Protein AF-0000000070974815 (afdb_homodimer)

Nearest PDB structures (foldseek):
  4chs-assembly1_B  TM=9.889E-01  e=2.662E-27  Glycine max
  5j4u-assembly1_A-2  TM=9.860E-01  e=3.593E-27  Populus trichocarpa
  5agy-assembly1_B  TM=9.917E-01  e=3.080E-26  Glycine max
  5g5a-assembly2_D  TM=9.880E-01  e=7.957E-26  Arabidopsis thaliana
  5j5n-assembly1_B  TM=9.878E-01  e=8.794E-26  Populus trichocarpa

InterPro domains:
  IPR004045 Glutathione S-transferase, N-terminal [PF02798] (4-75)
  IPR004045 Glutathione S-transferase, N-terminal [PS50404] (2-81)
  IPR004046 Glutathione S-transferase, C-terminal [PF00043] (118-191)
  IPR010987 Glutathione S-transferase, C-terminal-like [PS50405] (87-208)
  IPR036249 Thioredoxin-like superfamily [SSF52833] (4-106)
  IPR036282 Glutathione S-transferase, C-terminal domain superfamily [SSF47616] (75-213)
  IPR040079 Glutathione transferase family [SFLDS00019] (2-217)
  IPR045073 Glutathione S-transferase Omega/Tau-like [PTHR11260] (7-204)
  IPR045073 Glutathione S-transferase Omega/Tau-like [SFLDG01152] (2-217)
  IPR045074 Glutathione S-transferases Tau, C-terminal alpha-helical domain, plant [cd03185] (88-211)

Structure (mmCIF, N/CA/C/O backbone):
data_AF-0000000070974815-model_v1
#
loop_
_entity.id
_entity.type
_entity.pdbx_description
1 polymer 'glutathione transferase'
#
loop_
_atom_site.group_PDB
_atom_site.id
_atom_site.type_symbol
_atom_site.label_atom_id
_atom_site.label_alt_id
_atom_site.label_comp_id
_atom_site.label_asym_id
_atom_site.label_entity_id
_atom_site.label_seq_id
_atom_site.pdbx_PDB_ins_code
_atom_site.Cartn_x
_atom_site.Cartn_y
_atom_site.Cartn_z
_atom_site.occupancy
_atom_site.B_iso_or_equiv
_atom_site.auth_seq_id
_atom_site.auth_comp_id
_atom_site.auth_asym_id
_atom_site.auth_atom_id
_atom_site.pdbx_PDB_model_num
ATOM 1 N N . MET A 1 1 ? 6.965 -0.012 -30.062 1 62.38 1 MET A N 1
ATOM 2 C CA . MET A 1 1 ? 6.742 0.124 -28.625 1 62.38 1 MET A CA 1
ATOM 3 C C . MET A 1 1 ? 8.055 0.378 -27.891 1 62.38 1 MET A C 1
ATOM 5 O O . MET A 1 1 ? 9.117 -0.067 -28.328 1 62.38 1 MET A O 1
ATOM 9 N N . GLY A 1 2 ? 8.164 1.455 -26.938 1 79.44 2 GLY A N 1
ATOM 10 C CA . GLY A 1 2 ? 9.453 1.818 -26.359 1 79.44 2 GLY A CA 1
ATOM 11 C C . GLY A 1 2 ? 10.117 0.673 -25.625 1 79.44 2 GLY A C 1
ATOM 12 O O . GLY A 1 2 ? 9.484 -0.347 -25.344 1 79.44 2 GLY A O 1
ATOM 13 N N . GLU A 1 3 ? 11.289 0.644 -25.469 1 94.44 3 GLU A N 1
ATOM 14 C CA . GLU A 1 3 ? 12.078 -0.379 -24.781 1 94.44 3 GLU A CA 1
ATOM 15 C C . GLU A 1 3 ? 11.555 -0.64 -23.375 1 94.44 3 GLU A C 1
ATOM 17 O O . GLU A 1 3 ? 11.297 0.299 -22.625 1 94.44 3 GLU A O 1
ATOM 22 N N . VAL A 1 4 ? 11.242 -1.913 -23.094 1 98.56 4 VAL A N 1
ATOM 23 C CA . VAL A 1 4 ? 10.781 -2.338 -21.781 1 98.56 4 VAL A CA 1
ATOM 24 C C . VAL A 1 4 ? 11.75 -3.365 -21.188 1 98.56 4 VAL A C 1
ATOM 26 O O . VAL A 1 4 ? 12.055 -4.375 -21.828 1 98.56 4 VAL A O 1
ATOM 29 N N . ILE A 1 5 ? 12.273 -3.033 -19.984 1 98.81 5 ILE A N 1
ATOM 30 C CA . ILE A 1 5 ? 13.156 -3.934 -19.25 1 98.81 5 ILE A CA 1
ATOM 31 C C . ILE A 1 5 ? 12.562 -4.234 -17.875 1 98.81 5 ILE A C 1
ATOM 33 O O . ILE A 1 5 ? 12.047 -3.334 -17.203 1 98.81 5 ILE A O 1
ATOM 37 N N . LEU A 1 6 ? 12.633 -5.48 -17.469 1 98.88 6 LEU A N 1
ATOM 38 C CA . LEU A 1 6 ? 12.188 -5.879 -16.141 1 98.88 6 LEU A CA 1
ATOM 39 C C . LEU A 1 6 ? 13.344 -6.453 -15.336 1 98.88 6 LEU A C 1
ATOM 41 O O . LEU A 1 6 ? 13.906 -7.488 -15.695 1 98.88 6 LEU A O 1
ATOM 45 N N . LEU A 1 7 ? 13.789 -5.707 -14.32 1 98.88 7 LEU A N 1
ATOM 46 C CA . LEU A 1 7 ? 14.688 -6.266 -13.32 1 98.88 7 LEU A CA 1
ATOM 47 C C . LEU A 1 7 ? 13.93 -7.16 -12.344 1 98.88 7 LEU A C 1
ATOM 49 O O . LEU A 1 7 ? 13.008 -6.703 -11.664 1 98.88 7 LEU A O 1
ATOM 53 N N . ASP A 1 8 ? 14.398 -8.391 -12.211 1 97.94 8 ASP A N 1
ATOM 54 C CA . ASP A 1 8 ? 13.516 -9.391 -11.625 1 97.94 8 ASP A CA 1
ATOM 55 C C . ASP A 1 8 ? 14.312 -10.57 -11.062 1 97.94 8 ASP A C 1
ATOM 57 O O . ASP A 1 8 ? 15.547 -10.555 -11.086 1 97.94 8 ASP A O 1
ATOM 61 N N . TYR A 1 9 ? 13.633 -11.477 -10.406 1 97.75 9 TYR A N 1
ATOM 62 C CA . TYR A 1 9 ? 14.133 -12.758 -9.93 1 97.75 9 TYR A CA 1
ATOM 63 C C . TYR A 1 9 ? 13.07 -13.844 -10.07 1 97.75 9 TYR A C 1
ATOM 65 O O . TYR A 1 9 ? 11.891 -13.617 -9.789 1 97.75 9 TYR A O 1
ATOM 73 N N . TRP A 1 10 ? 13.383 -15.008 -10.5 1 97.25 10 TRP A N 1
ATOM 74 C CA . TRP A 1 10 ? 12.453 -16.016 -10.977 1 97.25 10 TRP A CA 1
ATOM 75 C C . TRP A 1 10 ? 11.492 -16.453 -9.875 1 97.25 10 TRP A C 1
ATOM 77 O O . TRP A 1 10 ? 10.328 -16.75 -10.141 1 97.25 10 TRP A O 1
ATOM 87 N N . SER A 1 11 ? 11.953 -16.406 -8.68 1 97.19 11 SER A N 1
ATOM 88 C CA . SER A 1 11 ? 11.141 -16.953 -7.598 1 97.19 11 SER A CA 1
ATOM 89 C C . SER A 1 11 ? 10.398 -15.867 -6.848 1 97.19 11 SER A C 1
ATOM 91 O O . SER A 1 11 ? 9.695 -16.141 -5.867 1 97.19 11 SER A O 1
ATOM 93 N N . SER A 1 12 ? 10.547 -14.617 -7.23 1 97.56 12 SER A N 1
ATOM 94 C CA . SER A 1 12 ? 9.906 -13.508 -6.527 1 97.56 12 SER A CA 1
ATOM 95 C C . SER A 1 12 ? 8.422 -13.406 -6.883 1 97.56 12 SER A C 1
ATOM 97 O O . SER A 1 12 ? 8.07 -13.164 -8.039 1 97.56 12 SER A O 1
ATOM 99 N N . PRO A 1 13 ? 7.555 -13.578 -5.891 1 98.5 13 PRO A N 1
ATOM 100 C CA . PRO A 1 13 ? 6.129 -13.414 -6.188 1 98.5 13 PRO A CA 1
ATOM 101 C C . PRO A 1 13 ? 5.785 -12.016 -6.691 1 98.5 13 PRO A C 1
ATOM 103 O O . PRO A 1 13 ? 4.816 -11.844 -7.434 1 98.5 13 PRO A O 1
ATOM 106 N N . PHE A 1 14 ? 6.547 -11.023 -6.355 1 98.69 14 PHE A N 1
ATOM 107 C CA . PHE A 1 14 ? 6.297 -9.648 -6.762 1 98.69 14 PHE A CA 1
ATOM 108 C C . PHE A 1 14 ? 6.68 -9.438 -8.219 1 98.69 14 PHE A C 1
ATOM 110 O O . PHE A 1 14 ? 6 -8.711 -8.953 1 98.69 14 PHE A O 1
ATOM 117 N N . GLY A 1 15 ? 7.77 -10.07 -8.602 1 98.75 15 GLY A N 1
ATOM 118 C CA . GLY A 1 15 ? 8.117 -10.07 -10.016 1 98.75 15 GLY A CA 1
ATOM 119 C C . GLY A 1 15 ? 7.086 -10.781 -10.875 1 98.75 15 GLY A C 1
ATOM 120 O O . GLY A 1 15 ? 6.797 -10.344 -11.992 1 98.75 15 GLY A O 1
ATOM 121 N N . MET A 1 16 ? 6.559 -11.891 -10.367 1 98.88 16 MET A N 1
ATOM 122 C CA . MET A 1 16 ? 5.551 -12.672 -11.086 1 98.88 16 MET A CA 1
ATOM 123 C C . MET A 1 16 ? 4.332 -11.812 -11.406 1 98.88 16 MET A C 1
ATOM 125 O O . MET A 1 16 ? 3.727 -11.969 -12.469 1 98.88 16 MET A O 1
ATOM 129 N N . ARG A 1 17 ? 3.939 -10.898 -10.5 1 98.94 17 ARG A N 1
ATOM 130 C CA . ARG A 1 17 ? 2.826 -9.984 -10.742 1 98.94 17 ARG A CA 1
ATOM 131 C C . ARG A 1 17 ? 3.033 -9.195 -12.023 1 98.94 17 ARG A C 1
ATOM 133 O O . ARG A 1 17 ? 2.125 -9.094 -12.852 1 98.94 17 ARG A O 1
ATOM 140 N N . VAL A 1 18 ? 4.227 -8.695 -12.172 1 98.94 18 VAL A N 1
ATOM 141 C CA . VAL A 1 18 ? 4.566 -7.828 -13.289 1 98.94 18 VAL A CA 1
ATOM 142 C C . VAL A 1 18 ? 4.625 -8.648 -14.578 1 98.94 18 VAL A C 1
ATOM 144 O O . VAL A 1 18 ? 4.125 -8.219 -15.617 1 98.94 18 VAL A O 1
ATOM 147 N N . ARG A 1 19 ? 5.195 -9.859 -14.5 1 98.88 19 ARG A N 1
ATOM 148 C CA . ARG A 1 19 ? 5.246 -10.742 -15.656 1 98.88 19 ARG A CA 1
ATOM 149 C C . ARG A 1 19 ? 3.846 -11.078 -16.156 1 98.88 19 ARG A C 1
ATOM 151 O O . ARG A 1 19 ? 3.594 -11.062 -17.359 1 98.88 19 ARG A O 1
ATOM 158 N N . ILE A 1 20 ? 2.949 -11.352 -15.273 1 98.88 20 ILE A N 1
ATOM 159 C CA . ILE A 1 20 ? 1.572 -11.656 -15.648 1 98.88 20 ILE A CA 1
ATOM 160 C C . ILE A 1 20 ? 0.945 -10.445 -16.344 1 98.88 20 ILE A C 1
ATOM 162 O O . ILE A 1 20 ? 0.32 -10.586 -17.391 1 98.88 20 ILE A O 1
ATOM 166 N N . ALA A 1 21 ? 1.077 -9.234 -15.742 1 98.75 21 ALA A N 1
ATOM 167 C CA . ALA A 1 21 ? 0.486 -8.023 -16.312 1 98.75 21 ALA A CA 1
ATOM 168 C C . ALA A 1 21 ? 1.015 -7.758 -17.719 1 98.75 21 ALA A C 1
ATOM 170 O O . ALA A 1 21 ? 0.246 -7.438 -18.625 1 98.75 21 ALA A O 1
ATOM 171 N N . LEU A 1 22 ? 2.338 -7.875 -17.891 1 98.62 22 LEU A N 1
ATOM 172 C CA . LEU A 1 22 ? 2.941 -7.664 -19.203 1 98.62 22 LEU A CA 1
ATOM 173 C C . LEU A 1 22 ? 2.402 -8.664 -20.203 1 98.62 22 LEU A C 1
ATOM 175 O O . LEU A 1 22 ? 2.1 -8.297 -21.344 1 98.62 22 LEU A O 1
ATOM 179 N N . ALA A 1 23 ? 2.277 -9.898 -19.781 1 98.31 23 ALA A N 1
ATOM 180 C CA . ALA A 1 23 ? 1.754 -10.945 -20.656 1 98.31 23 ALA A CA 1
ATOM 181 C C . ALA A 1 23 ? 0.305 -10.664 -21.047 1 98.31 23 ALA A C 1
ATOM 183 O O . ALA A 1 23 ? -0.074 -10.812 -22.203 1 98.31 23 ALA A O 1
ATOM 184 N N . GLU A 1 24 ? -0.502 -10.281 -20.078 1 97.69 24 GLU A N 1
ATOM 185 C CA . GLU A 1 24 ? -1.901 -9.961 -20.344 1 97.69 24 GLU A CA 1
ATOM 186 C C . GLU A 1 24 ? -2.025 -8.852 -21.391 1 97.69 24 GLU A C 1
ATOM 188 O O . GLU A 1 24 ? -2.971 -8.836 -22.172 1 97.69 24 GLU A O 1
ATOM 193 N N . LYS A 1 25 ? -1.054 -7.93 -21.375 1 97.38 25 LYS A N 1
ATOM 194 C CA . LYS A 1 25 ? -1.091 -6.777 -22.266 1 97.38 25 LYS A CA 1
ATOM 195 C C . LYS A 1 25 ? -0.321 -7.059 -23.547 1 97.38 25 LYS A C 1
ATOM 197 O O . LYS A 1 25 ? -0.254 -6.207 -24.438 1 97.38 25 LYS A O 1
ATOM 202 N N . ASN A 1 26 ? 0.263 -8.203 -23.672 1 96.38 26 ASN A N 1
ATOM 203 C CA . ASN A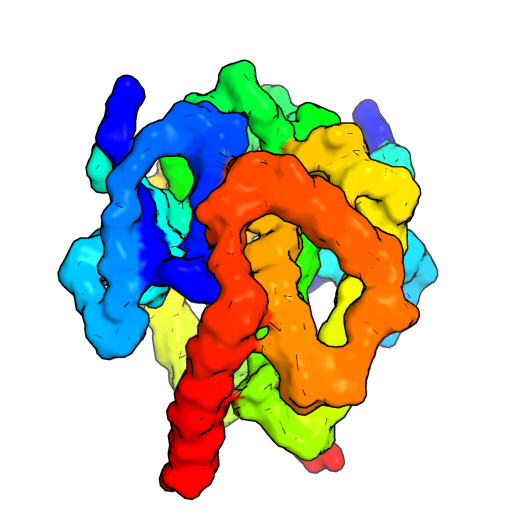 1 26 ? 1.078 -8.602 -24.812 1 96.38 26 ASN A CA 1
ATOM 204 C C . ASN A 1 26 ? 2.23 -7.629 -25.047 1 96.38 26 ASN A C 1
ATOM 206 O O . ASN A 1 26 ? 2.457 -7.188 -26.172 1 96.38 26 ASN A O 1
ATOM 210 N N . VAL A 1 27 ? 2.859 -7.27 -24.031 1 97.38 27 VAL A N 1
ATOM 211 C CA . VAL A 1 27 ? 4 -6.359 -24.094 1 97.38 27 VAL A CA 1
ATOM 212 C C . VAL A 1 27 ? 5.301 -7.16 -24.094 1 97.38 27 VAL A C 1
ATOM 214 O O . VAL A 1 27 ? 5.535 -7.965 -23.188 1 97.38 27 VAL A O 1
ATOM 217 N N . GLU A 1 28 ? 6.078 -7 -25.062 1 97.25 28 GLU A N 1
ATOM 218 C CA . GLU A 1 28 ? 7.41 -7.602 -25.094 1 97.25 28 GLU A CA 1
ATOM 219 C C . GLU A 1 28 ? 8.375 -6.844 -24.188 1 97.25 28 GLU A C 1
ATOM 221 O O . GLU A 1 28 ? 8.312 -5.617 -24.094 1 97.25 28 GLU A O 1
ATOM 226 N N . TYR A 1 29 ? 9.227 -7.637 -23.578 1 98.31 29 TYR A N 1
ATOM 227 C CA . TYR A 1 29 ? 10.195 -7.004 -22.688 1 98.31 29 TYR A CA 1
ATOM 228 C C . TYR A 1 29 ? 11.453 -7.848 -22.562 1 98.31 29 TYR A C 1
ATOM 230 O O . TYR A 1 29 ? 11.445 -9.039 -22.875 1 98.31 29 TYR A O 1
ATOM 238 N N . GLU A 1 30 ? 12.484 -7.156 -22.141 1 98.25 30 GLU A N 1
ATOM 239 C CA . GLU A 1 30 ? 13.719 -7.832 -21.766 1 98.25 30 GLU A CA 1
ATOM 240 C C . GLU A 1 30 ? 13.781 -8.086 -20.266 1 98.25 30 GLU A C 1
ATOM 242 O O . GLU A 1 30 ? 13.57 -7.172 -19.469 1 98.25 30 GLU A O 1
ATOM 247 N N . GLU A 1 31 ? 13.992 -9.289 -19.906 1 97.75 31 GLU A N 1
ATOM 248 C CA . GLU A 1 31 ? 14.141 -9.633 -18.5 1 97.75 31 GLU A CA 1
ATOM 249 C C . GLU A 1 31 ? 15.609 -9.656 -18.078 1 97.75 31 GLU A C 1
ATOM 251 O O . GLU A 1 31 ? 16.453 -10.203 -18.797 1 97.75 31 GLU A O 1
ATOM 256 N N . ARG A 1 32 ? 15.875 -9.023 -17.062 1 97.81 32 ARG A N 1
ATOM 257 C CA . ARG A 1 32 ? 17.203 -9.07 -16.453 1 97.81 32 ARG A CA 1
ATOM 258 C C . ARG A 1 32 ? 17.125 -9.594 -15.016 1 97.81 32 ARG A C 1
ATOM 260 O O . ARG A 1 32 ? 16.562 -8.93 -14.133 1 97.81 32 ARG A O 1
ATOM 267 N N . GLU A 1 33 ? 17.672 -10.711 -14.82 1 96.62 33 GLU A N 1
ATOM 268 C CA . GLU A 1 33 ? 17.625 -11.336 -13.5 1 96.62 33 GLU A CA 1
ATOM 269 C C . GLU A 1 33 ? 18.609 -10.672 -12.539 1 96.62 33 GLU A C 1
ATOM 271 O O . GLU A 1 33 ? 19.734 -10.352 -12.922 1 96.62 33 GLU A O 1
ATOM 276 N N . GLU A 1 34 ? 18.156 -10.453 -11.391 1 97.5 34 GLU A N 1
ATOM 277 C CA . GLU A 1 34 ? 18.984 -9.852 -10.344 1 97.5 34 GLU A CA 1
ATOM 278 C C . GLU A 1 34 ? 19.438 -10.898 -9.336 1 97.5 34 GLU A C 1
ATOM 280 O O . GLU A 1 34 ? 18.719 -11.867 -9.07 1 97.5 34 GLU A O 1
ATOM 285 N N . ASN A 1 35 ? 20.688 -10.695 -8.836 1 93.62 35 ASN A N 1
ATOM 286 C CA . ASN A 1 35 ? 21.172 -11.406 -7.656 1 93.62 35 ASN A CA 1
ATOM 287 C C . ASN A 1 35 ? 20.859 -10.641 -6.375 1 93.62 35 ASN A C 1
ATOM 289 O O . ASN A 1 35 ? 21.438 -9.578 -6.133 1 93.62 35 ASN A O 1
ATOM 293 N N . LEU A 1 36 ? 20.047 -11.195 -5.594 1 88.5 36 LEU A N 1
ATOM 294 C CA . LEU A 1 36 ? 19.547 -10.461 -4.438 1 88.5 36 LEU A CA 1
ATOM 295 C C . LEU A 1 36 ? 20.625 -10.336 -3.365 1 88.5 36 LEU A C 1
ATOM 297 O O . LEU A 1 36 ? 20.531 -9.477 -2.486 1 88.5 36 LEU A O 1
ATOM 301 N N . ASN A 1 37 ? 21.594 -11.242 -3.416 1 89.62 37 ASN A N 1
ATOM 302 C CA . ASN A 1 37 ? 22.719 -11.148 -2.492 1 89.62 37 ASN A CA 1
ATOM 303 C C . ASN A 1 37 ? 23.797 -10.195 -3.01 1 89.62 37 ASN A C 1
ATOM 305 O O . ASN A 1 37 ? 24.656 -9.734 -2.244 1 89.62 37 ASN A O 1
ATOM 309 N N . ASN A 1 38 ? 23.844 -10.047 -4.211 1 94.19 38 ASN A N 1
ATOM 310 C CA . ASN A 1 38 ? 24.766 -9.141 -4.895 1 94.19 38 ASN A CA 1
ATOM 311 C C . ASN A 1 38 ? 24.047 -8.305 -5.949 1 94.19 38 ASN A C 1
ATOM 313 O O . ASN A 1 38 ? 24.172 -8.57 -7.145 1 94.19 38 ASN A O 1
ATOM 317 N N . LYS A 1 39 ? 23.422 -7.254 -5.512 1 96.25 39 LYS A N 1
ATOM 318 C CA . LYS A 1 39 ? 22.562 -6.438 -6.355 1 96.25 39 LYS A CA 1
ATOM 319 C C . LYS A 1 39 ? 23.359 -5.703 -7.422 1 96.25 39 LYS A C 1
ATOM 321 O O . LYS A 1 39 ? 24.469 -5.215 -7.152 1 96.25 39 LYS A O 1
ATOM 326 N N . SER A 1 40 ? 22.891 -5.566 -8.586 1 97.38 40 SER A N 1
ATOM 327 C CA . SER A 1 40 ? 23.578 -4.93 -9.711 1 97.38 40 SER A CA 1
ATOM 328 C C . SER A 1 40 ? 23.609 -3.414 -9.555 1 97.38 40 SER A C 1
ATOM 330 O O . SER A 1 40 ? 22.719 -2.834 -8.914 1 97.38 40 SER A O 1
ATOM 332 N N . PRO A 1 41 ? 24.594 -2.77 -10.164 1 97.5 41 PRO A N 1
ATOM 333 C CA . PRO A 1 41 ? 24.594 -1.305 -10.211 1 97.5 41 PRO A CA 1
ATOM 334 C C . PRO A 1 41 ? 23.344 -0.733 -10.875 1 97.5 41 PRO A C 1
ATOM 336 O O . PRO A 1 41 ? 22.859 0.33 -10.477 1 97.5 41 PRO A O 1
ATOM 339 N N . LEU A 1 42 ? 22.828 -1.443 -11.82 1 98 42 LEU A N 1
ATOM 340 C CA . LEU A 1 42 ? 21.625 -0.991 -12.516 1 98 42 LEU A CA 1
ATOM 341 C C . LEU A 1 42 ? 20.422 -0.94 -11.57 1 98 42 LEU A C 1
ATOM 343 O O . LEU A 1 42 ? 19.656 0.028 -11.578 1 98 42 LEU A O 1
ATOM 347 N N . LEU A 1 43 ? 20.266 -1.969 -10.773 1 98.31 43 LEU A N 1
ATOM 348 C CA . LEU A 1 43 ? 19.172 -1.979 -9.805 1 98.31 43 LEU A CA 1
ATOM 349 C C . LEU A 1 43 ? 19.281 -0.81 -8.836 1 98.31 43 LEU A C 1
ATOM 351 O O . LEU A 1 43 ? 18.297 -0.12 -8.562 1 98.31 43 LEU A O 1
ATOM 355 N N . SER A 1 44 ? 20.516 -0.592 -8.352 1 97.56 44 SER A N 1
ATOM 356 C CA . SER A 1 44 ? 20.75 0.504 -7.422 1 97.56 44 SER A CA 1
ATOM 357 C C . SER A 1 44 ? 20.438 1.854 -8.062 1 97.56 44 SER A C 1
ATOM 359 O O . SER A 1 44 ? 19.938 2.762 -7.402 1 97.56 44 SER A O 1
ATOM 361 N N . LYS A 1 45 ? 20.703 1.968 -9.266 1 98.12 45 LYS A N 1
ATOM 362 C CA . LYS A 1 45 ? 20.453 3.205 -10.008 1 98.12 45 LYS A CA 1
ATOM 363 C C . LYS A 1 45 ? 18.969 3.408 -10.273 1 98.12 45 LYS A C 1
ATOM 365 O O . LYS A 1 45 ? 18.453 4.523 -10.156 1 98.12 45 LYS A O 1
ATOM 370 N N . MET A 1 46 ? 18.25 2.314 -10.594 1 98.5 46 MET A N 1
ATOM 371 C CA . MET A 1 46 ? 16.859 2.408 -11.055 1 98.5 46 MET A CA 1
ATOM 372 C C . MET A 1 46 ? 15.898 2.369 -9.875 1 98.5 46 MET A C 1
ATOM 374 O O . MET A 1 46 ? 14.734 2.75 -10.016 1 98.5 46 MET A O 1
ATOM 378 N N . ASN A 1 47 ? 16.359 1.938 -8.766 1 98.44 47 ASN A N 1
ATOM 379 C CA . ASN A 1 47 ? 15.609 1.975 -7.523 1 98.44 47 ASN A CA 1
ATOM 380 C C . ASN A 1 47 ? 16.484 2.375 -6.344 1 98.44 47 ASN A C 1
ATOM 382 O O . ASN A 1 47 ? 16.719 1.57 -5.441 1 98.44 47 ASN A O 1
ATOM 386 N N . PRO A 1 48 ? 16.906 3.584 -6.281 1 97.75 48 PRO A N 1
ATOM 387 C CA . PRO A 1 48 ? 17.891 4.02 -5.289 1 97.75 48 PRO A CA 1
ATOM 388 C C . PRO A 1 48 ? 17.328 4.055 -3.871 1 97.75 48 PRO A C 1
ATOM 390 O O . PRO A 1 48 ? 18.078 4.109 -2.902 1 97.75 48 PRO A O 1
ATOM 393 N N . VAL A 1 49 ? 16.047 4.023 -3.75 1 98 49 VAL A N 1
ATOM 394 C CA . VAL A 1 49 ? 15.43 4.16 -2.432 1 98 49 VAL A CA 1
ATOM 395 C C . VAL A 1 49 ? 15.406 2.807 -1.73 1 98 49 VAL A C 1
ATOM 397 O O . VAL A 1 49 ? 15.953 2.654 -0.638 1 98 49 VAL A O 1
ATOM 400 N N . HIS A 1 50 ? 14.82 1.771 -2.375 1 97.25 50 HIS A N 1
ATOM 401 C CA . HIS A 1 50 ? 14.633 0.481 -1.721 1 97.25 50 HIS A CA 1
ATOM 402 C C . HIS A 1 50 ? 15.648 -0.539 -2.213 1 97.25 50 HIS A C 1
ATOM 404 O O . HIS A 1 50 ? 15.891 -1.552 -1.551 1 97.25 50 HIS A O 1
ATOM 410 N N . LYS A 1 51 ? 16.109 -0.296 -3.473 1 97.44 51 LYS A N 1
ATOM 411 C CA . LYS A 1 51 ? 17.047 -1.216 -4.113 1 97.44 51 LYS A CA 1
ATOM 412 C C . LYS A 1 51 ? 16.484 -2.633 -4.156 1 97.44 51 LYS A C 1
ATOM 414 O O . LYS A 1 51 ? 17.188 -3.598 -3.867 1 97.44 51 LYS A O 1
ATOM 419 N N . GLN A 1 52 ? 15.227 -2.701 -4.402 1 97.44 52 GLN A N 1
ATOM 420 C CA . GLN A 1 52 ? 14.547 -3.99 -4.465 1 97.44 52 GLN A CA 1
ATOM 421 C C . GLN A 1 52 ? 13.969 -4.242 -5.852 1 97.44 52 GLN A C 1
ATOM 423 O O . GLN A 1 52 ? 13.883 -3.322 -6.672 1 97.44 52 GLN A O 1
ATOM 428 N N . ILE A 1 53 ? 13.664 -5.48 -6.145 1 98.38 53 ILE A N 1
ATOM 429 C CA . ILE A 1 53 ? 12.945 -5.887 -7.348 1 98.38 53 ILE A CA 1
ATOM 430 C C . ILE A 1 53 ? 11.469 -6.113 -7.02 1 98.38 53 ILE A C 1
ATOM 432 O O . ILE A 1 53 ? 11.109 -6.301 -5.855 1 98.38 53 ILE A O 1
ATOM 436 N N . PRO A 1 54 ? 10.57 -6.035 -8.023 1 98.81 54 PRO A N 1
ATOM 437 C CA . PRO A 1 54 ? 10.828 -5.773 -9.438 1 98.81 54 PRO A CA 1
ATOM 438 C C . PRO A 1 54 ? 10.977 -4.281 -9.742 1 98.81 54 PRO A C 1
ATOM 440 O O . PRO A 1 54 ? 10.477 -3.441 -9 1 98.81 54 PRO A O 1
ATOM 443 N N . VAL A 1 55 ? 11.742 -3.971 -10.734 1 98.94 55 VAL A N 1
ATOM 444 C CA . VAL A 1 55 ? 11.781 -2.645 -11.336 1 98.94 55 VAL A CA 1
ATOM 445 C C . VAL A 1 55 ? 11.453 -2.746 -12.828 1 98.94 55 VAL A C 1
ATOM 447 O O . VAL A 1 55 ? 12.094 -3.5 -13.562 1 98.94 55 VAL A O 1
ATOM 450 N N . LEU A 1 56 ? 10.422 -2.086 -13.289 1 98.94 56 LEU A N 1
ATOM 451 C CA . LEU A 1 56 ? 10.133 -1.938 -14.711 1 98.94 56 LEU A CA 1
ATOM 452 C C . LEU A 1 56 ? 10.797 -0.684 -15.273 1 98.94 56 LEU A C 1
ATOM 454 O O . LEU A 1 56 ? 10.586 0.417 -14.758 1 98.94 56 LEU A O 1
ATOM 458 N N . ILE A 1 57 ? 11.648 -0.873 -16.203 1 98.88 57 ILE A N 1
ATOM 459 C CA . ILE A 1 57 ? 12.258 0.255 -16.891 1 98.88 57 ILE A CA 1
ATOM 460 C C . ILE A 1 57 ? 11.594 0.442 -18.266 1 98.88 57 ILE A C 1
ATOM 462 O O . ILE A 1 57 ? 11.703 -0.423 -19.125 1 98.88 57 ILE A O 1
ATOM 466 N N . HIS A 1 58 ? 10.836 1.493 -18.453 1 98.69 58 HIS A N 1
ATOM 467 C CA . HIS A 1 58 ? 10.148 1.817 -19.703 1 98.69 58 HIS A CA 1
ATOM 468 C C . HIS A 1 58 ? 10.719 3.076 -20.344 1 98.69 58 HIS A C 1
ATOM 470 O O . HIS A 1 58 ? 10.586 4.172 -19.797 1 98.69 58 HIS A O 1
ATOM 476 N N . GLU A 1 59 ? 11.391 2.951 -21.5 1 97.69 59 GLU A N 1
ATOM 477 C CA . GLU A 1 59 ? 12.047 4.055 -22.188 1 97.69 59 GLU A CA 1
ATOM 478 C C . GLU A 1 59 ? 13.023 4.781 -21.266 1 97.69 59 GLU A C 1
ATOM 480 O O . GLU A 1 59 ? 13 6.008 -21.172 1 97.69 59 GLU A O 1
ATOM 485 N N . GLY A 1 60 ? 13.664 3.977 -20.516 1 97.62 60 GLY A N 1
ATOM 486 C CA . GLY A 1 60 ? 14.742 4.484 -19.688 1 97.62 60 GLY A CA 1
ATOM 487 C C . GLY A 1 60 ? 14.273 4.98 -18.328 1 97.62 60 GLY A C 1
ATOM 488 O O . GLY A 1 60 ? 15.086 5.355 -17.484 1 97.62 60 GLY A O 1
ATOM 489 N N . LYS A 1 61 ? 12.969 4.949 -18.062 1 98.19 61 LYS A N 1
ATOM 490 C CA . LYS A 1 61 ? 12.422 5.457 -16.812 1 98.19 61 LYS A CA 1
ATOM 491 C C . LYS A 1 61 ? 11.977 4.312 -15.898 1 98.19 61 LYS A C 1
ATOM 493 O O . LYS A 1 61 ? 11.234 3.424 -16.328 1 98.19 61 LYS A O 1
ATOM 498 N N . PRO A 1 62 ? 12.391 4.34 -14.641 1 98.81 62 PRO A N 1
ATOM 499 C CA . PRO A 1 62 ? 12.031 3.242 -13.734 1 98.81 62 PRO A CA 1
ATOM 500 C C . PRO A 1 62 ? 10.656 3.42 -13.102 1 98.81 62 PRO A C 1
ATOM 502 O O . PRO A 1 62 ? 10.258 4.543 -12.789 1 98.81 62 PRO A O 1
ATOM 505 N N . VAL A 1 63 ? 9.953 2.404 -12.992 1 98.88 63 VAL A N 1
ATOM 506 C CA . VAL A 1 63 ? 8.758 2.27 -12.172 1 98.88 63 VAL A CA 1
ATOM 507 C C . VAL A 1 63 ? 8.961 1.171 -11.133 1 98.88 63 VAL A C 1
ATOM 509 O O . VAL A 1 63 ? 9.336 0.047 -11.469 1 98.88 63 VAL A O 1
ATOM 512 N N . CYS A 1 64 ? 8.719 1.532 -9.836 1 98.75 64 CYS A N 1
ATOM 513 C CA . CYS A 1 64 ? 9.023 0.611 -8.742 1 98.75 64 CYS A CA 1
ATOM 514 C C . CYS A 1 64 ? 7.762 0.241 -7.973 1 98.75 64 CYS A C 1
ATOM 516 O O . CYS A 1 64 ? 6.742 0.926 -8.078 1 98.75 64 CYS A O 1
ATOM 518 N N . GLU A 1 65 ? 7.898 -0.889 -7.16 1 98.69 65 GLU A N 1
ATOM 519 C CA . GLU A 1 65 ? 6.824 -1.51 -6.395 1 98.69 65 GLU A CA 1
ATOM 520 C C . GLU A 1 65 ? 5.879 -2.291 -7.301 1 98.69 65 GLU A C 1
ATOM 522 O O . GLU A 1 65 ? 5.281 -1.724 -8.219 1 98.69 65 GLU A O 1
ATOM 527 N N . SER A 1 66 ? 5.66 -3.52 -7.043 1 98.81 66 SER A N 1
ATOM 528 C CA . SER A 1 66 ? 5.066 -4.484 -7.965 1 98.81 66 SER A CA 1
ATOM 529 C C . SER A 1 66 ? 3.664 -4.051 -8.383 1 98.81 66 SER A C 1
ATOM 531 O O . SER A 1 66 ? 3.357 -4 -9.578 1 98.81 66 SER A O 1
ATOM 533 N N . MET A 1 67 ? 2.842 -3.604 -7.41 1 98.81 67 MET A N 1
ATOM 534 C CA . MET A 1 67 ? 1.459 -3.305 -7.77 1 98.81 67 MET A CA 1
ATOM 535 C C . MET A 1 67 ? 1.35 -1.929 -8.414 1 98.81 67 MET A C 1
ATOM 537 O O . MET A 1 67 ? 0.397 -1.655 -9.148 1 98.81 67 MET A O 1
ATOM 541 N N . ILE A 1 68 ? 2.307 -1.012 -8.133 1 98.81 68 ILE A N 1
ATOM 542 C CA . ILE A 1 68 ? 2.381 0.256 -8.852 1 98.81 68 ILE A CA 1
ATOM 543 C C . ILE A 1 68 ? 2.789 0.003 -10.297 1 98.81 68 ILE A C 1
ATOM 545 O O . ILE A 1 68 ? 2.234 0.606 -11.219 1 98.81 68 ILE A O 1
ATOM 549 N N . ILE A 1 69 ? 3.701 -0.933 -10.5 1 98.94 69 ILE A N 1
ATOM 550 C CA . ILE A 1 69 ? 4.117 -1.326 -11.844 1 98.94 69 ILE A CA 1
ATOM 551 C C . ILE A 1 69 ? 2.928 -1.902 -12.602 1 98.94 69 ILE A C 1
ATOM 553 O O . ILE A 1 69 ? 2.691 -1.545 -13.766 1 98.94 69 ILE A O 1
ATOM 557 N N . VAL A 1 70 ? 2.172 -2.773 -11.961 1 98.88 70 VAL A N 1
ATOM 558 C CA . VAL A 1 70 ? 1.031 -3.418 -12.602 1 98.88 70 VAL A CA 1
ATOM 559 C C . VAL A 1 70 ? 0.016 -2.363 -13.031 1 98.88 70 VAL A C 1
ATOM 561 O O . VAL A 1 70 ? -0.507 -2.418 -14.148 1 98.88 70 VAL A O 1
ATOM 564 N N . GLN A 1 71 ? -0.255 -1.408 -12.172 1 98.62 71 GLN A N 1
ATOM 565 C CA . GLN A 1 71 ? -1.174 -0.334 -12.539 1 98.62 71 GLN A CA 1
ATOM 566 C C . GLN A 1 71 ? -0.609 0.512 -13.672 1 98.62 71 GLN A C 1
ATOM 568 O O . GLN A 1 71 ? -1.343 0.908 -14.586 1 98.62 71 GLN A O 1
ATOM 573 N N . TYR A 1 72 ? 0.662 0.797 -13.656 1 98.69 72 TYR A N 1
ATOM 574 C CA . TYR A 1 72 ? 1.321 1.54 -14.727 1 98.69 72 TYR A CA 1
ATOM 575 C C . TYR A 1 72 ? 1.158 0.831 -16.062 1 98.69 72 TYR A C 1
ATOM 577 O O . TYR A 1 72 ? 0.794 1.454 -17.062 1 98.69 72 TYR A O 1
ATOM 585 N N . ILE A 1 73 ? 1.372 -0.454 -16.078 1 98.69 73 ILE A N 1
ATOM 586 C CA . ILE A 1 73 ? 1.229 -1.264 -17.281 1 98.69 73 ILE A CA 1
ATOM 587 C C . ILE A 1 73 ? -0.196 -1.146 -17.812 1 98.69 73 ILE A C 1
ATOM 589 O O . ILE A 1 73 ? -0.4 -0.941 -19.016 1 98.69 73 ILE A O 1
ATOM 593 N N . ASP A 1 74 ? -1.122 -1.237 -16.906 1 98.12 74 ASP A N 1
ATOM 594 C CA . ASP A 1 74 ? -2.527 -1.147 -17.297 1 98.12 74 ASP A CA 1
ATOM 595 C C . ASP A 1 74 ? -2.84 0.214 -17.906 1 98.12 74 ASP A C 1
ATOM 597 O O . ASP A 1 74 ? -3.645 0.31 -18.844 1 98.12 74 ASP A O 1
ATOM 601 N N . GLU A 1 75 ? -2.252 1.25 -17.406 1 97.19 75 GLU A N 1
ATOM 602 C CA . GLU A 1 75 ? -2.533 2.621 -17.812 1 97.19 75 GLU A CA 1
ATOM 603 C C . GLU A 1 75 ? -1.832 2.961 -19.125 1 97.19 75 GLU A C 1
ATOM 605 O O . GLU A 1 75 ? -2.373 3.697 -19.953 1 97.19 75 GLU A O 1
ATOM 610 N N . VAL A 1 76 ? -0.686 2.457 -19.344 1 97.62 76 VAL A N 1
ATOM 611 C CA . VAL A 1 76 ? 0.1 2.756 -20.531 1 97.62 76 VAL A CA 1
ATOM 612 C C . VAL A 1 76 ? -0.409 1.922 -21.703 1 97.62 76 VAL A C 1
ATOM 614 O O . VAL A 1 76 ? -0.581 2.439 -22.812 1 97.62 76 VAL A O 1
ATOM 617 N N . TRP A 1 77 ? -0.645 0.68 -21.469 1 97 77 TRP A N 1
ATOM 618 C CA . TRP A 1 77 ? -1.166 -0.213 -22.5 1 97 77 TRP A CA 1
ATOM 619 C C . TRP A 1 77 ? -2.633 -0.541 -22.234 1 97 77 TRP A C 1
ATOM 621 O O . TRP A 1 77 ? -2.988 -1.703 -22.031 1 97 77 TRP A O 1
ATOM 631 N N . ALA A 1 78 ? -3.484 0.47 -22.406 1 93 78 ALA A N 1
ATOM 632 C CA . ALA A 1 78 ? -4.871 0.441 -21.953 1 93 78 ALA A CA 1
ATOM 633 C C . ALA A 1 78 ? -5.781 -0.191 -23.016 1 93 78 ALA A C 1
ATOM 635 O O . ALA A 1 78 ? -6.969 -0.413 -22.766 1 93 78 ALA A O 1
ATOM 636 N N . HIS A 1 79 ? -5.332 -0.645 -24.031 1 89.62 79 HIS A N 1
ATOM 637 C CA . HIS A 1 79 ? -6.137 -1.012 -25.203 1 89.62 79 HIS A CA 1
ATOM 638 C C . HIS A 1 79 ? -6.723 -2.41 -25.047 1 89.62 79 HIS A C 1
ATOM 640 O O . HIS A 1 79 ? -7.684 -2.766 -25.719 1 89.62 79 HIS A O 1
ATOM 646 N N . LYS A 1 80 ? -6.219 -3.15 -24.172 1 88.94 80 LYS A N 1
ATOM 647 C CA . LYS A 1 80 ? -6.766 -4.496 -24 1 88.94 80 LYS A CA 1
ATOM 648 C C . LYS A 1 80 ? -6.66 -4.949 -22.547 1 88.94 80 LYS A C 1
ATOM 650 O O . LYS A 1 80 ? -5.797 -4.477 -21.797 1 88.94 80 LYS A O 1
ATOM 655 N N . ALA A 1 81 ? -7.559 -5.863 -22.141 1 92.69 81 ALA A N 1
ATOM 656 C CA . ALA A 1 81 ? -7.508 -6.598 -20.875 1 92.69 81 ALA A CA 1
ATOM 657 C C . ALA A 1 81 ? -7.434 -5.641 -19.688 1 92.69 81 ALA A C 1
ATOM 659 O O . ALA A 1 81 ? -6.469 -5.664 -18.922 1 92.69 81 ALA A O 1
ATOM 660 N N . PRO A 1 82 ? -8.43 -4.824 -19.547 1 96 82 PRO A N 1
ATOM 661 C CA . PRO A 1 82 ? -8.414 -3.953 -18.359 1 96 82 PRO A CA 1
ATOM 662 C C . PRO A 1 82 ? -8.258 -4.727 -17.062 1 96 82 PRO A C 1
ATOM 664 O O . PRO A 1 82 ? -8.938 -5.73 -16.844 1 96 82 PRO A O 1
ATOM 667 N N . LEU A 1 83 ? -7.344 -4.242 -16.234 1 97.62 83 LEU A N 1
ATOM 668 C CA . LEU A 1 83 ? -7.02 -4.969 -15.008 1 97.62 83 LEU A CA 1
ATOM 669 C C . LEU A 1 83 ? -7.758 -4.371 -13.812 1 97.62 83 LEU A C 1
ATOM 671 O O . LEU A 1 83 ? -7.816 -4.988 -12.742 1 97.62 83 LEU A O 1
ATOM 675 N N . LEU A 1 84 ? -8.25 -3.174 -13.938 1 97.19 84 LEU A N 1
ATOM 676 C CA . LEU A 1 84 ? -9.062 -2.541 -12.898 1 97.19 84 LEU A CA 1
ATOM 677 C C . LEU A 1 84 ? -10.484 -2.318 -13.383 1 97.19 84 LEU A C 1
ATOM 679 O O . LEU A 1 84 ? -10.711 -2.018 -14.555 1 97.19 84 LEU A O 1
ATOM 683 N N . PRO A 1 85 ? -11.438 -2.436 -12.422 1 95.56 85 PRO A N 1
ATOM 684 C CA . PRO A 1 85 ? -12.812 -2.09 -12.789 1 95.56 85 PRO A CA 1
ATOM 685 C C . PRO A 1 85 ? -12.961 -0.63 -13.203 1 95.56 85 PRO A C 1
ATOM 687 O O . PRO A 1 85 ? -12.195 0.226 -12.758 1 95.56 85 PRO A O 1
ATOM 690 N N . SER A 1 86 ? -13.977 -0.375 -14.062 1 94.5 86 SER A N 1
ATOM 691 C CA . SER A 1 86 ? -14.242 0.996 -14.492 1 94.5 86 SER A CA 1
ATOM 692 C C . SER A 1 86 ? -15.023 1.766 -13.43 1 94.5 86 SER A C 1
ATOM 694 O O . SER A 1 86 ? -14.852 2.979 -13.281 1 94.5 86 SER A O 1
ATOM 696 N N . ASP A 1 87 ? -15.898 1.059 -12.688 1 96.69 87 ASP A N 1
ATOM 697 C CA . ASP A 1 87 ? -16.688 1.688 -11.633 1 96.69 87 ASP A CA 1
ATOM 698 C C . ASP A 1 87 ? -15.82 2.066 -10.438 1 96.69 87 ASP A C 1
ATOM 700 O O . ASP A 1 87 ? -15.086 1.228 -9.906 1 96.69 87 ASP A O 1
ATOM 704 N N . PRO A 1 88 ? -15.93 3.295 -9.984 1 97.5 88 PRO A N 1
ATOM 705 C CA . PRO A 1 88 ? -15.031 3.76 -8.922 1 97.5 88 PRO A CA 1
ATOM 706 C C . PRO A 1 88 ? -15.164 2.936 -7.641 1 97.5 88 PRO A C 1
ATOM 708 O O . PRO A 1 88 ? -14.164 2.689 -6.961 1 97.5 88 PRO A O 1
ATOM 711 N N . TYR A 1 89 ? -16.328 2.572 -7.312 1 98.19 89 TYR A N 1
ATOM 712 C CA . TYR A 1 89 ? -16.5 1.803 -6.086 1 98.19 89 TYR A CA 1
ATOM 713 C C . TYR A 1 89 ? -15.883 0.414 -6.223 1 98.19 89 TYR A C 1
ATOM 715 O O . TYR A 1 89 ? -15.195 -0.057 -5.316 1 98.19 89 TYR A O 1
ATOM 723 N N . GLU A 1 90 ? -16.141 -0.243 -7.344 1 97.75 90 GLU A N 1
ATOM 724 C CA . GLU A 1 90 ? -15.539 -1.553 -7.594 1 97.75 90 GLU A CA 1
ATOM 725 C C . GLU A 1 90 ? -14.016 -1.468 -7.637 1 97.75 90 GLU A C 1
ATOM 727 O O . GLU A 1 90 ? -13.328 -2.381 -7.18 1 97.75 90 GLU A O 1
ATOM 732 N N . ARG A 1 91 ? -13.539 -0.362 -8.203 1 98.12 91 ARG A N 1
ATOM 733 C CA . ARG A 1 91 ? -12.094 -0.125 -8.266 1 98.12 91 ARG A CA 1
ATOM 734 C C . ARG A 1 91 ? -11.516 0.039 -6.863 1 98.12 91 ARG A C 1
ATOM 736 O O . ARG A 1 91 ? -10.461 -0.522 -6.555 1 98.12 91 ARG A O 1
ATOM 743 N N . ALA A 1 92 ? -12.164 0.744 -6.008 1 98.62 92 ALA A N 1
ATOM 744 C CA . ALA A 1 92 ? -11.734 0.922 -4.625 1 98.62 92 ALA A CA 1
ATOM 745 C C . ALA A 1 92 ? -11.727 -0.408 -3.877 1 98.62 92 ALA A C 1
ATOM 747 O O . ALA A 1 92 ? -10.812 -0.685 -3.1 1 98.62 92 ALA A O 1
ATOM 748 N N . ASN A 1 93 ? -12.734 -1.161 -4.125 1 98.31 93 ASN A N 1
ATOM 749 C CA . ASN A 1 93 ? -12.805 -2.475 -3.494 1 98.31 93 ASN A CA 1
ATOM 750 C C . ASN A 1 93 ? -11.648 -3.369 -3.93 1 98.31 93 ASN A C 1
ATOM 752 O O . ASN A 1 93 ? -11.07 -4.082 -3.111 1 98.31 93 ASN A O 1
ATOM 756 N N . ALA A 1 94 ? -11.359 -3.357 -5.203 1 98.56 94 ALA A N 1
ATOM 757 C CA . ALA A 1 94 ? -10.211 -4.121 -5.695 1 98.56 94 ALA A CA 1
ATOM 758 C C . ALA A 1 94 ? -8.922 -3.668 -5.016 1 98.56 94 ALA A C 1
ATOM 760 O O . ALA A 1 94 ? -8.125 -4.5 -4.582 1 98.56 94 ALA A O 1
ATOM 761 N N . ARG A 1 95 ? -8.734 -2.35 -4.914 1 98.69 95 ARG A N 1
ATOM 762 C CA . ARG A 1 95 ? -7.543 -1.811 -4.27 1 98.69 95 ARG A CA 1
ATOM 763 C C . ARG A 1 95 ? -7.477 -2.223 -2.801 1 98.69 95 ARG A C 1
ATOM 765 O O . ARG A 1 95 ? -6.395 -2.463 -2.264 1 98.69 95 ARG A O 1
ATOM 772 N N . PHE A 1 96 ? -8.625 -2.332 -2.17 1 98.81 96 PHE A N 1
ATOM 773 C CA . PHE A 1 96 ? -8.688 -2.766 -0.778 1 98.81 96 PHE A CA 1
ATOM 774 C C . PHE A 1 96 ? -8.117 -4.172 -0.626 1 98.81 96 PHE A C 1
ATOM 776 O O . PHE A 1 96 ? -7.277 -4.418 0.24 1 98.81 96 PHE A O 1
ATOM 783 N N . TRP A 1 97 ? -8.508 -5.023 -1.444 1 98.88 97 TRP A N 1
ATOM 784 C CA . TRP A 1 97 ? -8.078 -6.414 -1.316 1 98.88 97 TRP A CA 1
ATOM 785 C C . TRP A 1 97 ? -6.625 -6.578 -1.74 1 98.88 97 TRP A C 1
ATOM 787 O O . TRP A 1 97 ? -5.898 -7.402 -1.185 1 98.88 97 TRP A O 1
ATOM 797 N N . VAL A 1 98 ? -6.188 -5.812 -2.76 1 98.88 98 VAL A N 1
ATOM 798 C CA . VAL A 1 98 ? -4.77 -5.793 -3.104 1 98.88 98 VAL A CA 1
ATOM 799 C C . VAL A 1 98 ? -3.949 -5.352 -1.896 1 98.88 98 VAL A C 1
ATOM 801 O O . VAL A 1 98 ? -2.926 -5.961 -1.574 1 98.88 98 VAL A O 1
ATOM 804 N N . ASP A 1 99 ? -4.41 -4.273 -1.286 1 98.62 99 ASP A N 1
ATOM 805 C CA . ASP A 1 99 ? -3.74 -3.764 -0.095 1 98.62 99 ASP A CA 1
ATOM 806 C C . ASP A 1 99 ? -3.709 -4.816 1.011 1 98.62 99 ASP A C 1
ATOM 808 O O . ASP A 1 99 ? -2.686 -4.996 1.677 1 98.62 99 ASP A O 1
ATOM 812 N N . TYR A 1 100 ? -4.84 -5.516 1.233 1 98.75 100 TYR A N 1
ATOM 813 C CA . TYR A 1 100 ? -4.934 -6.59 2.215 1 98.75 100 TYR A CA 1
ATOM 814 C C . TYR A 1 100 ? -3.906 -7.68 1.935 1 98.75 100 TYR A C 1
ATOM 816 O O . TYR A 1 100 ? -3.174 -8.094 2.834 1 98.75 100 TYR A O 1
ATOM 824 N N . ILE A 1 101 ? -3.816 -8.102 0.724 1 98.88 101 ILE A N 1
ATOM 825 C CA . ILE A 1 101 ? -2.891 -9.148 0.305 1 98.88 101 ILE A CA 1
ATOM 826 C C . ILE A 1 101 ? -1.454 -8.695 0.562 1 98.88 101 ILE A C 1
ATOM 828 O O . ILE A 1 101 ? -0.652 -9.445 1.124 1 98.88 101 ILE A O 1
ATOM 832 N N . ASP A 1 102 ? -1.083 -7.473 0.177 1 98.19 102 ASP A N 1
ATOM 833 C CA . ASP A 1 102 ? 0.266 -6.93 0.309 1 98.19 102 ASP A CA 1
ATOM 834 C C . ASP A 1 102 ? 0.688 -6.863 1.775 1 98.19 102 ASP A C 1
ATOM 836 O O . ASP A 1 102 ? 1.865 -7.039 2.096 1 98.19 102 ASP A O 1
ATOM 840 N N . LYS A 1 103 ? -0.258 -6.664 2.611 1 97.56 103 LYS A N 1
ATOM 841 C CA . LYS A 1 103 ? 0.062 -6.453 4.02 1 97.56 103 LYS A CA 1
ATOM 842 C C . LYS A 1 103 ? 0.12 -7.777 4.777 1 97.56 103 LYS A C 1
ATOM 844 O O . LYS A 1 103 ? 0.781 -7.879 5.812 1 97.56 103 LYS A O 1
ATOM 849 N N . LYS A 1 104 ? -0.542 -8.781 4.281 1 98.38 104 LYS A N 1
ATOM 850 C CA . LYS A 1 104 ? -0.762 -9.945 5.133 1 98.38 104 LYS A CA 1
ATOM 851 C C . LYS A 1 104 ? -0.021 -11.164 4.598 1 98.38 104 LYS A C 1
ATOM 853 O O . LYS A 1 104 ? 0.722 -11.82 5.336 1 98.38 104 LYS A O 1
ATOM 858 N N . ILE A 1 105 ? -0.046 -11.406 3.324 1 98.75 105 ILE A N 1
ATOM 859 C CA . ILE A 1 105 ? 0.163 -12.75 2.805 1 98.75 105 ILE A CA 1
ATOM 860 C C . ILE A 1 105 ? 1.655 -13.078 2.799 1 98.75 105 ILE A C 1
ATOM 862 O O . ILE A 1 105 ? 2.068 -14.133 3.283 1 98.75 105 ILE A O 1
ATOM 866 N N . TYR A 1 106 ? 2.492 -12.148 2.309 1 98.5 106 TYR A N 1
ATOM 867 C CA . TYR A 1 106 ? 3.902 -12.461 2.109 1 98.5 106 TYR A CA 1
ATOM 868 C C . TYR A 1 106 ? 4.59 -12.75 3.439 1 98.5 106 TYR A C 1
ATOM 870 O O . TYR A 1 106 ? 5.191 -13.812 3.617 1 98.5 106 TYR A O 1
ATOM 878 N N . ASN A 1 107 ? 4.449 -11.82 4.391 1 97.75 107 ASN A N 1
ATOM 879 C CA . ASN A 1 107 ? 5.184 -11.945 5.645 1 97.75 107 ASN A CA 1
ATOM 880 C C . ASN A 1 107 ? 4.699 -13.141 6.461 1 97.75 107 ASN A C 1
ATOM 882 O O . ASN A 1 107 ? 5.504 -13.859 7.059 1 97.75 107 ASN A O 1
ATOM 886 N N . ILE A 1 108 ? 3.393 -13.328 6.52 1 98.56 108 ILE A N 1
ATOM 887 C CA . ILE A 1 108 ? 2.848 -14.461 7.262 1 98.56 108 ILE A CA 1
ATOM 888 C C . ILE A 1 108 ? 3.277 -15.766 6.598 1 98.56 108 ILE A C 1
ATOM 890 O O . ILE A 1 108 ? 3.68 -16.703 7.281 1 98.56 108 ILE A O 1
ATOM 894 N N . GLY A 1 109 ? 3.193 -15.836 5.258 1 98.44 109 GLY A N 1
ATOM 895 C CA . GLY A 1 109 ? 3.65 -17.016 4.535 1 98.44 109 GLY A CA 1
ATOM 896 C C . GLY A 1 109 ? 5.109 -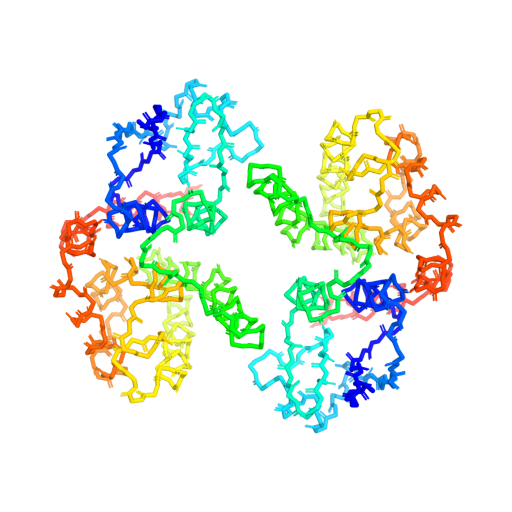17.344 4.789 1 98.44 109 GLY A C 1
ATOM 897 O O . GLY A 1 109 ? 5.469 -18.5 4.957 1 98.44 109 GLY A O 1
ATOM 898 N N . LYS A 1 110 ? 5.957 -16.312 4.789 1 97.81 110 LYS A N 1
ATOM 899 C CA . LYS A 1 110 ? 7.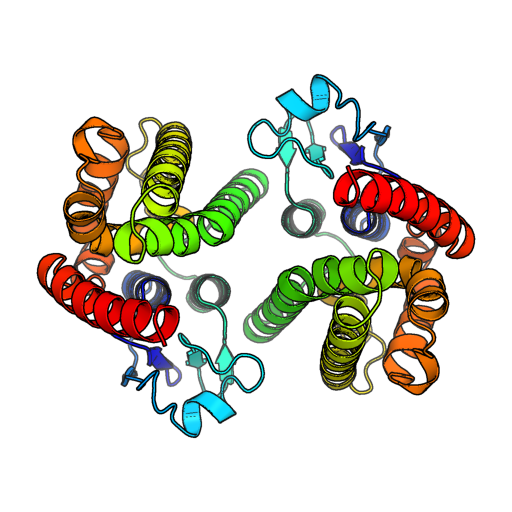375 -16.5 5.078 1 97.81 110 LYS A CA 1
ATOM 900 C C . LYS A 1 110 ? 7.574 -17.125 6.457 1 97.81 110 LYS A C 1
ATOM 902 O O . LYS A 1 110 ? 8.406 -18.016 6.621 1 97.81 110 LYS A O 1
ATOM 907 N N . LEU A 1 111 ? 6.812 -16.656 7.457 1 97.31 111 LEU A N 1
ATOM 908 C CA . LEU A 1 111 ? 6.914 -17.219 8.797 1 97.31 111 LEU A CA 1
ATOM 909 C C . LEU A 1 111 ? 6.504 -18.688 8.805 1 97.31 111 LEU A C 1
ATOM 911 O O . LEU A 1 111 ? 7.047 -19.484 9.578 1 97.31 111 LEU A O 1
ATOM 915 N N . VAL A 1 112 ? 5.582 -19.047 7.957 1 97.75 112 VAL A N 1
ATOM 916 C CA . VAL A 1 112 ? 5.125 -20.422 7.914 1 97.75 112 VAL A CA 1
ATOM 917 C C . VAL A 1 112 ? 6.25 -21.328 7.402 1 97.75 112 VAL A C 1
ATOM 919 O O . VAL A 1 112 ? 6.566 -22.344 8.016 1 97.75 112 VAL A O 1
ATOM 922 N N . TRP A 1 113 ? 6.934 -20.953 6.32 1 96.62 113 TRP A N 1
ATOM 923 C CA . TRP A 1 113 ? 7.906 -21.891 5.758 1 96.62 113 TRP A CA 1
ATOM 924 C C . TRP A 1 113 ? 9.281 -21.672 6.379 1 96.62 113 TRP A C 1
ATOM 926 O O . TRP A 1 113 ? 10.141 -22.562 6.324 1 96.62 113 TRP A O 1
ATOM 936 N N . ALA A 1 114 ? 9.523 -20.531 7.023 1 95.5 114 ALA A N 1
ATOM 937 C CA . ALA A 1 114 ? 10.891 -20.219 7.438 1 95.5 114 ALA A CA 1
ATOM 938 C C . ALA A 1 114 ? 11.07 -20.406 8.938 1 95.5 114 ALA A C 1
ATOM 940 O O . ALA A 1 114 ? 12.188 -20.375 9.445 1 95.5 114 ALA A O 1
ATOM 941 N N . SER A 1 115 ? 9.953 -20.531 9.656 1 94.81 115 SER A N 1
ATOM 942 C CA . SER A 1 115 ? 10.07 -20.641 11.109 1 94.81 115 SER A CA 1
ATOM 943 C C . SER A 1 115 ? 9.664 -22.016 11.594 1 94.81 115 SER A C 1
ATOM 945 O O . SER A 1 115 ? 9.383 -22.906 10.789 1 94.81 115 SER A O 1
ATOM 947 N N . GLU A 1 116 ? 9.82 -22.219 12.969 1 93.38 116 GLU A N 1
ATOM 948 C CA . GLU A 1 116 ? 9.445 -23.469 13.617 1 93.38 116 GLU A CA 1
ATOM 949 C C . GLU A 1 116 ? 8.711 -23.219 14.93 1 93.38 116 GLU A C 1
ATOM 951 O O . GLU A 1 116 ? 8.602 -22.062 15.375 1 93.38 116 GLU A O 1
ATOM 956 N N . GLY A 1 117 ? 8.102 -24.281 15.422 1 94.62 117 GLY A N 1
ATOM 957 C CA . GLY A 1 117 ? 7.508 -24.219 16.75 1 94.62 117 GLY A CA 1
ATOM 958 C C . GLY A 1 117 ? 6.281 -23.328 16.812 1 94.62 117 GLY A C 1
ATOM 959 O O . GLY A 1 117 ? 5.453 -23.344 15.898 1 94.62 117 GLY A O 1
ATOM 960 N N . GLU A 1 118 ? 6.191 -22.625 17.859 1 97.25 118 GLU A N 1
ATOM 961 C CA . GLU A 1 118 ? 4.996 -21.844 18.156 1 97.25 118 GLU A CA 1
ATOM 962 C C . GLU A 1 118 ? 4.832 -20.703 17.172 1 97.25 118 GLU A C 1
ATOM 964 O O . GLU A 1 118 ? 3.707 -20.344 16.812 1 97.25 118 GLU A O 1
ATOM 969 N N . VAL A 1 119 ? 5.926 -20.172 16.781 1 96.19 119 VAL A N 1
ATOM 970 C CA . VAL A 1 119 ? 5.895 -19.078 15.812 1 96.19 119 VAL A CA 1
ATOM 971 C C . VAL A 1 119 ? 5.289 -19.578 14.5 1 96.19 119 VAL A C 1
ATOM 973 O O . VAL A 1 119 ? 4.418 -18.906 13.93 1 96.19 119 VAL A O 1
ATOM 976 N N . GLN A 1 120 ? 5.68 -20.719 14.07 1 97 120 GLN A N 1
ATOM 977 C CA . GLN A 1 120 ? 5.168 -21.312 12.836 1 97 120 GLN A CA 1
ATOM 978 C C . GLN A 1 120 ? 3.684 -21.641 12.961 1 97 120 GLN A C 1
ATOM 980 O O . GLN A 1 120 ? 2.902 -21.391 12.047 1 97 120 GLN A O 1
ATOM 985 N N . GLU A 1 121 ? 3.328 -22.203 14.102 1 97.94 121 GLU A N 1
ATOM 986 C CA . GLU A 1 121 ? 1.939 -22.609 14.305 1 97.94 121 GLU A CA 1
ATOM 987 C C . GLU A 1 121 ? 1.008 -21.406 14.297 1 97.94 121 GLU A C 1
ATOM 989 O O . GLU A 1 121 ? -0.079 -21.453 13.719 1 97.94 121 GLU A O 1
ATOM 994 N N . ALA A 1 122 ? 1.433 -20.375 14.945 1 98.38 122 ALA A N 1
ATOM 995 C CA . ALA A 1 122 ? 0.645 -19.141 14.953 1 98.38 122 ALA A CA 1
ATOM 996 C C . ALA A 1 122 ? 0.526 -18.562 13.547 1 98.38 122 ALA A C 1
ATOM 998 O O . ALA A 1 122 ? -0.543 -18.094 13.148 1 98.38 122 ALA A O 1
ATOM 999 N N . ALA A 1 123 ? 1.586 -18.578 12.797 1 98.5 123 ALA A N 1
ATOM 1000 C CA . ALA A 1 123 ? 1.604 -18.078 11.43 1 98.5 123 ALA A CA 1
ATOM 1001 C C . ALA A 1 123 ? 0.679 -18.891 10.531 1 98.5 123 ALA A C 1
ATOM 1003 O O . ALA A 1 123 ? -0.028 -18.328 9.688 1 98.5 123 ALA A O 1
ATOM 1004 N N . LYS A 1 124 ? 0.724 -20.141 10.719 1 98.06 124 LYS A N 1
ATOM 1005 C CA . LYS A 1 124 ? -0.141 -21.031 9.945 1 98.06 124 LYS A CA 1
ATOM 1006 C C . LYS A 1 124 ? -1.612 -20.672 10.148 1 98.06 124 LYS A C 1
ATOM 1008 O O . LYS A 1 124 ? -2.365 -20.547 9.18 1 98.06 124 LYS A O 1
ATOM 1013 N N . ARG A 1 125 ? -1.987 -20.562 11.414 1 98.19 125 ARG A N 1
ATOM 1014 C CA . ARG A 1 125 ? -3.371 -20.234 11.734 1 98.19 125 ARG A CA 1
ATOM 1015 C C . ARG A 1 125 ? -3.773 -18.906 11.117 1 98.19 125 ARG A C 1
ATOM 1017 O O . ARG A 1 125 ? -4.852 -18.781 10.539 1 98.19 125 ARG A O 1
ATOM 1024 N N . GLU A 1 126 ? -2.883 -17.969 11.219 1 98.69 126 GLU A N 1
ATOM 1025 C CA . GLU A 1 126 ? -3.17 -16.641 10.695 1 98.69 126 GLU A CA 1
ATOM 1026 C C . GLU A 1 126 ? -3.283 -16.672 9.172 1 98.69 126 GLU A C 1
ATOM 1028 O O . GLU A 1 126 ? -4.18 -16.047 8.602 1 98.69 126 GLU A O 1
ATOM 1033 N N . LEU A 1 127 ? -2.42 -17.375 8.523 1 98.75 127 LEU A N 1
ATOM 1034 C CA . LEU A 1 127 ? -2.42 -17.453 7.066 1 98.75 127 LEU A CA 1
ATOM 1035 C C . LEU A 1 127 ? -3.703 -18.094 6.555 1 98.75 127 LEU A C 1
ATOM 1037 O O . LEU A 1 127 ? -4.309 -17.594 5.598 1 98.75 127 LEU A O 1
ATOM 1041 N N . VAL A 1 128 ? -4.086 -19.125 7.188 1 98.62 128 VAL A N 1
ATOM 1042 C CA . VAL A 1 128 ? -5.305 -19.828 6.797 1 98.62 128 VAL A CA 1
ATOM 1043 C C . VAL A 1 128 ? -6.504 -18.891 6.953 1 98.62 128 VAL A C 1
ATOM 1045 O O . VAL A 1 128 ? -7.383 -18.844 6.086 1 98.62 128 VAL A O 1
ATOM 1048 N N . MET A 1 129 ? -6.523 -18.141 8.031 1 98.62 129 MET A N 1
ATOM 1049 C CA . MET A 1 129 ? -7.598 -17.172 8.242 1 98.62 129 MET A CA 1
ATOM 1050 C C . MET A 1 129 ? -7.609 -16.125 7.125 1 98.62 129 MET A C 1
ATOM 1052 O O . MET A 1 129 ? -8.672 -15.742 6.641 1 98.62 129 MET A O 1
ATOM 1056 N N . CYS A 1 130 ? -6.461 -15.656 6.75 1 98.81 130 CYS A N 1
ATOM 1057 C CA . CYS A 1 130 ? -6.352 -14.68 5.668 1 98.81 130 CYS A CA 1
ATOM 1058 C C . CYS A 1 130 ? -6.875 -15.258 4.359 1 98.81 130 CYS A C 1
ATOM 1060 O O . CYS A 1 130 ? -7.633 -14.602 3.643 1 98.81 130 CYS A O 1
ATOM 1062 N N . PHE A 1 131 ? -6.512 -16.484 4.043 1 98.81 131 PHE A N 1
ATOM 1063 C CA . PHE A 1 131 ? -6.949 -17.125 2.809 1 98.81 131 PHE A CA 1
ATOM 1064 C C . PHE A 1 131 ? -8.453 -17.375 2.832 1 98.81 131 PHE A C 1
ATOM 1066 O O . PHE A 1 131 ? -9.125 -17.25 1.806 1 98.81 131 PHE A O 1
ATOM 1073 N N . LYS A 1 132 ? -8.961 -17.703 3.98 1 98.75 132 LYS A N 1
ATOM 1074 C CA . LYS A 1 132 ? -10.398 -17.922 4.102 1 98.75 132 LYS A CA 1
ATOM 1075 C C . LYS A 1 132 ? -11.172 -16.641 3.84 1 98.75 132 LYS A C 1
ATOM 1077 O O . LYS A 1 132 ? -12.227 -16.656 3.213 1 98.75 132 LYS A O 1
ATOM 1082 N N . LEU A 1 133 ? -10.695 -15.578 4.359 1 98.69 133 LEU A N 1
ATOM 1083 C CA . LEU A 1 133 ? -11.312 -14.289 4.082 1 98.69 133 LEU A CA 1
ATOM 1084 C C . LEU A 1 133 ? -11.297 -13.984 2.59 1 98.69 133 LEU A C 1
ATOM 1086 O O . LEU A 1 133 ? -12.297 -13.523 2.035 1 98.69 133 LEU A O 1
ATOM 1090 N N . LEU A 1 134 ? -10.188 -14.227 1.91 1 98.88 134 LEU A N 1
ATOM 1091 C CA . LEU A 1 134 ? -10.07 -14.008 0.472 1 98.88 134 LEU A CA 1
ATOM 1092 C C . LEU A 1 134 ? -11 -14.945 -0.294 1 98.88 134 LEU A C 1
ATOM 1094 O O . LEU A 1 134 ? -11.594 -14.547 -1.302 1 98.88 134 LEU A O 1
ATOM 1098 N N . GLU A 1 135 ? -11.086 -16.156 0.208 1 98.75 135 GLU A N 1
ATOM 1099 C CA . GLU A 1 135 ? -12.031 -17.094 -0.388 1 98.75 135 GLU A CA 1
ATOM 1100 C C . GLU A 1 135 ? -13.461 -16.562 -0.31 1 98.75 135 GLU A C 1
ATOM 1102 O O . GLU A 1 135 ? -14.227 -16.688 -1.271 1 98.75 135 GLU A O 1
ATOM 1107 N N . THR A 1 136 ? -13.789 -16.031 0.808 1 98.38 136 THR A N 1
ATOM 1108 C CA . THR A 1 136 ? -15.109 -15.43 0.987 1 98.38 136 THR A CA 1
ATOM 1109 C C . THR A 1 136 ? -15.32 -14.289 -0 1 98.38 136 THR A C 1
ATOM 1111 O O . THR A 1 136 ? -16.391 -14.18 -0.606 1 98.38 136 THR A O 1
ATOM 1114 N N . GLU A 1 137 ? -14.328 -13.453 -0.176 1 98.12 137 GLU A N 1
ATOM 1115 C CA . GLU A 1 137 ? -14.414 -12.344 -1.125 1 98.12 137 GLU A CA 1
ATOM 1116 C C . GLU A 1 137 ? -14.578 -12.859 -2.555 1 98.12 137 GLU A C 1
ATOM 1118 O O . GLU A 1 137 ? -15.312 -12.273 -3.35 1 98.12 137 GLU A O 1
ATOM 1123 N N . LEU A 1 138 ? -13.906 -13.875 -2.922 1 98.44 138 LEU A N 1
ATOM 1124 C CA . LEU A 1 138 ? -14 -14.5 -4.238 1 98.44 138 LEU A CA 1
ATOM 1125 C C . LEU A 1 138 ? -15.43 -14.945 -4.523 1 98.44 138 LEU A C 1
ATOM 1127 O O . LEU A 1 138 ? -15.922 -14.797 -5.645 1 98.44 138 LEU A O 1
ATOM 1131 N N . GLY A 1 139 ? -16.031 -15.516 -3.514 1 97.12 139 GLY A N 1
ATOM 1132 C CA . GLY A 1 139 ? -17.375 -16.031 -3.689 1 97.12 139 GLY A CA 1
ATOM 1133 C C . GLY A 1 139 ? -17.469 -17.094 -4.773 1 97.12 139 GLY A C 1
ATOM 1134 O O . GLY A 1 139 ? -16.656 -18.016 -4.812 1 97.12 139 GLY A O 1
ATOM 1135 N N . ASN A 1 140 ? -18.438 -16.922 -5.652 1 96.19 140 ASN A N 1
ATOM 1136 C CA . ASN A 1 140 ? -18.656 -17.906 -6.707 1 96.19 140 ASN A CA 1
ATOM 1137 C C . ASN A 1 140 ? -18.109 -17.422 -8.047 1 96.19 140 ASN A C 1
ATOM 1139 O O . ASN A 1 140 ? -18.406 -18.016 -9.094 1 96.19 140 ASN A O 1
ATOM 1143 N N . ASN A 1 141 ? -17.438 -16.375 -8.031 1 97.44 141 ASN A N 1
ATOM 1144 C CA . ASN A 1 141 ? -16.906 -15.82 -9.266 1 97.44 141 ASN A CA 1
ATOM 1145 C C . ASN A 1 141 ? -15.766 -16.672 -9.82 1 97.44 141 ASN A C 1
ATOM 1147 O O . ASN A 1 141 ? -15.047 -17.328 -9.062 1 97.44 141 ASN A O 1
ATOM 1151 N N . ARG A 1 142 ? -15.617 -16.656 -11.055 1 98 142 ARG A N 1
ATOM 1152 C CA . ARG A 1 142 ? -14.508 -17.344 -11.711 1 98 142 ARG A CA 1
ATOM 1153 C C . ARG A 1 142 ? -13.172 -16.766 -11.273 1 98 142 ARG A C 1
ATOM 1155 O O . ARG A 1 142 ? -12.227 -17.516 -10.992 1 98 142 ARG A O 1
ATOM 1162 N N . PHE A 1 143 ? -13.102 -15.492 -11.266 1 98.5 143 PHE A N 1
ATOM 1163 C CA . PHE A 1 143 ? -11.969 -14.719 -10.773 1 98.5 143 PHE A CA 1
ATOM 1164 C C . PHE A 1 143 ? -12.43 -13.625 -9.82 1 98.5 143 PHE A C 1
ATOM 1166 O O . PHE A 1 143 ? -13.633 -13.391 -9.672 1 98.5 143 PHE A O 1
ATOM 1173 N N . PHE A 1 144 ? -11.523 -12.984 -9.109 1 98.12 144 PHE A N 1
ATOM 1174 C CA . PHE A 1 144 ? -11.883 -11.852 -8.266 1 98.12 144 PHE A CA 1
ATOM 1175 C C . PHE A 1 144 ? -12.5 -10.734 -9.094 1 98.12 144 PHE A C 1
ATOM 1177 O O . PHE A 1 144 ? -13.336 -9.969 -8.594 1 98.12 144 PHE A O 1
ATOM 1184 N N . GLY A 1 145 ? -12.18 -10.656 -10.406 1 91.94 145 GLY A N 1
ATOM 1185 C CA . GLY A 1 145 ? -12.758 -9.688 -11.312 1 91.94 145 GLY A CA 1
ATOM 1186 C C . GLY A 1 145 ? -14.031 -10.18 -11.984 1 91.94 145 GLY A C 1
ATOM 1187 O O . GLY A 1 145 ? -14.445 -9.648 -13.016 1 91.94 145 GLY A O 1
ATOM 1188 N N . GLY A 1 146 ? -14.594 -11.195 -11.484 1 95.69 146 GLY A N 1
ATOM 1189 C CA . GLY A 1 146 ? -15.734 -11.805 -12.148 1 95.69 146 GLY A CA 1
ATOM 1190 C C . GLY A 1 146 ? -15.352 -12.836 -13.188 1 95.69 146 GLY A C 1
ATOM 1191 O O . GLY A 1 146 ? -14.727 -13.852 -12.859 1 95.69 146 GLY A O 1
ATOM 1192 N N . GLU A 1 147 ? -15.633 -12.461 -14.391 1 95 147 GLU A N 1
ATOM 1193 C CA . GLU A 1 147 ? -15.352 -13.398 -15.477 1 95 147 GLU A CA 1
ATOM 1194 C C . GLU A 1 147 ? -13.922 -13.234 -15.984 1 95 147 GLU A C 1
ATOM 1196 O O . GLU A 1 147 ? -13.391 -14.125 -16.656 1 95 147 GLU A O 1
ATOM 1201 N N . ASN A 1 148 ? -13.391 -12.141 -15.672 1 93.88 148 ASN A N 1
ATOM 1202 C CA . ASN A 1 148 ? -12.039 -11.852 -16.156 1 93.88 148 ASN A CA 1
ATOM 1203 C C . ASN A 1 148 ? -11.062 -11.656 -15 1 93.88 148 ASN A C 1
ATOM 1205 O O . ASN A 1 148 ? -11.461 -11.266 -13.898 1 93.88 148 ASN A O 1
ATOM 1209 N N . LEU A 1 149 ? -9.773 -11.875 -15.344 1 97 149 LEU A N 1
ATOM 1210 C CA . LEU A 1 149 ? -8.719 -11.57 -14.383 1 97 149 LEU A CA 1
ATOM 1211 C C . LEU A 1 149 ? -8.656 -10.078 -14.094 1 97 149 LEU A C 1
ATOM 1213 O O . LEU A 1 149 ? -8.797 -9.258 -15.008 1 97 149 LEU A O 1
ATOM 1217 N N . ASN A 1 150 ? -8.422 -9.766 -12.891 1 97.81 150 ASN A N 1
ATOM 1218 C CA . ASN A 1 150 ? -8.156 -8.375 -12.562 1 97.81 150 ASN A CA 1
ATOM 1219 C C . ASN A 1 150 ? -6.969 -8.242 -11.609 1 97.81 150 ASN A C 1
ATOM 1221 O O . ASN A 1 150 ? -6.207 -9.188 -11.422 1 97.81 150 ASN A O 1
ATOM 1225 N N . ILE A 1 151 ? -6.781 -7.102 -11.062 1 98.75 151 ILE A N 1
ATOM 1226 C CA . ILE A 1 151 ? -5.586 -6.738 -10.312 1 98.75 151 ILE A CA 1
ATOM 1227 C C . ILE A 1 151 ? -5.508 -7.57 -9.031 1 98.75 151 ILE A C 1
ATOM 1229 O O . ILE A 1 151 ? -4.418 -7.887 -8.555 1 98.75 151 ILE A O 1
ATOM 1233 N N . VAL A 1 152 ? -6.629 -7.93 -8.414 1 98.88 152 VAL A N 1
ATOM 1234 C CA . VAL A 1 152 ? -6.633 -8.727 -7.188 1 98.88 152 VAL A CA 1
ATOM 1235 C C . VAL A 1 152 ? -6.102 -10.125 -7.477 1 98.88 152 VAL A C 1
ATOM 1237 O O . VAL A 1 152 ? -5.312 -10.672 -6.699 1 98.88 152 VAL A O 1
ATOM 1240 N N . ASP A 1 153 ? -6.52 -10.703 -8.625 1 98.94 153 ASP A N 1
ATOM 1241 C CA . ASP A 1 153 ? -5.996 -11.992 -9.047 1 98.94 153 ASP A CA 1
ATOM 1242 C C . ASP A 1 153 ? -4.477 -11.945 -9.219 1 98.94 153 ASP A C 1
ATOM 1244 O O . ASP A 1 153 ? -3.766 -12.828 -8.734 1 98.94 153 ASP A O 1
ATOM 1248 N N . ILE A 1 154 ? -4.055 -10.898 -9.852 1 98.88 154 ILE A N 1
ATOM 1249 C CA . ILE A 1 154 ? -2.637 -10.734 -10.148 1 98.88 154 ILE A CA 1
ATOM 1250 C C . ILE A 1 154 ? -1.854 -10.562 -8.844 1 98.88 154 ILE A C 1
ATOM 1252 O O . ILE A 1 154 ? -0.728 -11.047 -8.727 1 98.88 154 ILE A O 1
ATOM 1256 N N . ALA A 1 155 ? -2.422 -9.906 -7.887 1 98.94 155 ALA A N 1
ATOM 1257 C CA . ALA A 1 155 ? -1.769 -9.688 -6.602 1 98.94 155 ALA A CA 1
ATOM 1258 C C . ALA A 1 155 ? -1.591 -11 -5.844 1 98.94 155 ALA A C 1
ATOM 1260 O O . ALA A 1 155 ? -0.616 -11.172 -5.109 1 98.94 155 ALA A O 1
ATOM 1261 N N . LEU A 1 156 ? -2.473 -11.938 -6.02 1 98.94 156 LEU A N 1
ATOM 1262 C CA . LEU A 1 156 ? -2.541 -13.086 -5.117 1 98.94 156 LEU A CA 1
ATOM 1263 C C . LEU A 1 156 ? -1.964 -14.328 -5.773 1 98.94 156 LEU A C 1
ATOM 1265 O O . LEU A 1 156 ? -1.271 -15.117 -5.125 1 98.94 156 LEU A O 1
ATOM 1269 N N . ILE A 1 157 ? -2.154 -14.531 -7.043 1 98.94 157 ILE A N 1
ATOM 1270 C CA . ILE A 1 157 ? -1.96 -15.812 -7.715 1 98.94 157 ILE A CA 1
ATOM 1271 C C . ILE A 1 157 ? -0.483 -16.188 -7.672 1 98.94 157 ILE A C 1
ATOM 1273 O O . ILE A 1 157 ? -0.145 -17.375 -7.633 1 98.94 157 ILE A O 1
ATOM 1277 N N . PRO A 1 158 ? 0.449 -15.266 -7.637 1 98.94 158 PRO A N 1
ATOM 1278 C CA . PRO A 1 158 ? 1.858 -15.656 -7.562 1 98.94 158 PRO A CA 1
ATOM 1279 C C . PRO A 1 158 ? 2.168 -16.516 -6.34 1 98.94 158 PRO A C 1
ATOM 1281 O O . PRO A 1 158 ? 3.055 -17.375 -6.395 1 98.94 158 PRO A O 1
ATOM 1284 N N . PHE A 1 159 ? 1.43 -16.375 -5.285 1 98.75 159 PHE A N 1
ATOM 1285 C CA . PHE A 1 159 ? 1.7 -17.094 -4.047 1 98.75 159 PHE A CA 1
ATOM 1286 C C . PHE A 1 159 ? 1.261 -18.547 -4.16 1 98.75 159 PHE A C 1
ATOM 1288 O O . PHE A 1 159 ? 1.618 -19.375 -3.322 1 98.75 159 PHE A O 1
ATOM 1295 N N . TYR A 1 160 ? 0.475 -18.812 -5.164 1 98.75 160 TYR A N 1
ATOM 1296 C CA . TYR A 1 160 ? 0.181 -20.219 -5.445 1 98.75 160 TYR A CA 1
ATOM 1297 C C . TYR A 1 160 ? 1.465 -21.016 -5.633 1 98.75 160 TYR A C 1
ATOM 1299 O O . TYR A 1 160 ? 1.528 -22.188 -5.277 1 98.75 160 TYR A O 1
ATOM 1307 N N . SER A 1 161 ? 2.525 -20.406 -6.094 1 98.44 161 SER A N 1
ATOM 1308 C CA . SER A 1 161 ? 3.816 -21.062 -6.266 1 98.44 161 SER A CA 1
ATOM 1309 C C . SER A 1 161 ? 4.379 -21.547 -4.93 1 98.44 161 SER A C 1
ATOM 1311 O O . SER A 1 161 ? 5.238 -22.422 -4.891 1 98.44 161 SER A O 1
ATOM 1313 N N . TRP A 1 162 ? 3.916 -20.953 -3.824 1 98.12 162 TRP A N 1
ATOM 1314 C CA . TRP A 1 162 ? 4.402 -21.297 -2.492 1 98.12 162 TRP A CA 1
ATOM 1315 C C . TRP A 1 162 ? 3.572 -22.422 -1.878 1 98.12 162 TRP A C 1
ATOM 1317 O O . TRP A 1 162 ? 3.918 -22.953 -0.819 1 98.12 162 TRP A O 1
ATOM 1327 N N . PHE A 1 163 ? 2.434 -22.781 -2.467 1 98.12 163 PHE A N 1
ATOM 1328 C CA . PHE A 1 163 ? 1.455 -23.625 -1.798 1 98.12 163 PHE A CA 1
ATOM 1329 C C . PHE A 1 163 ? 2.084 -24.953 -1.38 1 98.12 163 PHE A C 1
ATOM 1331 O O . PHE A 1 163 ? 1.876 -25.406 -0.257 1 98.12 163 PHE A O 1
ATOM 1338 N N . TYR A 1 164 ? 2.896 -25.578 -2.23 1 98.06 164 TYR A N 1
ATOM 1339 C CA . TYR A 1 164 ? 3.545 -26.844 -1.881 1 98.06 164 TYR A CA 1
ATOM 1340 C C . TYR A 1 164 ? 4.473 -26.656 -0.685 1 98.06 164 TYR A C 1
ATOM 1342 O O . TYR A 1 164 ? 4.461 -27.469 0.244 1 98.06 164 TYR A O 1
ATOM 1350 N N . ALA A 1 165 ? 5.23 -25.641 -0.685 1 98.12 165 ALA A N 1
ATOM 1351 C CA . ALA A 1 165 ? 6.145 -25.344 0.418 1 98.12 165 ALA A CA 1
ATOM 1352 C C . ALA A 1 165 ? 5.379 -25.094 1.714 1 98.12 165 ALA A C 1
ATOM 1354 O O . ALA A 1 165 ? 5.758 -25.609 2.773 1 98.12 165 ALA A O 1
ATOM 1355 N N . LEU A 1 166 ? 4.316 -24.266 1.606 1 98.19 166 LEU A N 1
ATOM 1356 C CA . LEU A 1 166 ? 3.506 -23.938 2.777 1 98.19 166 LEU A CA 1
ATOM 1357 C C . LEU A 1 166 ? 2.914 -25.203 3.391 1 98.19 166 LEU A C 1
ATOM 1359 O O . LEU A 1 166 ? 2.986 -25.406 4.605 1 98.19 166 LEU A O 1
ATOM 1363 N N . GLU A 1 167 ? 2.406 -26.031 2.586 1 97.88 167 GLU A N 1
ATOM 1364 C CA . GLU A 1 167 ? 1.765 -27.266 3.049 1 97.88 167 GLU A CA 1
ATOM 1365 C C . GLU A 1 167 ? 2.783 -28.219 3.66 1 97.88 167 GLU A C 1
ATOM 1367 O O . GLU A 1 167 ? 2.535 -28.812 4.715 1 97.88 167 GLU A O 1
ATOM 1372 N N . THR A 1 168 ? 3.926 -28.359 3.027 1 97 168 THR A N 1
ATOM 1373 C CA . THR A 1 168 ? 4.941 -29.312 3.471 1 97 168 THR A CA 1
ATOM 1374 C C . THR A 1 168 ? 5.609 -28.828 4.754 1 97 168 THR A C 1
ATOM 1376 O O . THR A 1 168 ? 5.766 -29.594 5.707 1 97 168 THR A O 1
ATOM 1379 N N . CYS A 1 169 ? 5.926 -27.609 4.793 1 95.56 169 CYS A N 1
ATOM 1380 C CA . CYS A 1 169 ? 6.598 -27.047 5.965 1 95.56 169 CYS A CA 1
ATOM 1381 C C . CYS A 1 169 ? 5.625 -26.906 7.129 1 95.56 169 CYS A C 1
ATOM 1383 O O . CYS A 1 169 ? 5.988 -27.125 8.281 1 95.56 169 CYS A O 1
ATOM 1385 N N . GLY A 1 170 ? 4.449 -26.469 6.781 1 95.31 170 GLY A N 1
ATOM 1386 C CA . GLY A 1 170 ? 3.479 -26.172 7.824 1 95.31 170 GLY A CA 1
ATOM 1387 C C . GLY A 1 170 ? 2.648 -27.391 8.219 1 95.31 170 GLY A C 1
ATOM 1388 O O . GLY A 1 170 ? 1.896 -27.328 9.195 1 95.31 170 GLY A O 1
ATOM 1389 N N . ASN A 1 171 ? 2.754 -28.438 7.449 1 95.75 171 ASN A N 1
ATOM 1390 C CA . ASN A 1 171 ? 2.029 -29.672 7.711 1 95.75 171 ASN A CA 1
ATOM 1391 C C . ASN A 1 171 ? 0.524 -29.438 7.789 1 95.75 171 ASN A C 1
ATOM 1393 O O . ASN A 1 171 ? -0.117 -29.797 8.773 1 95.75 171 ASN A O 1
ATOM 1397 N N . PHE A 1 172 ? -0.061 -28.859 6.793 1 97.12 172 PHE A N 1
ATOM 1398 C CA . PHE A 1 172 ? -1.497 -28.656 6.648 1 97.12 172 PHE A CA 1
AT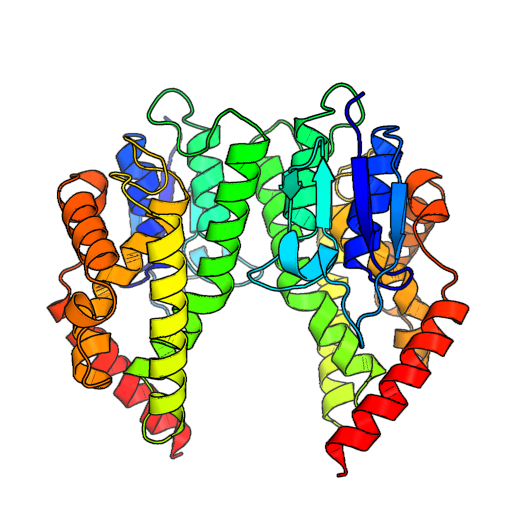OM 1399 C C . PHE A 1 172 ? -1.907 -28.719 5.18 1 97.12 172 PHE A C 1
ATOM 1401 O O . PHE A 1 172 ? -1.061 -28.891 4.301 1 97.12 172 PHE A O 1
ATOM 1408 N N . SER A 1 173 ? -3.168 -28.703 4.934 1 98 173 SER A N 1
ATOM 1409 C CA . SER A 1 173 ? -3.691 -28.844 3.576 1 98 173 SER A CA 1
ATOM 1410 C C . SER A 1 173 ? -4.531 -27.625 3.184 1 98 173 SER A C 1
ATOM 1412 O O . SER A 1 173 ? -5.59 -27.375 3.764 1 98 173 SER A O 1
ATOM 1414 N N . LEU A 1 174 ? -4.137 -26.953 2.111 1 97.69 174 LEU A N 1
ATOM 1415 C CA . LEU A 1 174 ? -4.844 -25.75 1.669 1 97.69 174 LEU A CA 1
ATOM 1416 C C . LEU A 1 174 ? -6.129 -26.125 0.936 1 97.69 174 LEU A C 1
ATOM 1418 O O . LEU A 1 174 ? -7.121 -25.391 1.015 1 97.69 174 LEU A O 1
ATOM 1422 N N . VAL A 1 175 ? -6.082 -27.219 0.214 1 97.94 175 VAL A N 1
ATOM 1423 C CA . VAL A 1 175 ? -7.281 -27.625 -0.504 1 97.94 175 VAL A CA 1
ATOM 1424 C C . VAL A 1 175 ? -8.383 -27.984 0.493 1 97.94 175 VAL A C 1
ATOM 1426 O O . VAL A 1 175 ? -9.562 -27.766 0.225 1 97.94 175 VAL A O 1
ATOM 1429 N N . GLU A 1 176 ? -8.055 -28.453 1.657 1 98.19 176 GLU A N 1
ATOM 1430 C CA . GLU A 1 176 ? -9.023 -28.75 2.707 1 98.19 176 GLU A CA 1
ATOM 1431 C C . GLU A 1 176 ? -9.492 -27.469 3.404 1 98.19 176 GLU A C 1
ATOM 1433 O O . GLU A 1 176 ? -10.672 -27.312 3.711 1 98.19 176 GLU A O 1
ATOM 1438 N N . GLU A 1 177 ? -8.562 -26.609 3.66 1 97.88 177 GLU A N 1
ATOM 1439 C CA . GLU A 1 177 ? -8.859 -25.391 4.406 1 97.88 177 GLU A CA 1
ATOM 1440 C C . GLU A 1 177 ? -9.594 -24.375 3.539 1 97.88 177 GLU A C 1
ATOM 1442 O O . GLU A 1 177 ? -10.477 -23.672 4.02 1 97.88 177 GLU A O 1
ATOM 1447 N N . CYS A 1 178 ? -9.219 -24.266 2.311 1 98.31 178 CYS A N 1
ATOM 1448 C CA . CYS A 1 178 ? -9.727 -23.234 1.398 1 98.31 178 CYS A CA 1
ATOM 1449 C C . CYS A 1 178 ? -9.938 -23.812 0.003 1 98.31 178 CYS A C 1
ATOM 1451 O O . CYS A 1 178 ? -9.312 -23.375 -0.959 1 98.31 178 CYS A O 1
ATOM 1453 N N . PRO A 1 179 ? -10.891 -24.719 -0.175 1 98.25 179 PRO A N 1
ATOM 1454 C CA . PRO A 1 179 ? -11.047 -25.438 -1.441 1 98.25 179 PRO A CA 1
ATOM 1455 C C . PRO A 1 179 ? -11.391 -24.516 -2.607 1 98.25 179 PRO A C 1
ATOM 1457 O O . PRO A 1 179 ? -10.93 -24.734 -3.73 1 98.25 179 PRO A O 1
ATOM 1460 N N . HIS A 1 180 ? -12.211 -23.516 -2.373 1 98.25 180 HIS A N 1
ATOM 1461 C CA . HIS A 1 180 ? -12.602 -22.641 -3.467 1 98.25 180 HIS A CA 1
ATOM 1462 C C . HIS A 1 180 ? -11.438 -21.766 -3.928 1 98.25 180 HIS A C 1
ATOM 1464 O O . HIS A 1 180 ? -11.336 -21.438 -5.109 1 98.25 180 HIS A O 1
ATOM 1470 N N . LEU A 1 181 ? -10.609 -21.391 -2.99 1 98.69 181 LEU A N 1
ATOM 1471 C CA . LEU A 1 181 ? -9.43 -20.609 -3.348 1 98.69 181 LEU A CA 1
ATOM 1472 C C . LEU A 1 181 ? -8.453 -21.438 -4.168 1 98.69 181 LEU A C 1
ATOM 1474 O O . LEU A 1 181 ? -7.867 -20.953 -5.129 1 98.69 181 LEU A O 1
ATOM 1478 N N . VAL A 1 182 ? -8.266 -22.688 -3.734 1 98.56 182 VAL A N 1
ATOM 1479 C CA . VAL A 1 182 ? -7.387 -23.578 -4.488 1 98.56 182 VAL A CA 1
ATOM 1480 C C . VAL A 1 182 ? -7.953 -23.797 -5.887 1 98.56 182 VAL A C 1
ATOM 1482 O O . VAL A 1 182 ? -7.211 -23.797 -6.871 1 98.56 182 VAL A O 1
ATOM 1485 N N . ALA A 1 183 ? -9.234 -23.984 -5.98 1 98.69 183 ALA A N 1
ATOM 1486 C CA . ALA A 1 183 ? -9.875 -24.125 -7.285 1 98.69 183 ALA A CA 1
ATOM 1487 C C . ALA A 1 183 ? -9.648 -22.875 -8.141 1 98.69 183 ALA A C 1
ATOM 1489 O O . ALA A 1 183 ? -9.398 -22.984 -9.344 1 98.69 183 ALA A O 1
ATOM 1490 N N . TRP A 1 184 ? -9.805 -21.719 -7.547 1 98.81 184 TRP A N 1
ATOM 1491 C CA . TRP A 1 184 ? -9.508 -20.453 -8.211 1 98.81 184 TRP A CA 1
ATOM 1492 C C . TRP A 1 184 ? -8.078 -20.438 -8.75 1 98.81 184 TRP A C 1
ATOM 1494 O O . TRP A 1 184 ? -7.848 -20.047 -9.898 1 98.81 184 TRP A O 1
ATOM 1504 N N . ALA A 1 185 ? -7.148 -20.844 -7.941 1 98.75 185 ALA A N 1
ATOM 1505 C CA . ALA A 1 185 ? -5.75 -20.844 -8.367 1 98.75 185 ALA A CA 1
ATOM 1506 C C . ALA A 1 185 ? -5.547 -21.734 -9.586 1 98.75 185 ALA A C 1
ATOM 1508 O O . ALA A 1 185 ? -4.836 -21.375 -10.523 1 98.75 185 ALA A O 1
ATOM 1509 N N . LYS A 1 186 ? -6.16 -22.859 -9.547 1 98.38 186 LYS A N 1
ATOM 1510 C CA . LYS A 1 186 ? -6.062 -23.781 -10.672 1 98.38 186 LYS A CA 1
ATOM 1511 C C . LYS A 1 186 ? -6.668 -23.188 -11.938 1 98.38 186 LYS A C 1
ATOM 1513 O O . LYS A 1 186 ? -6.133 -23.359 -13.031 1 98.38 186 LYS A O 1
ATOM 1518 N N . ARG A 1 187 ? -7.777 -22.531 -11.781 1 98.44 187 ARG A N 1
ATOM 1519 C CA . ARG A 1 187 ? -8.375 -21.828 -12.922 1 98.44 187 ARG A CA 1
ATOM 1520 C C . ARG A 1 187 ? -7.438 -20.766 -13.461 1 98.44 187 ARG A C 1
ATOM 1522 O O . ARG A 1 187 ? -7.301 -20.609 -14.68 1 98.44 187 ARG A O 1
ATOM 1529 N N . CYS A 1 188 ? -6.828 -19.984 -12.578 1 98.69 188 CYS A N 1
ATOM 1530 C CA . CYS A 1 188 ? -5.859 -18.969 -13.008 1 98.69 188 CYS A CA 1
ATOM 1531 C C . CYS A 1 188 ? -4.742 -19.609 -13.82 1 98.69 188 CYS A C 1
ATOM 1533 O O . CYS A 1 188 ? -4.316 -19.062 -14.836 1 98.69 188 CYS A O 1
ATOM 1535 N N . MET A 1 189 ? -4.305 -20.766 -13.422 1 98.5 189 MET A N 1
ATOM 1536 C CA . MET A 1 189 ? -3.172 -21.453 -14.039 1 98.5 189 MET A CA 1
ATOM 1537 C C . MET A 1 189 ? -3.535 -21.953 -15.438 1 98.5 189 MET A C 1
ATOM 1539 O O . MET A 1 189 ? -2.652 -22.297 -16.234 1 98.5 189 MET A O 1
ATOM 1543 N N . GLU A 1 190 ? -4.762 -21.984 -15.742 1 97.94 190 GLU A N 1
ATOM 1544 C CA . GLU A 1 190 ? -5.195 -22.359 -17.078 1 97.94 190 GLU A CA 1
ATOM 1545 C C . GLU A 1 190 ? -4.953 -21.219 -18.078 1 97.94 190 GLU A C 1
ATOM 1547 O O . GLU A 1 190 ? -4.977 -21.438 -19.297 1 97.94 190 GLU A O 1
ATOM 1552 N N . ARG A 1 191 ? -4.781 -20.078 -17.578 1 97.06 191 ARG A N 1
ATOM 1553 C CA . ARG A 1 191 ? -4.469 -18.938 -18.438 1 97.06 191 ARG A CA 1
ATOM 1554 C C . ARG A 1 191 ? -2.984 -18.906 -18.781 1 97.06 191 ARG A C 1
ATOM 1556 O O . ARG A 1 191 ? -2.133 -18.984 -17.891 1 97.06 191 ARG A O 1
ATOM 1563 N N . GLY A 1 192 ? -2.67 -18.719 -20.016 1 97.75 192 GLY A N 1
ATOM 1564 C CA . GLY A 1 192 ? -1.291 -18.719 -20.484 1 97.75 192 GLY A CA 1
ATOM 1565 C C . GLY A 1 192 ? -0.438 -17.656 -19.812 1 97.75 192 GLY A C 1
ATOM 1566 O O . GLY A 1 192 ? 0.717 -17.906 -19.469 1 97.75 192 GLY A O 1
ATOM 1567 N N . SER A 1 193 ? -0.966 -16.438 -19.625 1 98.12 193 SER A N 1
ATOM 1568 C CA . SER A 1 193 ? -0.232 -15.344 -18.984 1 98.12 193 SER A CA 1
ATOM 1569 C C . SER A 1 193 ? 0.229 -15.727 -17.594 1 98.12 193 SER A C 1
ATOM 1571 O O . SER A 1 193 ? 1.328 -15.359 -17.172 1 98.12 193 SER A O 1
ATOM 1573 N N . VAL A 1 194 ? -0.579 -16.531 -16.859 1 98.69 194 VAL A N 1
ATOM 1574 C CA . VAL A 1 194 ? -0.276 -16.922 -15.484 1 98.69 194 VAL A CA 1
ATOM 1575 C C . VAL A 1 194 ? 0.665 -18.125 -15.492 1 98.69 194 VAL A C 1
ATOM 1577 O O . VAL A 1 194 ? 1.736 -18.094 -14.883 1 98.69 194 VAL A O 1
ATOM 1580 N N . SER A 1 195 ? 0.359 -19.156 -16.234 1 98.56 195 SER A N 1
ATOM 1581 C CA . SER A 1 195 ? 1.119 -20.406 -16.188 1 98.56 195 SER A CA 1
ATOM 1582 C C . SER A 1 195 ? 2.553 -20.188 -16.672 1 98.56 195 SER A C 1
ATOM 1584 O O . SER A 1 195 ? 3.477 -20.844 -16.188 1 98.56 195 SER A O 1
ATOM 1586 N N . LYS A 1 196 ? 2.758 -19.266 -17.562 1 97.69 196 LYS A N 1
ATOM 1587 C CA . LYS A 1 196 ? 4.098 -19 -18.062 1 97.69 196 LYS A CA 1
ATOM 1588 C C . LYS A 1 196 ? 4.902 -18.156 -17.094 1 97.69 196 LYS A C 1
ATOM 1590 O O . LYS A 1 196 ? 6.133 -18.094 -17.172 1 97.69 196 LYS A O 1
ATOM 1595 N N . SER A 1 197 ? 4.191 -17.484 -16.188 1 98.5 197 SER A N 1
ATOM 1596 C CA . SER A 1 197 ? 4.844 -16.531 -15.289 1 98.5 197 SER A CA 1
ATOM 1597 C C . SER A 1 197 ? 5.172 -17.188 -13.953 1 98.5 197 SER A C 1
ATOM 1599 O O . SER A 1 197 ? 5.984 -16.672 -13.18 1 98.5 197 SER A O 1
ATOM 1601 N N . LEU A 1 198 ? 4.504 -18.234 -13.586 1 98.62 198 LEU A N 1
ATOM 1602 C CA . LEU A 1 198 ? 4.734 -18.891 -12.305 1 98.62 198 LEU A CA 1
ATOM 1603 C C . LEU A 1 198 ? 5.672 -20.094 -12.477 1 98.62 198 LEU A C 1
ATOM 1605 O O . LEU A 1 198 ? 5.477 -20.906 -13.375 1 98.62 198 LEU A O 1
ATOM 1609 N N . PRO A 1 199 ? 6.688 -20.203 -11.648 1 98.44 199 PRO A N 1
ATOM 1610 C CA . PRO A 1 199 ? 7.566 -21.359 -11.688 1 98.44 199 PRO A CA 1
ATOM 1611 C C . PRO A 1 199 ? 6.91 -22.625 -11.117 1 98.44 199 PRO A C 1
ATOM 1613 O O . PRO A 1 199 ? 5.852 -22.531 -10.484 1 98.44 199 PRO A O 1
ATOM 1616 N N . ASP A 1 200 ? 7.566 -23.688 -11.391 1 97.44 200 ASP A N 1
ATOM 1617 C CA . ASP A 1 200 ? 7.145 -24.953 -10.805 1 97.44 200 ASP A CA 1
ATOM 1618 C C . ASP A 1 200 ? 7.176 -24.906 -9.281 1 97.44 200 ASP A C 1
ATOM 1620 O O . ASP A 1 200 ? 8.141 -24.406 -8.695 1 97.44 200 ASP A O 1
ATOM 1624 N N . GLN A 1 201 ? 6.113 -25.438 -8.648 1 97.75 201 GLN A N 1
ATOM 1625 C CA . GLN A 1 201 ? 5.988 -25.312 -7.203 1 97.75 201 GLN A CA 1
ATOM 1626 C C . GLN A 1 201 ? 7.086 -26.109 -6.488 1 97.75 201 GLN A C 1
ATOM 1628 O O . GLN A 1 201 ? 7.535 -25.719 -5.406 1 97.75 201 GLN A O 1
ATOM 1633 N N . PHE A 1 202 ? 7.5 -27.203 -7.047 1 97.88 202 PHE A N 1
ATOM 1634 C CA . PHE A 1 202 ? 8.547 -28 -6.418 1 97.88 202 PHE A CA 1
ATOM 1635 C C . PHE A 1 202 ? 9.891 -27.281 -6.488 1 97.88 202 PHE A C 1
ATOM 1637 O O . PHE A 1 202 ? 10.688 -27.344 -5.551 1 97.88 202 PHE A O 1
ATOM 1644 N N . LYS A 1 203 ? 10.133 -26.688 -7.641 1 98.19 203 LYS A N 1
ATOM 1645 C CA . LYS A 1 203 ? 11.336 -25.875 -7.762 1 98.19 203 LYS A CA 1
ATOM 1646 C C . LYS A 1 203 ? 11.352 -24.75 -6.727 1 98.19 203 LYS A C 1
ATOM 1648 O O . LYS A 1 203 ? 12.383 -24.484 -6.109 1 98.19 203 LYS A O 1
ATOM 1653 N N . VAL A 1 204 ? 10.234 -24.094 -6.508 1 98.31 204 VAL A N 1
ATOM 1654 C CA . VAL A 1 204 ? 10.117 -23.031 -5.52 1 98.31 204 VAL A CA 1
ATOM 1655 C C . VAL A 1 204 ? 10.32 -23.594 -4.117 1 98.31 204 VAL A C 1
ATOM 1657 O O . VAL A 1 204 ? 11.016 -23 -3.295 1 98.31 204 VAL A O 1
ATOM 1660 N N . TYR A 1 205 ? 9.742 -24.766 -3.902 1 98 205 TYR A N 1
ATOM 1661 C CA . TYR A 1 205 ? 9.906 -25.438 -2.617 1 98 205 TYR A CA 1
ATOM 1662 C C . TYR A 1 205 ? 11.375 -25.672 -2.305 1 98 205 TYR A C 1
ATOM 1664 O O . TYR A 1 205 ? 11.852 -25.328 -1.216 1 98 205 TYR A O 1
ATOM 1672 N N . THR A 1 206 ? 12.086 -26.203 -3.242 1 98 206 THR A N 1
ATOM 1673 C CA . THR A 1 206 ? 13.5 -26.469 -3.049 1 98 206 THR A CA 1
ATOM 1674 C C . THR A 1 206 ? 14.273 -25.172 -2.787 1 98 206 THR A C 1
ATOM 1676 O O . THR A 1 206 ? 15.141 -25.125 -1.914 1 98 206 THR A O 1
ATOM 1679 N N . HIS A 1 207 ? 13.938 -24.219 -3.484 1 97.12 207 HIS A N 1
ATOM 1680 C CA . HIS A 1 207 ? 14.57 -22.906 -3.324 1 97.12 207 HIS A CA 1
ATOM 1681 C C . HIS A 1 207 ? 14.281 -22.328 -1.944 1 97.12 207 HIS A C 1
ATOM 1683 O O . HIS A 1 207 ? 15.195 -21.844 -1.272 1 97.12 207 HIS A O 1
ATOM 1689 N N . LEU A 1 208 ? 13.031 -22.406 -1.484 1 96.94 208 LEU A N 1
ATOM 1690 C CA . LEU A 1 208 ? 12.641 -21.859 -0.191 1 96.94 208 LEU A CA 1
ATOM 1691 C C . LEU A 1 208 ? 13.297 -22.641 0.948 1 96.94 208 LEU A C 1
ATOM 1693 O O . LEU A 1 208 ? 13.633 -22.062 1.985 1 96.94 208 LEU A O 1
ATOM 1697 N N . LEU A 1 209 ? 13.531 -23.906 0.756 1 95.62 209 LEU A N 1
ATOM 1698 C CA . LEU A 1 209 ? 14.219 -24.703 1.766 1 95.62 209 LEU A CA 1
ATOM 1699 C C . LEU A 1 209 ? 15.656 -24.25 1.933 1 95.62 209 LEU A C 1
ATOM 1701 O O . LEU A 1 209 ? 16.203 -24.25 3.043 1 95.62 209 LEU A O 1
ATOM 1705 N N . GLU A 1 210 ? 16.234 -23.938 0.807 1 95 210 GLU A N 1
ATOM 1706 C CA . GLU A 1 210 ? 17.594 -23.406 0.877 1 95 210 GLU A CA 1
ATOM 1707 C C . GLU A 1 210 ? 17.641 -22.078 1.64 1 95 210 GLU A C 1
ATOM 1709 O O . GLU A 1 210 ? 18.531 -21.844 2.447 1 95 210 GLU A O 1
ATOM 1714 N N . LEU A 1 211 ? 16.703 -21.25 1.405 1 93.31 211 LEU A N 1
ATOM 1715 C CA . LEU A 1 211 ? 16.609 -19.969 2.107 1 93.31 211 LEU A CA 1
ATOM 1716 C C . LEU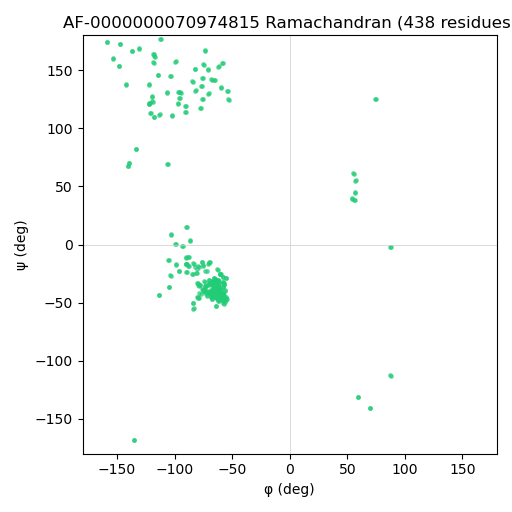 A 1 211 ? 16.344 -20.188 3.592 1 93.31 211 LEU A C 1
ATOM 1718 O O . LEU A 1 211 ? 16.875 -19.469 4.438 1 93.31 211 LEU A O 1
ATOM 1722 N N . ARG A 1 212 ? 15.523 -21.109 3.801 1 93.5 212 ARG A N 1
ATOM 1723 C CA . ARG A 1 212 ? 15.195 -21.453 5.18 1 93.5 212 ARG A CA 1
ATOM 1724 C C . ARG A 1 212 ? 16.453 -21.859 5.957 1 93.5 212 ARG A C 1
ATOM 1726 O O . ARG A 1 212 ? 16.641 -21.422 7.098 1 93.5 212 ARG A O 1
ATOM 1733 N N . LYS A 1 213 ? 17.234 -22.625 5.359 1 91.56 213 LYS A N 1
ATOM 1734 C CA . LYS A 1 213 ? 18.469 -23.062 5.988 1 91.56 213 LYS A CA 1
ATOM 1735 C C . LYS A 1 213 ? 19.375 -21.875 6.316 1 91.56 213 LYS A C 1
ATOM 1737 O O . LYS A 1 213 ? 19.953 -21.812 7.398 1 91.56 213 LYS A O 1
ATOM 1742 N N . GLN A 1 214 ? 19.422 -20.984 5.398 1 87.12 214 GLN A N 1
ATOM 1743 C CA . GLN A 1 214 ? 20.219 -19.781 5.594 1 87.12 214 GLN A CA 1
ATOM 1744 C C . GLN A 1 214 ? 19.656 -18.922 6.723 1 87.12 214 GLN A C 1
ATOM 1746 O O . GLN A 1 214 ? 20.406 -18.391 7.547 1 87.12 214 GLN A O 1
ATOM 1751 N N . HIS A 1 215 ? 18.344 -18.844 6.781 1 85.88 215 HIS A N 1
ATOM 1752 C CA . HIS A 1 215 ? 17.672 -18.031 7.785 1 85.88 215 HIS A CA 1
ATOM 1753 C C . HIS A 1 215 ? 17.844 -18.625 9.18 1 85.88 215 HIS A C 1
ATOM 1755 O O . HIS A 1 215 ? 18.125 -17.891 10.141 1 85.88 215 HIS A O 1
ATOM 1761 N N . LEU A 1 216 ? 17.734 -19.859 9.234 1 84.94 216 LEU A N 1
ATOM 1762 C CA . LEU A 1 216 ? 17.859 -20.547 10.523 1 84.94 216 LEU A CA 1
ATOM 1763 C C . LEU A 1 216 ? 19.312 -20.5 11.016 1 84.94 216 LEU A C 1
ATOM 1765 O O . LEU A 1 216 ? 19.547 -20.406 12.219 1 84.94 216 LEU A O 1
ATOM 1769 N N . ALA A 1 217 ? 20.203 -20.469 10.102 1 84.94 217 ALA A N 1
ATOM 1770 C CA . ALA A 1 217 ? 21.609 -20.359 10.461 1 84.94 217 ALA A CA 1
ATOM 1771 C C . ALA A 1 217 ? 21.938 -18.984 11.031 1 84.94 217 ALA A C 1
ATOM 1773 O O . ALA A 1 217 ? 22.719 -18.859 11.961 1 84.94 217 ALA A O 1
ATOM 1774 N N . GLU A 1 218 ? 21.266 -18.031 10.539 1 78.44 218 GLU A N 1
ATOM 1775 C CA . GLU A 1 218 ? 21.469 -16.656 10.984 1 78.44 218 GLU A CA 1
ATOM 1776 C C . GLU A 1 218 ? 20.875 -16.422 12.367 1 78.44 218 GLU A C 1
ATOM 1778 O O . GLU A 1 218 ? 21.391 -15.617 13.141 1 78.44 218 GLU A O 1
ATOM 1783 N N . LEU A 1 219 ? 19.781 -17.094 12.711 1 73.44 219 LEU A N 1
ATOM 1784 C CA . LEU A 1 219 ? 19.141 -16.969 14.008 1 73.44 219 LEU A CA 1
ATOM 1785 C C . LEU A 1 219 ? 19.953 -17.641 15.102 1 73.44 219 LEU A C 1
ATOM 1787 O O . LEU A 1 219 ? 19.891 -17.234 16.266 1 73.44 219 LEU A O 1
ATOM 1791 N N . LYS A 1 220 ? 20.594 -18.719 14.875 1 72.44 220 LYS A N 1
ATOM 1792 C CA . LYS A 1 220 ? 21.375 -19.484 15.852 1 72.44 220 LYS A CA 1
ATOM 1793 C C . LYS A 1 220 ? 22.75 -18.875 16.062 1 72.44 220 LYS A C 1
ATOM 1795 O O . LYS A 1 220 ? 23.422 -19.156 17.047 1 72.44 220 LYS A O 1
ATOM 1800 N N . GLY A 1 221 ? 23.234 -18.094 15.156 1 64.25 221 GLY A N 1
ATOM 1801 C CA . GLY A 1 221 ? 24.531 -17.484 15.336 1 64.25 221 GLY A CA 1
ATOM 1802 C C . GLY A 1 221 ? 24.469 -16.094 15.938 1 64.25 221 GLY A C 1
ATOM 1803 O O . GLY A 1 221 ? 25.281 -15.75 16.797 1 64.25 221 GLY A O 1
ATOM 1804 N N . MET B 1 1 ? -26.094 15.609 -4.438 1 62.16 1 MET B N 1
ATOM 1805 C CA . MET B 1 1 ? -24.953 14.727 -4.223 1 62.16 1 MET B CA 1
ATOM 1806 C C . MET B 1 1 ? -25.266 13.664 -3.182 1 62.16 1 MET B C 1
ATOM 1808 O O . MET B 1 1 ? -26.078 13.891 -2.283 1 62.16 1 MET B O 1
ATOM 1812 N N . GLY B 1 2 ? -24.984 12.273 -3.443 1 79.25 2 GLY B N 1
ATOM 1813 C CA . GLY B 1 2 ? -25.438 11.227 -2.539 1 79.25 2 GLY B CA 1
ATOM 1814 C C . GLY B 1 2 ? -24.906 11.398 -1.126 1 79.25 2 GLY B C 1
ATOM 1815 O O . GLY B 1 2 ? -23.984 12.188 -0.888 1 79.25 2 GLY B O 1
ATOM 1816 N N . GLU B 1 3 ? -25.469 10.93 -0.191 1 94.44 3 GLU B N 1
ATOM 1817 C CA . GLU B 1 3 ? -25.094 11 1.218 1 94.44 3 GLU B CA 1
ATOM 1818 C C . GLU B 1 3 ? -23.656 10.523 1.428 1 94.44 3 GLU B C 1
ATOM 1820 O O . GLU B 1 3 ? -23.266 9.469 0.917 1 94.44 3 GLU B O 1
ATOM 1825 N N . VAL B 1 4 ? -22.844 11.391 2.055 1 98.5 4 VAL B N 1
ATOM 1826 C CA . VAL B 1 4 ? -21.469 11.07 2.381 1 98.5 4 VAL B CA 1
ATOM 1827 C C . VAL B 1 4 ? -21.266 11.148 3.893 1 98.5 4 VAL B C 1
ATOM 1829 O O . VAL B 1 4 ? -21.578 12.164 4.516 1 98.5 4 VAL B O 1
ATOM 1832 N N . ILE B 1 5 ? -20.781 10 4.461 1 98.81 5 ILE B N 1
ATOM 1833 C CA . ILE B 1 5 ? -20.453 9.922 5.879 1 98.81 5 ILE B CA 1
ATOM 1834 C C . ILE B 1 5 ? -18.984 9.523 6.055 1 98.81 5 ILE B C 1
ATOM 1836 O O . ILE B 1 5 ? -18.484 8.641 5.348 1 98.81 5 ILE B O 1
ATOM 1840 N N . LEU B 1 6 ? -18.328 10.172 6.973 1 98.88 6 LEU B N 1
ATOM 1841 C CA . LEU B 1 6 ? -16.938 9.82 7.297 1 98.88 6 LEU B CA 1
ATOM 1842 C C . LEU B 1 6 ? -16.828 9.367 8.75 1 98.88 6 LEU B C 1
ATOM 1844 O O . LEU B 1 6 ? -17.078 10.148 9.672 1 98.88 6 LEU B O 1
ATOM 1848 N N . LEU B 1 7 ? -16.594 8.078 8.961 1 98.88 7 LEU B N 1
ATOM 1849 C CA . LEU B 1 7 ? -16.188 7.586 10.273 1 98.88 7 LEU B CA 1
ATOM 1850 C C . LEU B 1 7 ? -14.727 7.914 10.555 1 98.88 7 LEU B C 1
ATOM 1852 O O . LEU B 1 7 ? -13.836 7.48 9.812 1 98.88 7 LEU B O 1
ATOM 1856 N N . ASP B 1 8 ? -14.492 8.578 11.672 1 97.88 8 ASP B N 1
ATOM 1857 C CA . ASP B 1 8 ? -13.203 9.25 11.805 1 97.88 8 ASP B CA 1
ATOM 1858 C C . ASP B 1 8 ? -12.867 9.508 13.266 1 97.88 8 ASP B C 1
ATOM 1860 O O . ASP B 1 8 ? -13.625 9.117 14.164 1 97.88 8 ASP B O 1
ATOM 1864 N N . TYR B 1 9 ? -11.68 10.008 13.516 1 97.69 9 TYR B N 1
ATOM 1865 C CA . TYR B 1 9 ? -11.188 10.492 14.805 1 97.69 9 TYR B CA 1
ATOM 1866 C C . TYR B 1 9 ? -10.312 11.727 14.625 1 97.69 9 TYR B C 1
ATOM 1868 O O . TYR B 1 9 ? -9.492 11.781 13.703 1 97.69 9 TYR B O 1
ATOM 1876 N N . TRP B 1 10 ? -10.414 12.719 15.414 1 97.12 10 TRP B N 1
ATOM 1877 C CA . TRP B 1 10 ? -9.883 14.062 15.172 1 97.12 10 TRP B CA 1
ATOM 1878 C C . TRP B 1 10 ? -8.367 14.031 15.062 1 97.12 10 TRP B C 1
ATOM 1880 O O . TRP B 1 10 ? -7.777 14.805 14.297 1 97.12 10 TRP B O 1
ATOM 1890 N N . SER B 1 11 ? -7.766 13.141 15.758 1 97.12 11 SER B N 1
ATOM 1891 C CA . SER B 1 11 ? -6.309 13.172 15.836 1 97.12 11 SER B CA 1
ATOM 1892 C C . SER B 1 11 ? -5.68 12.172 14.867 1 97.12 11 SER B C 1
ATOM 1894 O O . SER B 1 11 ? -4.457 12.031 14.82 1 97.12 11 SER B O 1
ATOM 1896 N N . SER B 1 12 ? -6.473 11.438 14.109 1 97.5 12 SER B N 1
ATOM 1897 C CA . SER B 1 12 ? -5.949 10.422 13.203 1 97.5 12 SER B CA 1
ATOM 1898 C C . SER B 1 12 ? -5.379 11.055 11.938 1 97.5 12 SER B C 1
ATOM 1900 O O . SER B 1 12 ? -6.113 11.672 11.164 1 97.5 12 SER B O 1
ATOM 1902 N N . PRO B 1 13 ? -4.074 10.883 11.703 1 98.5 13 PRO B N 1
ATOM 1903 C CA . PRO B 1 13 ? -3.514 11.414 10.461 1 98.5 13 PRO B CA 1
ATOM 1904 C C . PRO B 1 13 ? -4.152 10.805 9.219 1 98.5 13 PRO B C 1
ATOM 1906 O O . PRO B 1 13 ? -4.191 11.453 8.164 1 98.5 13 PRO B O 1
ATOM 1909 N N . PHE B 1 14 ? -4.684 9.625 9.297 1 98.69 14 PHE B N 1
ATOM 1910 C CA . PHE B 1 14 ? -5.305 8.945 8.164 1 98.69 14 PHE B CA 1
ATOM 1911 C C . PHE B 1 14 ? -6.676 9.531 7.859 1 98.69 14 PHE B C 1
ATOM 1913 O O . PHE B 1 14 ? -7.055 9.672 6.695 1 98.69 14 PHE B O 1
ATOM 1920 N N . GLY B 1 15 ? -7.383 9.852 8.922 1 98.75 15 GLY B N 1
ATOM 1921 C CA . GLY B 1 15 ? -8.625 10.586 8.734 1 98.75 15 GLY B CA 1
ATOM 1922 C C . GLY B 1 15 ? -8.414 11.961 8.133 1 98.75 15 GLY B C 1
ATOM 1923 O O . GLY B 1 15 ? -9.211 12.406 7.305 1 98.75 15 GLY B O 1
ATOM 1924 N N . MET B 1 16 ? -7.367 12.648 8.555 1 98.88 16 MET B N 1
ATOM 1925 C CA . MET B 1 16 ? -7.043 13.977 8.055 1 98.88 16 MET B CA 1
ATOM 1926 C C . MET B 1 16 ? -6.852 13.953 6.539 1 98.88 16 MET B C 1
ATOM 1928 O O . MET B 1 16 ? -7.234 14.898 5.848 1 98.88 16 MET B O 1
ATOM 1932 N N . ARG B 1 17 ? -6.258 12.875 5.992 1 98.94 17 ARG B N 1
ATOM 1933 C CA . ARG B 1 17 ? -6.086 12.727 4.551 1 98.94 17 ARG B CA 1
ATOM 1934 C C . ARG B 1 17 ? -7.422 12.844 3.824 1 98.94 17 ARG B C 1
ATOM 1936 O O . ARG B 1 17 ? -7.531 13.562 2.832 1 98.94 17 ARG B O 1
ATOM 1943 N N . VAL B 1 18 ? -8.398 12.172 4.367 1 98.94 18 VAL B N 1
ATOM 1944 C CA . VAL B 1 18 ? -9.719 12.094 3.744 1 98.94 18 VAL B CA 1
ATOM 1945 C C . VAL B 1 18 ? -10.43 13.438 3.871 1 98.94 18 VAL B C 1
ATOM 1947 O O . VAL B 1 18 ? -11.047 13.914 2.918 1 98.94 18 VAL B O 1
ATOM 1950 N N . ARG B 1 19 ? -10.297 14.086 5.035 1 98.88 19 ARG B N 1
ATOM 1951 C CA . ARG B 1 19 ? -10.891 15.398 5.234 1 98.88 19 ARG B CA 1
ATOM 1952 C C . ARG B 1 19 ? -10.328 16.406 4.242 1 98.88 19 ARG B C 1
ATOM 1954 O O . ARG B 1 19 ? -11.07 17.203 3.666 1 98.88 19 ARG B O 1
ATOM 1961 N N . ILE B 1 20 ? -9.047 16.391 4.02 1 98.81 20 ILE B N 1
ATOM 1962 C CA . ILE B 1 20 ? -8.414 17.297 3.066 1 98.81 20 ILE B CA 1
ATOM 1963 C C . ILE B 1 20 ? -8.961 17.047 1.665 1 98.81 20 ILE B C 1
ATOM 1965 O O . ILE B 1 20 ? -9.328 17.984 0.952 1 98.81 20 ILE B O 1
ATOM 1969 N N . ALA B 1 21 ? -9 15.758 1.234 1 98.75 21 ALA B N 1
ATOM 1970 C CA . ALA B 1 21 ? -9.477 15.406 -0.102 1 98.75 21 ALA B CA 1
ATOM 1971 C C . ALA B 1 21 ? -10.914 15.867 -0.314 1 98.75 21 ALA B C 1
ATOM 1973 O O . ALA B 1 21 ? -11.242 16.438 -1.36 1 98.75 21 ALA B O 1
ATOM 1974 N N . LEU B 1 22 ? -11.781 15.617 0.677 1 98.62 22 LEU B N 1
ATOM 1975 C CA . LEU B 1 22 ? -13.172 16.047 0.582 1 98.62 22 LEU B CA 1
ATOM 1976 C C . LEU B 1 22 ? -13.273 17.562 0.46 1 98.62 22 LEU B C 1
ATOM 1978 O O . LEU B 1 22 ? -14.062 18.078 -0.337 1 98.62 22 LEU B O 1
ATOM 1982 N N . ALA B 1 23 ? -12.469 18.25 1.236 1 98.31 23 ALA B N 1
ATOM 1983 C CA . ALA B 1 23 ? -12.453 19.703 1.194 1 98.31 23 ALA B CA 1
ATOM 1984 C C . ALA B 1 23 ? -11.984 20.203 -0.166 1 98.31 23 ALA B C 1
ATOM 1986 O O . ALA B 1 23 ? -12.57 21.141 -0.725 1 98.31 23 ALA B O 1
ATOM 1987 N N . GLU B 1 24 ? -10.93 19.625 -0.686 1 97.62 24 GLU B N 1
ATOM 1988 C CA . GLU B 1 24 ? -10.414 20.016 -1.994 1 97.62 24 GLU B CA 1
ATOM 1989 C C . GLU B 1 24 ? -11.484 19.875 -3.074 1 97.62 24 GLU B C 1
ATOM 1991 O O . GLU B 1 24 ? -11.516 20.641 -4.031 1 97.62 24 GLU B O 1
ATOM 1996 N N . LYS B 1 25 ? -12.352 18.859 -2.898 1 97.31 25 LYS B N 1
ATOM 1997 C CA . LYS B 1 25 ? -13.383 18.562 -3.896 1 97.31 25 LYS B CA 1
ATOM 1998 C C . LYS B 1 25 ? -14.688 19.281 -3.568 1 97.31 25 LYS B C 1
ATOM 2000 O O . LYS B 1 25 ? -15.664 19.172 -4.309 1 97.31 25 LYS B O 1
ATOM 2005 N N . ASN B 1 26 ? -14.727 20 -2.492 1 96.31 26 ASN B N 1
ATOM 2006 C CA . ASN B 1 26 ? -15.914 20.703 -2.016 1 96.31 26 ASN B CA 1
ATOM 2007 C C . ASN B 1 26 ? -17.094 19.734 -1.821 1 96.31 26 ASN B C 1
ATOM 2009 O O . ASN B 1 26 ? -18.203 20.016 -2.279 1 96.31 26 ASN B O 1
ATOM 2013 N N . VAL B 1 27 ? -16.828 18.656 -1.239 1 97.31 27 VAL B N 1
ATOM 2014 C CA . VAL B 1 27 ? -17.844 17.656 -0.96 1 97.31 27 VAL B CA 1
ATOM 2015 C C . VAL B 1 27 ? -18.344 17.797 0.478 1 97.31 27 VAL B C 1
ATOM 2017 O O . VAL B 1 27 ? -17.547 17.781 1.419 1 97.31 27 VAL B O 1
ATOM 2020 N N . GLU B 1 28 ? -19.578 18.016 0.646 1 97.25 28 GLU B N 1
ATOM 2021 C CA . GLU B 1 28 ? -20.172 18.016 1.978 1 97.25 28 GLU B CA 1
ATOM 2022 C C . GLU B 1 28 ? -20.328 16.609 2.525 1 97.25 28 GLU B C 1
ATOM 2024 O O . GLU B 1 28 ? -20.625 15.672 1.778 1 97.25 28 GLU B O 1
ATOM 2029 N N . TYR B 1 29 ? -20.109 16.531 3.814 1 98.31 29 TYR B N 1
ATOM 2030 C CA . TYR B 1 29 ? -20.234 15.219 4.434 1 98.31 29 TYR B CA 1
ATOM 2031 C C . TYR B 1 29 ? -20.594 15.344 5.906 1 98.31 29 TYR B C 1
ATOM 2033 O O . TYR B 1 29 ? -20.422 16.406 6.508 1 98.31 29 TYR B O 1
ATOM 2041 N N . GLU B 1 30 ? -21.109 14.234 6.387 1 98.25 30 GLU B N 1
ATOM 2042 C CA . GLU B 1 30 ? -21.328 14.094 7.82 1 98.25 30 GLU B CA 1
ATOM 2043 C C . GLU B 1 30 ? -20.172 13.359 8.492 1 98.25 30 GLU B C 1
ATOM 2045 O O . GLU B 1 30 ? -19.766 12.281 8.047 1 98.25 30 GLU B O 1
ATOM 2050 N N . GLU B 1 31 ? -19.641 13.961 9.484 1 97.75 31 GLU B N 1
ATOM 2051 C CA . GLU B 1 31 ? -18.562 13.32 10.242 1 97.75 31 GLU B CA 1
ATOM 2052 C C . GLU B 1 31 ? -19.125 12.594 11.469 1 97.75 31 GLU B C 1
ATOM 2054 O O . GLU B 1 31 ? -19.953 13.141 12.188 1 97.75 31 GLU B O 1
ATOM 2059 N N . ARG B 1 32 ? -18.719 11.438 11.609 1 97.81 32 ARG B N 1
ATOM 2060 C CA . ARG B 1 32 ? -19.031 10.656 12.805 1 97.81 32 ARG B CA 1
ATOM 2061 C C . ARG B 1 32 ? -17.766 10.203 13.516 1 97.81 32 ARG B C 1
ATOM 2063 O O . ARG B 1 32 ? -17.016 9.383 12.984 1 97.81 32 ARG B O 1
ATOM 2070 N N . GLU B 1 33 ? -17.578 10.711 14.648 1 96.56 33 GLU B N 1
ATOM 2071 C CA . GLU B 1 33 ? -16.359 10.398 15.398 1 96.56 33 GLU B CA 1
ATOM 2072 C C . GLU B 1 33 ? -16.453 9.016 16.031 1 96.56 33 GLU B C 1
ATOM 2074 O O . GLU B 1 33 ? -17.5 8.633 16.547 1 96.56 33 GLU B O 1
ATOM 2079 N N . GLU B 1 34 ? -15.406 8.312 15.93 1 97.38 34 GLU B N 1
ATOM 2080 C CA . GLU B 1 34 ? -15.312 6.973 16.5 1 97.38 34 GLU B CA 1
ATOM 2081 C C . GLU B 1 34 ? -14.484 6.984 17.797 1 97.38 34 GLU B C 1
ATOM 2083 O O . GLU B 1 34 ? -13.562 7.789 17.938 1 97.38 34 GLU B O 1
ATOM 2088 N N . ASN B 1 35 ? -14.906 6.113 18.734 1 93.31 35 ASN B N 1
ATOM 2089 C CA . ASN B 1 35 ? -14.078 5.777 19.891 1 93.31 35 ASN B CA 1
ATOM 2090 C C . ASN B 1 35 ? -13.203 4.559 19.609 1 93.31 35 ASN B C 1
ATOM 2092 O O . ASN B 1 35 ? -13.711 3.441 19.484 1 93.31 35 ASN B O 1
ATOM 2096 N N . LEU B 1 36 ? -11.953 4.77 19.578 1 88.19 36 LEU B N 1
ATOM 2097 C CA . LEU B 1 36 ? -11.047 3.715 19.156 1 88.19 36 LEU B CA 1
ATOM 2098 C C . LEU B 1 36 ? -10.938 2.621 20.203 1 88.19 36 LEU B C 1
ATOM 2100 O O . LEU B 1 36 ? -10.523 1.499 19.906 1 88.19 36 LEU B O 1
ATOM 2104 N N . ASN B 1 37 ? -11.25 2.99 21.453 1 89.44 37 ASN B N 1
ATOM 2105 C CA . ASN B 1 37 ? -11.258 1.998 22.516 1 89.44 37 ASN B CA 1
ATOM 2106 C C . ASN B 1 37 ? -12.594 1.253 22.578 1 89.44 37 ASN B C 1
ATOM 2108 O O . ASN B 1 37 ? -12.68 0.176 23.172 1 89.44 37 ASN B O 1
ATOM 2112 N N . ASN B 1 38 ? -13.562 1.839 22.141 1 94 38 ASN B N 1
ATOM 2113 C CA . ASN B 1 38 ? -14.906 1.276 22.062 1 94 38 ASN B CA 1
ATOM 2114 C C . ASN B 1 38 ? -15.539 1.536 20.703 1 94 38 ASN B C 1
ATOM 2116 O O . ASN B 1 38 ? -16.406 2.408 20.562 1 94 38 ASN B O 1
ATOM 2120 N N . LYS B 1 39 ? -15.211 0.709 19.75 1 96.06 39 LYS B N 1
ATOM 2121 C CA . LYS B 1 39 ? -15.594 0.906 18.359 1 96.06 39 LYS B CA 1
ATOM 2122 C C . LYS B 1 39 ? -17.109 0.731 18.188 1 96.06 39 LYS B C 1
ATOM 2124 O O . LYS B 1 39 ? -17.703 -0.156 18.797 1 96.06 39 LYS B O 1
ATOM 2129 N N . SER B 1 40 ? -17.734 1.484 17.375 1 97.31 40 SER B N 1
ATOM 2130 C CA . SER B 1 40 ? -19.188 1.458 17.156 1 97.31 40 SER B CA 1
ATOM 2131 C C . SER B 1 40 ? -19.594 0.25 16.328 1 97.31 40 SER B C 1
ATOM 2133 O O . SER B 1 40 ? -18.797 -0.256 15.531 1 97.31 40 SER B O 1
ATOM 2135 N N . PRO B 1 41 ? -20.828 -0.188 16.469 1 97.44 41 PRO B N 1
ATOM 2136 C CA . PRO B 1 41 ? -21.359 -1.229 15.586 1 97.44 41 PRO B CA 1
ATOM 2137 C C . PRO B 1 41 ? -21.312 -0.83 14.117 1 97.44 41 PRO B C 1
ATOM 2139 O O . PRO B 1 41 ? -21.094 -1.681 13.25 1 97.44 41 PRO B O 1
ATOM 2142 N N . LEU B 1 42 ? -21.469 0.434 13.859 1 97.94 42 LEU B N 1
ATOM 2143 C CA . LEU B 1 42 ? -21.438 0.923 12.484 1 97.94 42 LEU B CA 1
ATOM 2144 C C . LEU B 1 42 ? -20.047 0.718 11.875 1 97.94 42 LEU B C 1
ATOM 2146 O O . LEU B 1 42 ? -19.938 0.274 10.727 1 97.94 42 LEU B O 1
ATOM 2150 N N . LEU B 1 43 ? -19.016 1.055 12.617 1 98.25 43 LEU B N 1
ATOM 2151 C CA . LEU B 1 43 ? -17.656 0.851 12.125 1 98.25 43 LEU B CA 1
ATOM 2152 C C . LEU B 1 43 ? -17.406 -0.623 11.82 1 98.25 43 LEU B C 1
ATOM 2154 O O . LEU B 1 43 ? -16.859 -0.961 10.773 1 98.25 43 LEU B O 1
ATOM 2158 N N . SER B 1 44 ? -17.859 -1.479 12.742 1 97.56 44 SER B N 1
ATOM 2159 C CA . SER B 1 44 ? -17.672 -2.914 12.555 1 97.56 44 SER B CA 1
ATOM 2160 C C . SER B 1 44 ? -18.422 -3.412 11.32 1 97.56 44 SER B C 1
ATOM 2162 O O . SER B 1 44 ? -17.922 -4.297 10.609 1 97.56 44 SER B O 1
ATOM 2164 N N . LYS B 1 45 ? -19.5 -2.859 11.062 1 98.12 45 LYS B N 1
ATOM 2165 C CA . LYS B 1 45 ? -20.312 -3.244 9.914 1 98.12 45 LYS B CA 1
ATOM 2166 C C . LYS B 1 45 ? -19.703 -2.732 8.617 1 98.12 45 LYS B C 1
ATOM 2168 O O . LYS B 1 45 ? -19.688 -3.445 7.609 1 98.12 45 LYS B O 1
ATOM 2173 N N . MET B 1 46 ? -19.141 -1.501 8.633 1 98.5 46 MET B N 1
ATOM 2174 C CA . MET B 1 46 ? -18.703 -0.831 7.414 1 98.5 46 MET B CA 1
ATOM 2175 C C . MET B 1 46 ? -17.25 -1.178 7.094 1 98.5 46 MET B C 1
ATOM 2177 O O . MET B 1 46 ? -16.797 -0.98 5.969 1 98.5 46 MET B O 1
ATOM 2181 N N . ASN B 1 47 ? -16.562 -1.685 8.047 1 98.44 47 ASN B N 1
ATOM 2182 C CA . ASN B 1 47 ? -15.211 -2.195 7.855 1 98.44 47 ASN B CA 1
ATOM 2183 C C . ASN B 1 47 ? -14.984 -3.488 8.633 1 98.44 47 ASN B C 1
ATOM 2185 O O . ASN B 1 47 ? -14.188 -3.52 9.578 1 98.44 47 ASN B O 1
ATOM 2189 N N . PRO B 1 48 ? -15.586 -4.543 8.234 1 97.75 48 PRO B N 1
ATOM 2190 C CA . PRO B 1 48 ? -15.586 -5.781 9.016 1 97.75 48 PRO B CA 1
ATOM 2191 C C . PRO B 1 48 ? -14.219 -6.465 9.031 1 97.75 48 PRO B C 1
ATOM 2193 O O . PRO B 1 48 ? -13.961 -7.332 9.867 1 97.75 48 PRO B O 1
ATOM 2196 N N . VAL B 1 49 ? -13.375 -6.098 8.141 1 97.94 49 VAL B N 1
ATOM 2197 C CA . VAL B 1 49 ? -12.086 -6.781 8.023 1 97.94 49 VAL B CA 1
ATOM 2198 C C . VAL B 1 49 ? -11.102 -6.203 9.031 1 97.94 49 VAL B C 1
ATOM 2200 O O . VAL B 1 49 ? -10.57 -6.93 9.875 1 97.94 49 VAL B O 1
ATOM 2203 N N . HIS B 1 50 ? -10.875 -4.863 9.023 1 97.25 50 HIS B N 1
ATOM 2204 C CA . HIS B 1 50 ? -9.852 -4.254 9.859 1 97.25 50 HIS B CA 1
ATOM 2205 C C . HIS B 1 50 ? -10.469 -3.561 11.07 1 97.25 50 HIS B C 1
ATOM 2207 O O . HIS B 1 50 ? -9.781 -3.309 12.062 1 97.25 50 HIS B O 1
ATOM 2213 N N . LYS B 1 51 ? -11.75 -3.131 10.859 1 97.38 51 LYS B N 1
ATOM 2214 C CA . LYS B 1 51 ? -12.461 -2.395 11.898 1 97.38 51 LYS B CA 1
ATOM 2215 C C . LYS B 1 51 ? -11.695 -1.146 12.32 1 97.38 51 LYS B C 1
ATOM 2217 O O . LYS B 1 51 ? -11.578 -0.85 13.508 1 97.38 51 LYS B O 1
ATOM 2222 N N . GLN B 1 52 ? -11.109 -0.523 11.352 1 97.44 52 GLN B N 1
ATOM 2223 C CA . GLN B 1 52 ? -10.328 0.683 11.594 1 97.44 52 GLN B CA 1
ATOM 2224 C C . GLN B 1 52 ? -10.93 1.888 10.875 1 97.44 52 GLN B C 1
ATOM 2226 O O . GLN B 1 52 ? -11.781 1.731 10.008 1 97.44 52 GLN B O 1
ATOM 2231 N N . ILE B 1 53 ? -10.555 3.066 11.305 1 98.31 53 ILE B N 1
ATOM 2232 C CA . ILE B 1 53 ? -10.891 4.32 10.641 1 98.31 53 ILE B CA 1
ATOM 2233 C C . ILE B 1 53 ? -9.711 4.785 9.789 1 98.31 53 ILE B C 1
ATOM 2235 O O . ILE B 1 53 ? -8.578 4.34 10 1 98.31 53 ILE B O 1
ATOM 2239 N N . PRO B 1 54 ? -9.945 5.625 8.773 1 98.81 54 PRO B N 1
ATOM 2240 C CA . PRO B 1 54 ? -11.234 6.191 8.359 1 98.81 54 PRO B CA 1
ATOM 2241 C C . PRO B 1 54 ? -12.047 5.238 7.48 1 98.81 54 PRO B C 1
ATOM 2243 O O . PRO B 1 54 ? -11.477 4.348 6.844 1 98.81 54 PRO B O 1
ATOM 2246 N N . VAL B 1 55 ? -13.336 5.355 7.547 1 98.88 55 VAL B N 1
ATOM 2247 C CA . VAL B 1 55 ? -14.242 4.738 6.586 1 98.88 55 VAL B CA 1
ATOM 2248 C C . VAL B 1 55 ? -15.109 5.812 5.934 1 98.88 55 VAL B C 1
ATOM 2250 O O . VAL B 1 55 ? -15.781 6.586 6.629 1 98.88 55 VAL B O 1
ATOM 2253 N N . LEU B 1 56 ? -15.07 5.949 4.641 1 98.94 56 LEU B N 1
ATOM 2254 C CA . LEU B 1 56 ? -16 6.785 3.891 1 98.94 56 LEU B CA 1
ATOM 2255 C C . LEU B 1 56 ? -17.219 5.984 3.451 1 98.94 56 LEU B C 1
ATOM 2257 O O . LEU B 1 56 ? -17.078 4.949 2.799 1 98.94 56 LEU B O 1
ATOM 2261 N N . ILE B 1 57 ? -18.344 6.391 3.898 1 98.88 57 ILE B N 1
ATOM 2262 C CA . ILE B 1 57 ? -19.594 5.777 3.455 1 98.88 57 ILE B CA 1
ATOM 2263 C C . ILE B 1 57 ? -20.266 6.676 2.422 1 98.88 57 ILE B C 1
ATOM 2265 O O . ILE B 1 57 ? -20.688 7.789 2.74 1 98.88 57 ILE B O 1
ATOM 2269 N N . HIS B 1 58 ? -20.328 6.27 1.175 1 98.69 58 HIS B N 1
ATOM 2270 C CA . HIS B 1 58 ? -20.938 7.008 0.078 1 98.69 58 HIS B CA 1
ATOM 2271 C C . HIS B 1 58 ? -22.172 6.281 -0.449 1 98.69 58 HIS B C 1
ATOM 2273 O O . HIS B 1 58 ? -22.062 5.203 -1.031 1 98.69 58 HIS B O 1
ATOM 2279 N N . GLU B 1 59 ? -23.375 6.836 -0.242 1 97.69 59 GLU B N 1
ATOM 2280 C CA . GLU B 1 59 ? -24.641 6.227 -0.632 1 97.69 59 GLU B CA 1
ATOM 2281 C C . GLU B 1 59 ? -24.766 4.82 -0.054 1 97.69 59 GLU B C 1
ATOM 2283 O O . GLU B 1 59 ? -25.109 3.875 -0.774 1 97.69 59 GLU B O 1
ATOM 2288 N N . GLY B 1 60 ? -24.328 4.738 1.135 1 97.62 60 GLY B N 1
ATOM 2289 C CA . GLY B 1 60 ? -24.516 3.512 1.891 1 97.62 60 GLY B CA 1
ATOM 2290 C C . GLY B 1 60 ? -23.406 2.5 1.672 1 97.62 60 GLY B C 1
ATOM 2291 O O . GLY B 1 60 ? -23.375 1.449 2.316 1 97.62 60 GLY B O 1
ATOM 2292 N N . LYS B 1 61 ? -22.438 2.797 0.813 1 98.19 61 LYS B N 1
ATOM 2293 C CA . LYS B 1 61 ? -21.359 1.864 0.5 1 98.19 61 LYS B CA 1
ATOM 2294 C C . LYS B 1 61 ? -20.047 2.307 1.14 1 98.19 61 LYS B C 1
ATOM 2296 O O . LYS B 1 61 ? -19.625 3.457 0.982 1 98.19 61 LYS B O 1
ATOM 2301 N N . PRO B 1 62 ? -19.359 1.402 1.826 1 98.81 62 PRO B N 1
ATOM 2302 C CA . PRO B 1 62 ? -18.125 1.783 2.506 1 98.81 62 PRO B CA 1
ATOM 2303 C C . PRO B 1 62 ? -16.906 1.74 1.583 1 98.81 62 PRO B C 1
ATOM 2305 O O . PRO B 1 62 ? -16.812 0.863 0.721 1 98.81 62 PRO B O 1
ATOM 2308 N N . VAL B 1 63 ? -16.078 2.643 1.712 1 98.88 63 VAL B N 1
ATOM 2309 C CA . VAL B 1 63 ? -14.727 2.652 1.17 1 98.88 63 VAL B CA 1
ATOM 2310 C C . VAL B 1 63 ? -13.711 2.764 2.309 1 9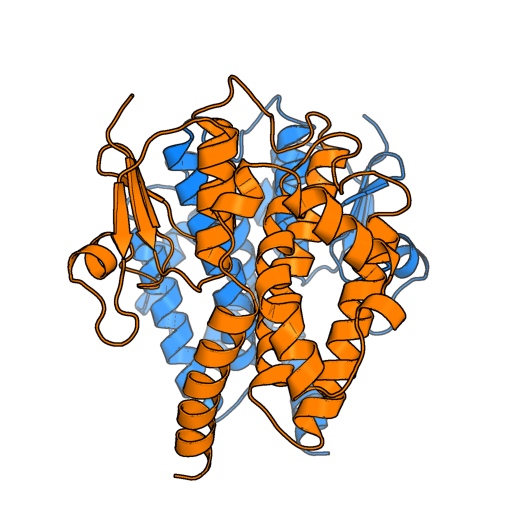8.88 63 VAL B C 1
ATOM 2312 O O . VAL B 1 63 ? -13.812 3.66 3.148 1 98.88 63 VAL B O 1
ATOM 2315 N N . CYS B 1 64 ? -12.727 1.815 2.307 1 98.75 64 CYS B N 1
ATOM 2316 C CA . CYS B 1 64 ? -11.797 1.733 3.426 1 98.75 64 CYS B CA 1
ATOM 2317 C C . CYS B 1 64 ? -10.367 1.974 2.963 1 98.75 64 CYS B C 1
ATOM 2319 O O . CYS B 1 64 ? -10.07 1.9 1.769 1 98.75 64 CYS B O 1
ATOM 2321 N N . GLU B 1 65 ? -9.469 2.26 4.008 1 98.69 65 GLU B N 1
ATOM 2322 C CA . GLU B 1 65 ? -8.07 2.613 3.826 1 98.69 65 GLU B CA 1
ATOM 2323 C C . GLU B 1 65 ? -7.922 4.043 3.309 1 98.69 65 GLU B C 1
ATOM 2325 O O . GLU B 1 65 ? -8.438 4.379 2.242 1 98.69 65 GLU B O 1
ATOM 2330 N N . SER B 1 66 ? -7.195 4.855 3.957 1 98.81 66 SER B N 1
ATOM 2331 C CA . SER B 1 66 ? -7.203 6.309 3.801 1 98.81 66 SER B CA 1
ATOM 2332 C C . SER B 1 66 ? -6.836 6.711 2.377 1 98.81 66 SER B C 1
ATOM 2334 O O . SER B 1 66 ? -7.551 7.496 1.746 1 98.81 66 SER B O 1
ATOM 2336 N N . MET B 1 67 ? -5.773 6.074 1.812 1 98.75 67 MET B N 1
ATOM 2337 C CA . MET B 1 67 ? -5.328 6.535 0.5 1 98.75 67 MET B CA 1
ATOM 2338 C C . MET B 1 67 ? -6.203 5.957 -0.607 1 98.75 67 MET B C 1
ATOM 2340 O O . MET B 1 67 ? -6.273 6.516 -1.703 1 98.75 67 MET B O 1
ATOM 2344 N N . ILE B 1 68 ? -6.863 4.801 -0.355 1 98.81 68 ILE B N 1
ATOM 2345 C CA . ILE B 1 68 ? -7.863 4.281 -1.285 1 98.81 68 ILE B CA 1
ATOM 2346 C C . ILE B 1 68 ? -9.086 5.195 -1.289 1 98.81 68 ILE B C 1
ATOM 2348 O O . ILE B 1 68 ? -9.641 5.492 -2.35 1 98.81 68 ILE B O 1
ATOM 2352 N N . ILE B 1 69 ? -9.453 5.688 -0.126 1 98.94 69 ILE B N 1
ATOM 2353 C CA . ILE B 1 69 ? -10.555 6.637 -0.006 1 98.94 69 ILE B CA 1
ATOM 2354 C C . ILE B 1 69 ? -10.227 7.91 -0.78 1 98.94 69 ILE B C 1
ATOM 2356 O O . ILE B 1 69 ? -11.062 8.422 -1.531 1 98.94 69 ILE B O 1
ATOM 2360 N N . VAL B 1 70 ? -9.016 8.422 -0.614 1 98.88 70 VAL B N 1
ATOM 2361 C CA . VAL B 1 70 ? -8.602 9.656 -1.272 1 98.88 70 VAL B CA 1
ATOM 2362 C C . VAL B 1 70 ? -8.68 9.484 -2.787 1 98.88 70 VAL B C 1
ATOM 2364 O O . VAL B 1 70 ? -9.18 10.359 -3.492 1 98.88 70 VAL B O 1
ATOM 2367 N N . GLN B 1 71 ? -8.211 8.367 -3.287 1 98.62 71 GLN B N 1
ATOM 2368 C CA . GLN B 1 71 ? -8.305 8.109 -4.723 1 98.62 71 GLN B CA 1
ATOM 2369 C C . GLN B 1 71 ? -9.758 7.98 -5.168 1 98.62 71 GLN B C 1
ATOM 2371 O O . GLN B 1 71 ? -10.133 8.477 -6.23 1 98.62 71 GLN B O 1
ATOM 2376 N N . TYR B 1 72 ? -10.586 7.336 -4.398 1 98.69 72 TYR B N 1
ATOM 2377 C CA . TYR B 1 72 ? -12.008 7.211 -4.691 1 98.69 72 TYR B CA 1
ATOM 2378 C C . TYR B 1 72 ? -12.664 8.578 -4.809 1 98.69 72 TYR B C 1
ATOM 2380 O O . TYR B 1 72 ? -13.391 8.844 -5.766 1 98.69 72 TYR B O 1
ATOM 2388 N N . ILE B 1 73 ? -12.359 9.438 -3.887 1 98.69 73 ILE B N 1
ATOM 2389 C CA . ILE B 1 73 ? -12.891 10.797 -3.889 1 98.69 73 ILE B CA 1
ATOM 2390 C C . ILE B 1 73 ? -12.492 11.508 -5.18 1 98.69 73 ILE B C 1
ATOM 2392 O O . ILE B 1 73 ? -13.32 12.141 -5.832 1 98.69 73 ILE B O 1
ATOM 2396 N N . ASP B 1 74 ? -11.242 11.344 -5.523 1 98.06 74 ASP B N 1
ATOM 2397 C CA . ASP B 1 74 ? -10.734 11.984 -6.734 1 98.06 74 ASP B CA 1
ATOM 2398 C C . ASP B 1 74 ? -11.453 11.461 -7.973 1 98.06 74 ASP B C 1
ATOM 2400 O O . ASP B 1 74 ? -11.695 12.211 -8.922 1 98.06 74 ASP B O 1
ATOM 2404 N N . GLU B 1 75 ? -11.781 10.219 -8 1 97.12 75 GLU B N 1
ATOM 2405 C CA . GLU B 1 75 ? -12.375 9.555 -9.156 1 97.12 75 GLU B CA 1
ATOM 2406 C C . GLU B 1 75 ? -13.867 9.844 -9.258 1 97.12 75 GLU B C 1
ATOM 2408 O O . GLU B 1 75 ? -14.406 9.984 -10.359 1 97.12 75 GLU B O 1
ATOM 2413 N N . VAL B 1 76 ? -14.523 9.953 -8.18 1 97.62 76 VAL B N 1
ATOM 2414 C CA . VAL B 1 76 ? -15.961 10.18 -8.148 1 97.62 76 VAL B CA 1
ATOM 2415 C C . VAL B 1 76 ? -16.25 11.664 -8.398 1 97.62 76 VAL B C 1
ATOM 2417 O O . VAL B 1 76 ? -17.141 12 -9.188 1 97.62 76 VAL B O 1
ATOM 2420 N N . TRP B 1 77 ? -15.531 12.492 -7.754 1 96.94 77 TRP B N 1
ATOM 2421 C CA . TRP B 1 77 ? -15.688 13.93 -7.934 1 96.94 77 TRP B CA 1
ATOM 2422 C C . TRP B 1 77 ? -14.531 14.508 -8.742 1 96.94 77 TRP B C 1
ATOM 2424 O O . TRP B 1 77 ? -13.773 15.352 -8.242 1 96.94 77 TRP B O 1
ATOM 2434 N N . ALA B 1 78 ? -14.492 14.164 -10.031 1 92.94 78 ALA B N 1
ATOM 2435 C CA . ALA B 1 78 ? -13.336 14.383 -10.891 1 92.94 78 ALA B CA 1
ATOM 2436 C C . ALA B 1 78 ? -13.367 15.773 -11.516 1 92.94 78 ALA B C 1
ATOM 2438 O O . ALA B 1 78 ? -12.414 16.188 -12.18 1 92.94 78 ALA B O 1
ATOM 2439 N N . HIS B 1 79 ? -14.242 16.578 -11.242 1 89.5 79 HIS B N 1
ATOM 2440 C CA . HIS B 1 79 ? -14.508 17.797 -11.984 1 89.5 79 HIS B CA 1
ATOM 2441 C C . HIS B 1 79 ? -13.578 18.922 -11.523 1 89.5 79 HIS B C 1
ATOM 2443 O O . HIS B 1 79 ? -13.414 19.922 -12.227 1 89.5 79 HIS B O 1
ATOM 2449 N N . LYS B 1 80 ? -12.977 18.766 -10.438 1 88.62 80 LYS B N 1
ATOM 2450 C CA . LYS B 1 80 ? -12.086 19.828 -9.977 1 88.62 80 LYS B CA 1
ATOM 2451 C C . LYS B 1 80 ? -10.922 19.25 -9.172 1 88.62 80 LYS B C 1
ATOM 2453 O O . LYS B 1 80 ? -11.039 18.188 -8.57 1 88.62 80 LYS B O 1
ATOM 2458 N N . ALA B 1 81 ? -9.797 19.984 -9.18 1 92.5 81 ALA B N 1
ATOM 2459 C CA . ALA B 1 81 ? -8.641 19.75 -8.312 1 92.5 81 ALA B CA 1
ATOM 2460 C C . ALA B 1 81 ? -8.133 18.328 -8.453 1 92.5 81 ALA B C 1
ATOM 2462 O O . ALA B 1 81 ? -8.125 17.562 -7.484 1 92.5 81 ALA B O 1
ATOM 2463 N N . PRO B 1 82 ? -7.703 17.969 -9.617 1 95.88 82 PRO B N 1
ATOM 2464 C CA . PRO B 1 82 ? -7.129 16.641 -9.758 1 95.88 82 PRO B CA 1
ATOM 2465 C C . PRO B 1 82 ? -6 16.375 -8.766 1 95.88 82 PRO B C 1
ATOM 2467 O O . PRO B 1 82 ? -5.105 17.203 -8.609 1 95.88 82 PRO B O 1
ATOM 2470 N N . LEU B 1 83 ? -6.086 15.219 -8.117 1 97.62 83 LEU B N 1
ATOM 2471 C CA . LEU B 1 83 ? -5.129 14.906 -7.062 1 97.62 83 LEU B CA 1
ATOM 2472 C C . LEU B 1 83 ? -4.016 14.008 -7.582 1 97.62 83 LEU B C 1
ATOM 2474 O O . LEU B 1 83 ? -2.984 13.844 -6.926 1 97.62 83 LEU B O 1
ATOM 2478 N N . LEU B 1 84 ? -4.219 13.383 -8.703 1 97.12 84 LEU B N 1
ATOM 2479 C CA . LEU B 1 84 ? -3.191 12.57 -9.352 1 97.12 84 LEU B CA 1
ATOM 2480 C C . LEU B 1 84 ? -2.785 13.18 -10.688 1 97.12 84 LEU B C 1
ATOM 2482 O O . LEU B 1 84 ? -3.623 13.734 -11.406 1 97.12 84 LEU B O 1
ATOM 2486 N N . PRO B 1 85 ? -1.477 13.016 -11.016 1 95.5 85 PRO B N 1
ATOM 2487 C CA . PRO B 1 85 ? -1.058 13.438 -12.352 1 95.5 85 PRO B CA 1
ATOM 2488 C C . PRO B 1 85 ? -1.768 12.672 -13.469 1 95.5 85 PRO B C 1
ATOM 2490 O O . PRO B 1 85 ? -2.184 11.531 -13.266 1 95.5 85 PRO B O 1
ATOM 2493 N N . SER B 1 86 ? -1.872 13.344 -14.648 1 94.38 86 SER B N 1
ATOM 2494 C CA . SER B 1 86 ? -2.498 12.68 -15.789 1 94.38 86 SER B CA 1
ATOM 2495 C C . SER B 1 86 ? -1.52 11.742 -16.484 1 94.38 86 SER B C 1
ATOM 2497 O O . SER B 1 86 ? -1.923 10.711 -17.031 1 94.38 86 SER B O 1
ATOM 2499 N N . ASP B 1 87 ? -0.229 12.102 -16.484 1 96.69 87 ASP B N 1
ATOM 2500 C CA . ASP B 1 87 ? 0.798 11.273 -17.109 1 96.69 87 ASP B CA 1
ATOM 2501 C C . ASP B 1 87 ? 1.04 9.992 -16.312 1 96.69 87 ASP B C 1
ATOM 2503 O O . ASP B 1 87 ? 1.285 10.047 -15.102 1 96.69 87 ASP B O 1
ATOM 2507 N N . PRO B 1 88 ? 1.029 8.852 -16.969 1 97.44 88 PRO B N 1
ATOM 2508 C CA . PRO B 1 88 ? 1.134 7.582 -16.25 1 97.44 88 PRO B CA 1
ATOM 2509 C C . PRO B 1 88 ? 2.43 7.465 -15.445 1 97.44 88 PRO B C 1
ATOM 2511 O O . PRO B 1 88 ? 2.43 6.902 -14.352 1 97.44 88 PRO B O 1
ATOM 2514 N N . TYR B 1 89 ? 3.471 7.926 -15.992 1 98.19 89 TYR B N 1
ATOM 2515 C CA . TYR B 1 89 ? 4.734 7.812 -15.273 1 98.19 89 TYR B CA 1
ATOM 2516 C C . TYR B 1 89 ? 4.738 8.703 -14.039 1 98.19 89 TYR B C 1
ATOM 2518 O O . TYR B 1 89 ? 5.164 8.273 -12.961 1 98.19 89 TYR B O 1
ATOM 2526 N N . GLU B 1 90 ? 4.281 9.938 -14.188 1 97.75 90 GLU B N 1
ATOM 2527 C CA . GLU B 1 90 ? 4.188 10.844 -13.047 1 97.75 90 GLU B CA 1
ATOM 2528 C C . GLU B 1 90 ? 3.23 10.297 -11.992 1 97.75 90 GLU B C 1
ATOM 2530 O O . GLU B 1 90 ? 3.465 10.461 -10.789 1 97.75 90 GLU B O 1
ATOM 2535 N N . ARG B 1 91 ? 2.166 9.664 -12.461 1 98.06 91 ARG B N 1
ATOM 2536 C CA . ARG B 1 91 ? 1.2 9.047 -11.562 1 98.06 91 ARG B CA 1
ATOM 2537 C C . ARG B 1 91 ? 1.837 7.902 -10.781 1 98.06 91 ARG B C 1
ATOM 2539 O O . ARG B 1 91 ? 1.636 7.781 -9.57 1 98.06 91 ARG B O 1
ATOM 2546 N N . ALA B 1 92 ? 2.609 7.098 -11.414 1 98.62 92 ALA B N 1
ATOM 2547 C CA . ALA B 1 92 ? 3.316 6 -10.758 1 98.62 92 ALA B CA 1
ATOM 2548 C C . ALA B 1 92 ? 4.309 6.52 -9.727 1 98.62 92 ALA B C 1
ATOM 2550 O O . ALA B 1 92 ? 4.441 5.953 -8.641 1 98.62 92 ALA B O 1
ATOM 2551 N N . ASN B 1 93 ? 4.969 7.559 -10.094 1 98.31 93 ASN B N 1
ATOM 2552 C CA . ASN B 1 93 ? 5.914 8.164 -9.164 1 98.31 93 ASN B CA 1
ATOM 2553 C C . ASN B 1 93 ? 5.211 8.688 -7.914 1 98.31 93 ASN B C 1
ATOM 2555 O O . ASN B 1 93 ? 5.715 8.531 -6.801 1 98.31 93 ASN B O 1
ATOM 2559 N N . ALA B 1 94 ? 4.098 9.336 -8.109 1 98.56 94 ALA B N 1
ATOM 2560 C CA . ALA B 1 94 ? 3.318 9.805 -6.969 1 98.56 94 ALA B CA 1
ATOM 2561 C C . ALA B 1 94 ? 2.912 8.641 -6.07 1 98.56 94 ALA B C 1
ATOM 2563 O O . ALA B 1 94 ? 3.041 8.711 -4.848 1 98.56 94 ALA B O 1
ATOM 2564 N N . ARG B 1 95 ? 2.441 7.562 -6.691 1 98.69 95 ARG B N 1
ATOM 2565 C CA . ARG B 1 95 ? 2.033 6.387 -5.93 1 98.69 95 ARG B CA 1
ATOM 2566 C C . ARG B 1 95 ? 3.215 5.789 -5.172 1 98.69 95 ARG B C 1
ATOM 2568 O O . ARG B 1 95 ? 3.053 5.273 -4.062 1 98.69 95 ARG B O 1
ATOM 2575 N N . PHE B 1 96 ? 4.391 5.875 -5.77 1 98.81 96 PHE B N 1
ATOM 2576 C CA . PHE B 1 96 ? 5.598 5.383 -5.113 1 98.81 96 PHE B CA 1
ATOM 2577 C C . PHE B 1 96 ? 5.852 6.125 -3.809 1 98.81 96 PHE B C 1
ATOM 2579 O O . PHE B 1 96 ? 6.074 5.504 -2.768 1 98.81 96 PHE B O 1
ATOM 2586 N N . TRP B 1 97 ? 5.766 7.363 -3.836 1 98.88 97 TRP B N 1
ATOM 2587 C CA . TRP B 1 97 ? 6.074 8.156 -2.648 1 98.88 97 TRP B CA 1
ATOM 2588 C C . TRP B 1 97 ? 4.961 8.031 -1.612 1 98.88 97 TRP B C 1
ATOM 2590 O O . TRP B 1 97 ? 5.223 8.062 -0.407 1 98.88 97 TRP B O 1
ATOM 2600 N N . VAL B 1 98 ? 3.695 7.93 -2.062 1 98.88 98 VAL B N 1
ATOM 2601 C CA . VAL B 1 98 ? 2.604 7.645 -1.137 1 98.88 98 VAL B CA 1
ATOM 2602 C C . VAL B 1 98 ? 2.865 6.324 -0.416 1 98.88 98 VAL B C 1
ATOM 2604 O O . VAL B 1 98 ? 2.707 6.234 0.804 1 98.88 98 VAL B O 1
ATOM 2607 N N . ASP B 1 99 ? 3.221 5.344 -1.208 1 98.62 99 ASP B N 1
ATOM 2608 C CA . ASP B 1 99 ? 3.535 4.035 -0.643 1 98.62 99 ASP B CA 1
ATOM 2609 C C . ASP B 1 99 ? 4.684 4.133 0.361 1 98.62 99 ASP B C 1
ATOM 2611 O O . ASP B 1 99 ? 4.633 3.52 1.43 1 98.62 99 ASP B O 1
ATOM 2615 N N . TYR B 1 100 ? 5.75 4.895 0.021 1 98.75 100 TYR B N 1
ATOM 2616 C CA . TYR B 1 100 ? 6.891 5.125 0.903 1 98.75 100 TYR B CA 1
ATOM 2617 C C . TYR B 1 100 ? 6.441 5.742 2.223 1 98.75 100 TYR B C 1
ATOM 2619 O O . TYR B 1 100 ? 6.812 5.262 3.297 1 98.75 100 TYR B O 1
ATOM 2627 N N . ILE B 1 101 ? 5.633 6.734 2.158 1 98.88 101 ILE B N 1
ATOM 2628 C CA . ILE B 1 101 ? 5.129 7.438 3.332 1 98.88 101 ILE B CA 1
ATOM 2629 C C . ILE B 1 101 ? 4.324 6.477 4.203 1 98.88 101 ILE B C 1
ATOM 2631 O O . ILE B 1 101 ? 4.52 6.418 5.418 1 98.88 101 ILE B O 1
ATOM 2635 N N . ASP B 1 102 ? 3.422 5.688 3.623 1 98.19 102 ASP B N 1
ATOM 2636 C CA . ASP B 1 102 ? 2.545 4.766 4.336 1 98.19 102 ASP B CA 1
ATOM 2637 C C . ASP B 1 102 ? 3.352 3.697 5.07 1 98.19 102 ASP B C 1
ATOM 2639 O O . ASP B 1 102 ? 2.951 3.238 6.145 1 98.19 102 ASP B O 1
ATOM 2643 N N . LYS B 1 103 ? 4.461 3.377 4.527 1 97.56 103 LYS B N 1
ATOM 2644 C CA . LYS B 1 103 ? 5.238 2.273 5.082 1 97.56 103 LYS B CA 1
ATOM 2645 C C . LYS B 1 103 ? 6.211 2.768 6.152 1 97.56 103 LYS B C 1
ATOM 2647 O O . LYS B 1 103 ? 6.629 1.998 7.02 1 97.56 103 LYS B O 1
ATOM 2652 N N . LYS B 1 104 ? 6.566 4.012 6.105 1 98.38 104 LYS B N 1
ATOM 2653 C CA . LYS B 1 104 ? 7.711 4.43 6.906 1 98.38 104 LYS B CA 1
ATOM 2654 C C . LYS B 1 104 ? 7.289 5.391 8.016 1 98.38 104 LYS B C 1
ATOM 2656 O O . LYS B 1 104 ? 7.617 5.184 9.18 1 98.38 104 LYS B O 1
ATOM 2661 N N . ILE B 1 105 ? 6.441 6.336 7.73 1 98.75 105 ILE B N 1
ATOM 2662 C CA . ILE B 1 105 ? 6.391 7.559 8.531 1 98.75 105 ILE B CA 1
ATOM 2663 C C . ILE B 1 105 ? 5.613 7.301 9.82 1 98.75 105 ILE B C 1
ATOM 2665 O O . ILE B 1 105 ? 6.078 7.648 10.906 1 98.75 105 ILE B O 1
ATOM 2669 N N . TYR B 1 106 ? 4.453 6.637 9.727 1 98.5 106 TYR B N 1
ATOM 2670 C CA . TYR B 1 106 ? 3.582 6.508 10.891 1 98.5 106 TYR B CA 1
ATOM 2671 C C . TYR B 1 106 ? 4.258 5.691 11.984 1 98.5 106 TYR B C 1
ATOM 2673 O O . TYR B 1 106 ? 4.395 6.156 13.117 1 98.5 106 TYR B O 1
ATOM 2681 N N . ASN B 1 107 ? 4.734 4.492 11.625 1 97.81 107 ASN B N 1
ATOM 2682 C CA . ASN B 1 107 ? 5.273 3.588 12.633 1 97.81 107 ASN B CA 1
ATOM 2683 C C . ASN B 1 107 ? 6.559 4.137 13.25 1 97.81 107 ASN B C 1
ATOM 2685 O O . ASN B 1 107 ? 6.77 4.035 14.461 1 97.81 107 ASN B O 1
ATOM 2689 N N . ILE B 1 108 ? 7.426 4.672 12.414 1 98.5 108 ILE B N 1
ATOM 2690 C CA . ILE B 1 108 ? 8.672 5.234 12.914 1 98.5 108 ILE B CA 1
ATOM 2691 C C . ILE B 1 108 ? 8.367 6.441 13.805 1 98.5 108 ILE B C 1
ATOM 2693 O O . ILE B 1 108 ? 8.953 6.586 14.883 1 98.5 108 ILE B O 1
ATOM 2697 N N . GLY B 1 109 ? 7.453 7.32 13.359 1 98.44 109 GLY B N 1
ATOM 2698 C CA . GLY B 1 109 ? 7.047 8.453 14.172 1 98.44 109 GLY B CA 1
ATOM 2699 C C . GLY B 1 109 ? 6.488 8.055 15.523 1 98.44 109 GLY B C 1
ATOM 2700 O O . GLY B 1 109 ? 6.789 8.688 16.531 1 98.44 109 GLY B O 1
ATOM 2701 N N . LYS B 1 110 ? 5.645 7.02 15.531 1 97.75 110 LYS B N 1
ATOM 2702 C CA . LYS B 1 110 ? 5.094 6.508 16.781 1 97.75 110 LYS B CA 1
ATOM 2703 C C . LYS B 1 110 ? 6.199 6.082 17.734 1 97.75 110 LYS B C 1
ATOM 2705 O O . LYS B 1 110 ? 6.133 6.359 18.938 1 97.75 110 LYS B O 1
ATOM 2710 N N . LEU B 1 111 ? 7.23 5.398 17.219 1 97.31 111 LEU B N 1
ATOM 2711 C CA . LEU B 1 111 ? 8.352 4.977 18.047 1 97.31 111 LEU B CA 1
ATOM 2712 C C . LEU B 1 111 ? 9.086 6.184 18.625 1 97.31 111 LEU B C 1
ATOM 2714 O O . LEU B 1 111 ? 9.602 6.125 19.75 1 97.31 111 LEU B O 1
ATOM 2718 N N . VAL B 1 112 ? 9.117 7.25 17.891 1 97.75 112 VAL B N 1
ATOM 2719 C CA . VAL B 1 112 ? 9.812 8.445 18.359 1 97.75 112 VAL B CA 1
ATOM 2720 C C . VAL B 1 112 ? 9.078 9.023 19.562 1 97.75 112 VAL B C 1
ATOM 2722 O O . VAL B 1 112 ? 9.688 9.305 20.594 1 97.75 112 VAL B O 1
ATOM 2725 N N . TRP B 1 113 ? 7.75 9.172 19.516 1 96.69 113 TRP B N 1
ATOM 2726 C CA . TRP B 1 113 ? 7.074 9.859 20.609 1 96.69 113 TRP B CA 1
ATOM 2727 C C . TRP B 1 113 ? 6.652 8.867 21.688 1 96.69 113 TRP B C 1
ATOM 2729 O O . TRP B 1 113 ? 6.395 9.266 22.828 1 96.69 113 TRP B O 1
ATOM 2739 N N . ALA B 1 114 ? 6.613 7.562 21.375 1 95.5 114 ALA B N 1
ATOM 2740 C CA . ALA B 1 114 ? 6.012 6.629 22.328 1 95.5 114 ALA B CA 1
ATOM 2741 C C . ALA B 1 114 ? 7.078 5.809 23.047 1 95.5 114 ALA B C 1
ATOM 2743 O O . ALA B 1 114 ? 6.781 5.094 24 1 95.5 114 ALA B O 1
ATOM 2744 N N . SER B 1 115 ? 8.297 5.852 22.531 1 94.81 115 SER B N 1
ATOM 2745 C CA . SER B 1 115 ? 9.328 5.02 23.141 1 94.81 115 SER B CA 1
ATOM 2746 C C . SER B 1 115 ? 10.398 5.871 23.812 1 94.81 115 SER B C 1
ATOM 2748 O O . SER B 1 115 ? 10.266 7.094 23.891 1 94.81 115 SER B O 1
ATOM 2750 N N . GLU B 1 116 ? 11.391 5.141 24.484 1 93.38 116 GLU B N 1
ATOM 2751 C CA . GLU B 1 116 ? 12.508 5.793 25.156 1 93.38 116 GLU B CA 1
ATOM 2752 C C . GLU B 1 116 ? 13.82 5.066 24.875 1 93.38 116 GLU B C 1
ATOM 2754 O O . GLU B 1 116 ? 13.828 4.008 24.234 1 93.38 116 GLU B O 1
ATOM 2759 N N . GLY B 1 117 ? 14.891 5.754 25.219 1 94.62 117 GLY B N 1
ATOM 2760 C CA . GLY B 1 117 ? 16.203 5.121 25.172 1 94.62 117 GLY B CA 1
ATOM 2761 C C . GLY B 1 117 ? 16.672 4.848 23.75 1 94.62 117 GLY B C 1
ATOM 2762 O O . GLY B 1 117 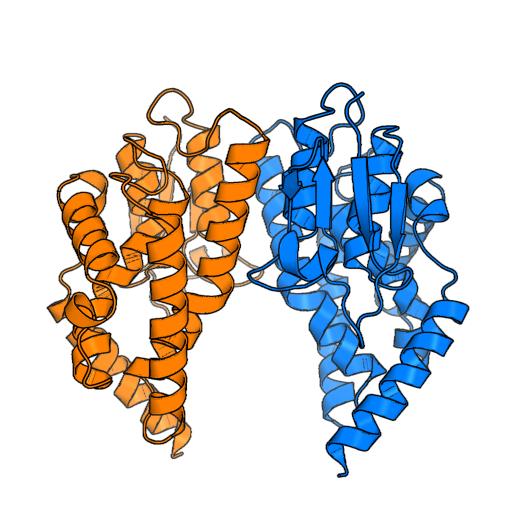? 16.5 5.68 22.859 1 94.62 117 GLY B O 1
ATOM 2763 N N . GLU B 1 118 ? 17.266 3.736 23.609 1 97.25 118 GLU B N 1
ATOM 2764 C CA . GLU B 1 118 ? 17.922 3.389 22.344 1 97.25 118 GLU B CA 1
ATOM 2765 C C . GLU B 1 118 ? 16.906 3.199 21.234 1 97.25 118 GLU B C 1
ATOM 2767 O O . GLU B 1 118 ? 17.188 3.521 20.078 1 97.25 118 GLU B O 1
ATOM 2772 N N . VAL B 1 119 ? 15.797 2.697 21.609 1 96.25 119 VAL B N 1
ATOM 2773 C CA . VAL B 1 119 ? 14.742 2.488 20.625 1 96.25 119 VAL B CA 1
ATOM 2774 C C . VAL B 1 119 ? 14.289 3.83 20.047 1 96.25 119 VAL B C 1
ATOM 2776 O O . VAL B 1 119 ? 14.164 3.982 18.828 1 96.25 119 VAL B O 1
ATOM 2779 N N . GLN B 1 120 ? 14.125 4.797 20.891 1 97 120 GLN B N 1
ATOM 2780 C CA . GLN B 1 120 ? 13.711 6.129 20.469 1 97 120 GLN B CA 1
ATOM 2781 C C . GLN B 1 120 ? 14.789 6.797 19.625 1 97 120 GLN B C 1
ATOM 2783 O O . GLN B 1 120 ? 14.484 7.418 18.609 1 97 120 GLN B O 1
ATOM 2788 N N . GLU B 1 121 ? 16.031 6.645 20.062 1 97.88 121 GLU B N 1
ATOM 2789 C CA . GLU B 1 121 ? 17.141 7.277 19.328 1 97.88 121 GLU B CA 1
ATOM 2790 C C . GLU B 1 121 ? 17.266 6.711 17.922 1 97.88 121 GLU B C 1
ATOM 2792 O O . GLU B 1 121 ? 17.5 7.457 16.969 1 97.88 121 GLU B O 1
ATOM 2797 N N . ALA B 1 122 ? 17.141 5.426 17.828 1 98.38 122 ALA B N 1
ATOM 2798 C CA . ALA B 1 122 ? 17.203 4.789 16.516 1 98.38 122 ALA B CA 1
ATOM 2799 C C . ALA B 1 122 ? 16.031 5.246 15.641 1 98.38 122 ALA B C 1
ATOM 2801 O O . ALA B 1 122 ? 16.219 5.5 14.445 1 98.38 122 ALA B O 1
ATOM 2802 N N . ALA B 1 123 ? 14.875 5.363 16.203 1 98.5 123 ALA B N 1
ATOM 2803 C CA . ALA B 1 123 ? 13.68 5.801 15.477 1 98.5 123 ALA B CA 1
ATOM 2804 C C . ALA B 1 123 ? 13.836 7.242 14.992 1 98.5 123 ALA B C 1
ATOM 2806 O O . ALA B 1 123 ? 13.445 7.57 13.875 1 98.5 123 ALA B O 1
ATOM 2807 N N . LYS B 1 124 ? 14.359 8.031 15.836 1 98.06 124 LYS B N 1
ATOM 2808 C CA . LYS B 1 124 ? 14.602 9.43 15.484 1 98.06 124 LYS B CA 1
ATOM 2809 C C . LYS B 1 124 ? 15.492 9.539 14.25 1 98.06 124 LYS B C 1
ATOM 2811 O O . LYS B 1 124 ? 15.188 10.273 13.312 1 98.06 124 LYS B O 1
ATOM 2816 N N . ARG B 1 125 ? 16.625 8.828 14.312 1 98.12 125 ARG B N 1
ATOM 2817 C CA . ARG B 1 125 ? 17.562 8.852 13.203 1 98.12 125 ARG B CA 1
ATOM 2818 C C . ARG B 1 125 ? 16.891 8.383 11.914 1 98.12 125 ARG B C 1
ATOM 2820 O O . ARG B 1 125 ? 17.062 9 10.859 1 98.12 125 ARG B O 1
ATOM 2827 N N . GLU B 1 126 ? 16.125 7.355 12.039 1 98.69 126 GLU B N 1
ATOM 2828 C CA . GLU B 1 126 ? 15.461 6.797 10.867 1 98.69 126 GLU B CA 1
ATOM 2829 C C . GLU B 1 126 ? 14.414 7.762 10.32 1 98.69 126 GLU B C 1
ATOM 2831 O O . GLU B 1 126 ? 14.305 7.945 9.102 1 98.69 126 GLU B O 1
ATOM 2836 N N . LEU B 1 127 ? 13.68 8.367 11.18 1 98.75 127 LEU B N 1
ATOM 2837 C CA . LEU B 1 127 ? 12.625 9.289 10.758 1 98.75 127 LEU B CA 1
ATOM 2838 C C . LEU B 1 127 ? 13.219 10.492 10.031 1 98.75 127 LEU B C 1
ATOM 2840 O O . LEU B 1 127 ? 12.703 10.914 8.992 1 98.75 127 LEU B O 1
ATOM 2844 N N . VAL B 1 128 ? 14.258 11.008 10.562 1 98.62 128 VAL B N 1
ATOM 2845 C CA . VAL B 1 128 ? 14.922 12.156 9.961 1 98.62 128 VAL B CA 1
ATOM 2846 C C . VAL B 1 128 ? 15.422 11.781 8.562 1 98.62 128 VAL B C 1
ATOM 2848 O O . VAL B 1 128 ? 15.281 12.555 7.617 1 98.62 128 VAL B O 1
ATOM 2851 N N . MET B 1 129 ? 15.977 10.586 8.438 1 98.56 129 MET B N 1
ATOM 2852 C CA . MET B 1 129 ? 16.438 10.109 7.137 1 98.56 129 MET B CA 1
ATOM 2853 C C . MET B 1 129 ? 15.266 10.023 6.152 1 98.56 129 MET B C 1
ATOM 2855 O O . MET B 1 129 ? 15.406 10.383 4.984 1 98.56 129 MET B O 1
ATOM 2859 N N . CYS B 1 130 ? 14.156 9.523 6.598 1 98.81 130 CYS B N 1
ATOM 2860 C CA . CYS B 1 130 ? 12.969 9.43 5.754 1 98.81 130 CYS B CA 1
ATOM 2861 C C . CYS B 1 130 ? 12.508 10.805 5.301 1 98.81 130 CYS B C 1
ATOM 2863 O O . CYS B 1 130 ? 12.203 11.008 4.125 1 98.81 130 CYS B O 1
ATOM 2865 N N . PHE B 1 131 ? 12.461 11.758 6.199 1 98.81 131 PHE B N 1
ATOM 2866 C CA . PHE B 1 131 ? 12.031 13.109 5.871 1 98.81 131 PHE B CA 1
ATOM 2867 C C . PHE B 1 131 ? 13.008 13.781 4.918 1 98.81 131 PHE B C 1
ATOM 2869 O O . PHE B 1 131 ? 12.609 14.523 4.023 1 98.81 131 PHE B O 1
ATOM 2876 N N . LYS B 1 132 ? 14.266 13.516 5.113 1 98.75 132 LYS B N 1
ATOM 2877 C CA . LYS B 1 132 ? 15.273 14.086 4.215 1 98.75 132 LYS B CA 1
ATOM 2878 C C . LYS B 1 132 ? 15.102 13.555 2.795 1 98.75 132 LYS B C 1
ATOM 2880 O O . LYS B 1 132 ? 15.266 14.305 1.826 1 98.75 132 LYS B O 1
ATOM 2885 N N . LEU B 1 133 ? 14.852 12.312 2.68 1 98.69 133 LEU B N 1
ATOM 2886 C CA . LEU B 1 133 ? 14.578 11.742 1.366 1 98.69 133 LEU B CA 1
ATOM 2887 C C . LEU B 1 133 ? 13.367 12.406 0.725 1 98.69 133 LEU B C 1
ATOM 2889 O O . LEU B 1 133 ? 13.383 12.727 -0.465 1 98.69 133 LEU B O 1
ATOM 2893 N N . LEU B 1 134 ? 12.297 12.617 1.475 1 98.88 134 LEU B N 1
ATOM 2894 C CA . LEU B 1 134 ? 11.094 13.281 0.98 1 98.88 134 LEU B CA 1
ATOM 2895 C C . LEU B 1 134 ? 11.391 14.727 0.603 1 98.88 134 LEU B C 1
ATOM 2897 O O . LEU B 1 134 ? 10.859 15.234 -0.388 1 98.88 134 LEU B O 1
ATOM 2901 N N . GLU B 1 135 ? 12.219 15.344 1.418 1 98.75 135 GLU B N 1
ATOM 2902 C CA . GLU B 1 135 ? 12.641 16.703 1.093 1 98.75 135 GLU B CA 1
ATOM 2903 C C . GLU B 1 135 ? 13.359 16.75 -0.252 1 98.75 135 GLU B C 1
ATOM 2905 O O . GLU B 1 135 ? 13.141 17.656 -1.05 1 98.75 135 GLU B O 1
ATOM 2910 N N . THR B 1 136 ? 14.195 15.789 -0.463 1 98.38 136 THR B N 1
ATOM 2911 C CA . THR B 1 136 ? 14.906 15.688 -1.734 1 98.38 136 THR B CA 1
ATOM 2912 C C . THR B 1 136 ? 13.922 15.516 -2.889 1 98.38 136 THR B C 1
ATOM 2914 O O . THR B 1 136 ? 14.07 16.156 -3.934 1 98.38 136 THR B O 1
ATOM 2917 N N . GLU B 1 137 ? 12.922 14.68 -2.709 1 98.06 137 GLU B N 1
ATOM 2918 C CA . GLU B 1 137 ? 11.906 14.477 -3.736 1 98.06 137 GLU B CA 1
ATOM 2919 C C . GLU B 1 137 ? 11.117 15.758 -4 1 98.06 137 GLU B C 1
ATOM 2921 O O . GLU B 1 137 ? 10.773 16.047 -5.145 1 98.06 137 GLU B O 1
ATOM 2926 N N . LEU B 1 138 ? 10.797 16.484 -3.006 1 98.44 138 LEU B N 1
ATOM 2927 C CA . LEU B 1 138 ? 10.094 17.75 -3.125 1 98.44 138 LEU B CA 1
ATOM 2928 C C . LEU B 1 138 ? 10.875 18.734 -3.996 1 98.44 138 LEU B C 1
ATOM 2930 O O . LEU B 1 138 ? 10.289 19.453 -4.805 1 98.44 138 LEU B O 1
ATOM 2934 N N . GLY B 1 139 ? 12.156 18.75 -3.771 1 97.12 139 GLY B N 1
ATOM 2935 C CA . GLY B 1 139 ? 12.992 19.688 -4.504 1 97.12 139 GLY B CA 1
ATOM 2936 C C . GLY B 1 139 ? 12.602 21.141 -4.285 1 97.12 139 GLY B C 1
ATOM 2937 O O . GLY B 1 139 ? 12.406 21.562 -3.146 1 97.12 139 GLY B O 1
ATOM 2938 N N . ASN B 1 140 ? 12.469 21.875 -5.379 1 96.19 140 ASN B N 1
ATOM 2939 C CA . ASN B 1 140 ? 12.148 23.281 -5.285 1 96.19 140 ASN B CA 1
ATOM 2940 C C . ASN B 1 140 ? 10.68 23.547 -5.602 1 96.19 140 ASN B C 1
ATOM 2942 O O . ASN B 1 140 ? 10.273 24.703 -5.785 1 96.19 140 ASN B O 1
ATOM 2946 N N . ASN B 1 141 ? 9.945 22.547 -5.723 1 97.44 141 ASN B N 1
ATOM 2947 C CA . ASN B 1 141 ? 8.523 22.688 -6.047 1 97.44 141 ASN B CA 1
ATOM 2948 C C . ASN B 1 141 ? 7.742 23.266 -4.875 1 97.44 141 ASN B C 1
ATOM 2950 O O . ASN B 1 141 ? 8.102 23.062 -3.713 1 97.44 141 ASN B O 1
ATOM 2954 N N . ARG B 1 142 ? 6.73 23.953 -5.176 1 98 142 ARG B N 1
ATOM 2955 C CA . ARG B 1 142 ? 5.832 24.469 -4.152 1 98 142 ARG B CA 1
ATOM 2956 C C . ARG B 1 142 ? 5.168 23.344 -3.373 1 98 142 ARG B C 1
ATOM 2958 O O . ARG B 1 142 ? 5.07 23.391 -2.145 1 98 142 ARG B O 1
ATOM 2965 N N . PHE B 1 143 ? 4.719 22.375 -4.086 1 98.44 143 PHE B N 1
ATOM 2966 C CA . PHE B 1 143 ? 4.152 21.141 -3.555 1 98.44 143 PHE B CA 1
ATOM 2967 C C . PHE B 1 143 ? 4.77 19.922 -4.242 1 98.44 143 PHE B C 1
ATOM 2969 O O . PHE B 1 143 ? 5.504 20.062 -5.223 1 98.44 143 PHE B O 1
ATOM 2976 N N . PHE B 1 144 ? 4.527 18.734 -3.734 1 98.12 144 PHE B N 1
ATOM 2977 C CA . PHE B 1 144 ? 4.98 17.516 -4.406 1 98.12 144 PHE B CA 1
ATOM 2978 C C . PHE B 1 144 ? 4.359 17.406 -5.793 1 98.12 144 PHE B C 1
ATOM 2980 O O . PHE B 1 144 ? 4.957 16.828 -6.703 1 98.12 144 PHE B O 1
ATOM 2987 N N . GLY B 1 145 ? 3.193 18.031 -6.016 1 92.12 145 GLY B N 1
ATOM 2988 C CA . GLY B 1 145 ? 2.537 18.062 -7.312 1 92.12 145 GLY B CA 1
ATOM 2989 C C . GLY B 1 145 ? 2.951 19.25 -8.164 1 92.12 145 GLY B C 1
ATOM 2990 O O . GLY B 1 145 ? 2.254 19.625 -9.109 1 92.12 145 GLY B O 1
ATOM 2991 N N . GLY B 1 146 ? 3.984 19.875 -7.809 1 95.69 146 GLY B N 1
ATOM 2992 C CA . GLY B 1 146 ? 4.371 21.094 -8.5 1 95.69 146 GLY B CA 1
ATOM 2993 C C . GLY B 1 146 ? 3.721 22.344 -7.926 1 95.69 146 GLY B C 1
ATOM 2994 O O . GLY B 1 146 ? 3.928 22.672 -6.758 1 95.69 146 GLY B O 1
ATOM 2995 N N . GLU B 1 147 ? 2.887 22.891 -8.734 1 95 147 GLU B N 1
ATOM 2996 C CA . GLU B 1 147 ? 2.229 24.125 -8.305 1 95 147 GLU B CA 1
ATOM 2997 C C . GLU B 1 147 ? 0.96 23.828 -7.516 1 95 147 GLU B C 1
ATOM 2999 O O . GLU B 1 147 ? 0.452 24.688 -6.797 1 95 147 GLU B O 1
ATOM 3004 N N . ASN B 1 148 ? 0.515 22.672 -7.688 1 93.81 148 ASN B N 1
ATOM 3005 C CA . ASN B 1 148 ? -0.729 22.281 -7.02 1 93.81 148 ASN B CA 1
ATOM 3006 C C . ASN B 1 148 ? -0.517 21.125 -6.055 1 93.81 148 ASN B C 1
ATOM 3008 O O . ASN B 1 148 ? 0.396 20.312 -6.234 1 93.81 148 ASN B O 1
ATOM 3012 N N . LEU B 1 149 ? -1.453 21.062 -5.082 1 97 149 LEU B N 1
ATOM 3013 C CA . LEU B 1 149 ? -1.463 19.922 -4.18 1 97 149 LEU B CA 1
ATOM 3014 C C . LEU B 1 149 ? -1.795 18.641 -4.934 1 97 149 LEU B C 1
ATOM 3016 O O . LEU B 1 149 ? -2.662 18.625 -5.809 1 97 149 LEU B O 1
ATOM 3020 N N . ASN B 1 150 ? -1.146 17.609 -4.562 1 97.81 150 ASN B N 1
ATOM 3021 C CA . ASN B 1 150 ? -1.527 16.312 -5.094 1 97.81 150 ASN B CA 1
ATOM 3022 C C . ASN B 1 150 ? -1.568 15.25 -3.994 1 97.81 150 ASN B C 1
ATOM 3024 O O . ASN B 1 150 ? -1.556 15.578 -2.809 1 97.81 150 ASN B O 1
ATOM 3028 N N . ILE B 1 151 ? -1.653 14.031 -4.367 1 98.75 151 ILE B N 1
ATOM 3029 C CA . ILE B 1 151 ? -1.922 12.922 -3.457 1 98.75 151 ILE B CA 1
ATOM 3030 C C . ILE B 1 151 ? -0.745 12.742 -2.502 1 98.75 151 ILE B C 1
ATOM 3032 O O . ILE B 1 151 ? -0.924 12.312 -1.359 1 98.75 151 ILE B O 1
ATOM 3036 N N . VAL B 1 152 ? 0.491 13.008 -2.92 1 98.88 152 VAL B N 1
ATOM 3037 C CA . VAL B 1 152 ? 1.661 12.859 -2.061 1 98.88 152 VAL B CA 1
ATOM 3038 C C . VAL B 1 152 ? 1.602 13.875 -0.922 1 98.88 152 VAL B C 1
ATOM 3040 O O . VAL B 1 152 ? 1.895 13.547 0.229 1 98.88 152 VAL B O 1
ATOM 3043 N N . ASP B 1 153 ? 1.198 15.117 -1.252 1 98.94 153 ASP B N 1
ATOM 3044 C CA . ASP B 1 153 ? 1.011 16.141 -0.224 1 98.94 153 ASP B CA 1
ATOM 3045 C C . ASP B 1 153 ? -0.021 15.688 0.81 1 98.94 153 ASP B C 1
ATOM 3047 O O . ASP B 1 153 ? 0.208 15.812 2.016 1 98.94 153 ASP B O 1
ATOM 3051 N N . ILE B 1 154 ? -1.086 15.164 0.3 1 98.88 154 ILE B N 1
ATOM 3052 C CA . ILE B 1 154 ? -2.191 14.75 1.153 1 98.88 154 ILE B CA 1
ATOM 3053 C C . ILE B 1 154 ? -1.749 13.586 2.041 1 98.88 154 ILE B C 1
ATOM 3055 O O . ILE B 1 154 ? -2.158 13.492 3.201 1 98.88 154 ILE B O 1
ATOM 3059 N N . ALA B 1 155 ? -0.936 12.727 1.534 1 98.94 155 ALA B N 1
ATOM 3060 C CA . ALA B 1 155 ? -0.441 11.578 2.291 1 98.94 155 ALA B CA 1
ATOM 3061 C C . ALA B 1 155 ? 0.454 12.023 3.443 1 98.94 155 ALA B C 1
ATOM 3063 O O . ALA B 1 155 ? 0.488 11.383 4.496 1 98.94 155 ALA B O 1
ATOM 3064 N N . LEU B 1 156 ? 1.161 13.117 3.295 1 98.94 156 LEU B N 1
ATOM 3065 C CA . LEU B 1 156 ? 2.252 13.438 4.207 1 98.94 156 LEU B CA 1
ATOM 3066 C C . LEU B 1 156 ? 1.847 14.547 5.172 1 98.94 156 LEU B C 1
ATOM 3068 O O . LEU B 1 156 ? 2.186 14.5 6.355 1 98.94 156 LEU B O 1
ATOM 3072 N N . ILE B 1 157 ? 1.087 15.508 4.754 1 98.94 157 ILE B N 1
ATOM 3073 C CA . ILE B 1 157 ? 0.902 16.781 5.449 1 98.94 157 ILE B CA 1
ATOM 3074 C C . ILE B 1 157 ? 0.195 16.531 6.781 1 98.94 157 ILE B C 1
ATOM 3076 O O . ILE B 1 157 ? 0.425 17.266 7.75 1 98.94 157 ILE B O 1
ATOM 3080 N N . PRO B 1 158 ? -0.628 15.523 6.922 1 98.88 158 PRO B N 1
ATOM 3081 C CA . PRO B 1 158 ? -1.27 15.289 8.219 1 98.88 158 PRO B CA 1
ATOM 3082 C C . PRO B 1 158 ? -0.262 15.094 9.344 1 98.88 158 PRO B C 1
ATOM 3084 O O . PRO B 1 158 ? -0.535 15.453 10.492 1 98.88 158 PRO B O 1
ATOM 3087 N N . PHE B 1 159 ? 0.898 14.602 9.047 1 98.75 159 PHE B N 1
ATOM 3088 C CA . PHE B 1 159 ? 1.895 14.297 10.07 1 98.75 159 PHE B CA 1
ATOM 3089 C C . PHE B 1 159 ? 2.557 15.57 10.578 1 98.75 159 PHE B C 1
ATOM 3091 O O . PHE B 1 159 ? 3.242 15.555 11.602 1 98.75 159 PHE B O 1
ATOM 3098 N N . TYR B 1 160 ? 2.365 16.625 9.836 1 98.69 160 TYR B N 1
ATOM 3099 C CA . TYR B 1 160 ? 2.799 17.922 10.367 1 98.69 160 TYR B CA 1
ATOM 3100 C C . TYR B 1 160 ? 2.174 18.188 11.734 1 98.69 160 TYR B C 1
ATOM 3102 O O . TYR B 1 160 ? 2.795 18.812 12.594 1 98.69 160 TYR B O 1
ATOM 3110 N N . SER B 1 161 ? 1.009 17.656 12.008 1 98.44 161 SER B N 1
ATOM 3111 C CA . SER B 1 161 ? 0.344 17.812 13.297 1 98.44 161 SER B CA 1
ATOM 3112 C C . SER B 1 161 ? 1.156 17.172 14.414 1 98.44 161 SER B C 1
ATOM 3114 O O . SER B 1 161 ? 0.971 17.484 15.586 1 98.44 161 SER B O 1
ATOM 3116 N N . TRP B 1 162 ? 2.045 16.234 14.07 1 98.12 162 TRP B N 1
ATOM 3117 C CA . TRP B 1 162 ? 2.857 15.523 15.055 1 98.12 162 TRP B CA 1
ATOM 3118 C C . TRP B 1 162 ? 4.172 16.25 15.305 1 98.12 162 TRP B C 1
ATOM 3120 O O . TRP B 1 162 ? 4.926 15.891 16.203 1 98.12 162 TRP B O 1
ATOM 3130 N N . PHE B 1 163 ? 4.516 17.25 14.492 1 98.12 163 PHE B N 1
ATOM 3131 C CA . PHE B 1 163 ? 5.867 17.797 14.492 1 98.12 163 PHE B CA 1
ATOM 3132 C C . PHE B 1 163 ? 6.246 18.297 15.883 1 98.12 163 PHE B C 1
ATOM 3134 O O . PHE B 1 163 ? 7.352 18.047 16.359 1 98.12 163 PHE B O 1
ATOM 3141 N N . TYR B 1 164 ? 5.355 19 16.594 1 98.06 164 TYR B N 1
ATOM 3142 C CA . TYR B 1 164 ? 5.656 19.5 17.922 1 98.06 164 TYR B CA 1
ATOM 3143 C C . TYR B 1 164 ? 5.934 18.344 18.891 1 98.06 164 TYR B C 1
ATOM 3145 O O . TYR B 1 164 ? 6.895 18.391 19.656 1 98.06 164 TYR B O 1
ATOM 3153 N N . ALA B 1 165 ? 5.145 17.344 18.828 1 98.06 165 ALA B N 1
ATOM 3154 C CA . ALA B 1 165 ? 5.324 16.172 19.672 1 98.06 165 ALA B CA 1
ATOM 3155 C C . ALA B 1 165 ? 6.648 15.469 19.375 1 98.06 165 ALA B C 1
ATOM 3157 O O . ALA B 1 165 ? 7.375 15.078 20.297 1 98.06 165 ALA B O 1
ATOM 3158 N N . LEU B 1 166 ? 6.914 15.281 18.062 1 98.19 166 LEU B N 1
ATOM 3159 C CA . LEU B 1 166 ? 8.148 14.617 17.641 1 98.19 166 LEU B CA 1
ATOM 3160 C C . LEU B 1 166 ? 9.367 15.375 18.156 1 98.19 166 LEU B C 1
ATOM 3162 O O . LEU B 1 166 ? 10.289 14.766 18.719 1 98.19 166 LEU B O 1
ATOM 3166 N N . GLU B 1 167 ? 9.352 16.625 18.016 1 97.88 167 GLU B N 1
ATOM 3167 C CA . GLU B 1 167 ? 10.477 17.469 18.422 1 97.88 167 GLU B CA 1
ATOM 3168 C C . GLU B 1 167 ? 10.656 17.453 19.938 1 97.88 167 GLU B C 1
ATOM 3170 O O . GLU B 1 167 ? 11.773 17.344 20.438 1 97.88 167 GLU B O 1
ATOM 3175 N N . THR B 1 168 ? 9.562 17.547 20.672 1 97 168 THR B N 1
ATOM 3176 C CA . THR B 1 168 ? 9.609 17.625 22.125 1 97 168 THR B CA 1
ATOM 3177 C C . THR B 1 168 ? 10 16.281 22.734 1 97 168 THR B C 1
ATOM 3179 O O . THR B 1 168 ? 10.867 16.219 23.609 1 97 168 THR B O 1
ATOM 3182 N N . CYS B 1 169 ? 9.438 15.258 22.234 1 95.56 169 CYS B N 1
ATOM 3183 C CA . CYS B 1 169 ? 9.719 13.938 22.766 1 95.56 169 CYS B CA 1
ATOM 3184 C C . CYS B 1 169 ? 11.102 13.453 22.328 1 95.56 169 CYS B C 1
ATOM 3186 O O . CYS B 1 169 ? 11.812 12.812 23.109 1 95.56 169 CYS B O 1
ATOM 3188 N N . GLY B 1 170 ? 11.383 13.742 21.109 1 95.25 170 GLY B N 1
ATOM 3189 C CA . GLY B 1 170 ? 12.625 13.234 20.547 1 95.25 170 GLY B CA 1
ATOM 3190 C C . GLY B 1 170 ? 13.812 14.156 20.781 1 95.25 170 GLY B C 1
ATOM 3191 O O . GLY B 1 170 ? 14.953 13.789 20.5 1 95.25 170 GLY B O 1
ATOM 3192 N N . ASN B 1 171 ? 13.539 15.344 21.234 1 95.69 171 ASN B N 1
ATOM 3193 C CA . ASN B 1 171 ? 14.57 16.328 21.531 1 95.69 171 ASN B CA 1
ATOM 3194 C C . ASN B 1 171 ? 15.43 16.609 20.297 1 95.69 171 ASN B C 1
ATOM 3196 O O . ASN B 1 171 ? 16.656 16.5 20.359 1 95.69 171 ASN B O 1
ATOM 3200 N N . PHE B 1 172 ? 14.852 16.984 19.203 1 97.06 172 PHE B N 1
ATOM 3201 C CA . PHE B 1 172 ? 15.516 17.391 17.984 1 97.06 172 PHE B CA 1
ATOM 3202 C C . PHE B 1 172 ? 14.703 18.469 17.25 1 97.06 172 PHE B C 1
ATOM 3204 O O . PHE B 1 172 ? 13.617 18.844 17.719 1 97.06 172 PHE B O 1
ATOM 3211 N N . SER B 1 173 ? 15.242 19.016 16.234 1 97.94 173 SER B N 1
ATOM 3212 C CA . SER B 1 173 ? 14.594 20.109 15.508 1 97.94 173 SER B CA 1
ATOM 3213 C C . SER B 1 173 ? 14.398 19.75 14.039 1 97.94 173 SER B C 1
ATOM 3215 O O . SER B 1 173 ? 15.367 19.578 13.297 1 97.94 173 SER B O 1
ATOM 3217 N N . LEU B 1 174 ? 13.148 19.766 13.586 1 97.69 174 LEU B N 1
ATOM 3218 C CA . LEU B 1 174 ? 12.836 19.391 12.211 1 97.69 174 LEU B CA 1
ATOM 3219 C C . LEU B 1 174 ? 13.172 20.531 11.25 1 97.69 174 LEU B C 1
ATOM 3221 O O . LEU B 1 174 ? 13.578 20.281 10.109 1 97.69 174 LEU B O 1
ATOM 3225 N N . VAL B 1 175 ? 12.984 21.75 11.703 1 97.94 175 VAL B N 1
ATOM 3226 C CA . VAL B 1 175 ? 13.297 22.875 10.844 1 97.94 175 VAL B CA 1
ATOM 3227 C C . VAL B 1 175 ? 14.797 22.906 10.562 1 97.94 175 VAL B C 1
ATOM 3229 O O . VAL B 1 175 ? 15.219 23.312 9.469 1 97.94 175 VAL B O 1
ATOM 3232 N N . GLU B 1 176 ? 15.625 22.438 11.445 1 98.19 176 GLU B N 1
ATOM 3233 C CA . GLU B 1 176 ? 17.062 22.359 11.234 1 98.19 176 GLU B CA 1
ATOM 3234 C C . GLU B 1 176 ? 17.422 21.156 10.352 1 98.19 176 GLU B C 1
ATOM 3236 O O . GLU B 1 176 ? 18.297 21.266 9.484 1 98.19 176 GLU B O 1
ATOM 3241 N N . GLU B 1 177 ? 16.781 20.078 10.617 1 97.81 177 GLU B N 1
ATOM 3242 C CA . GLU B 1 177 ? 17.094 18.828 9.906 1 97.81 177 GLU B CA 1
ATOM 3243 C C . GLU B 1 177 ? 16.547 18.859 8.484 1 97.81 177 GLU B C 1
ATOM 3245 O O . GLU B 1 177 ? 17.188 18.344 7.562 1 97.81 177 GLU B O 1
ATOM 3250 N N . CYS B 1 178 ? 15.391 19.375 8.305 1 98.31 178 CYS B N 1
ATOM 3251 C CA . CYS B 1 178 ? 14.672 19.344 7.035 1 98.31 178 CYS B CA 1
ATOM 3252 C C . CYS B 1 178 ? 13.961 20.672 6.777 1 98.31 178 CYS B C 1
ATOM 3254 O O . CYS B 1 178 ? 12.734 20.703 6.668 1 98.31 178 CYS B O 1
ATOM 3256 N N . PRO B 1 179 ? 14.688 21.75 6.551 1 98.25 179 PRO B N 1
ATOM 3257 C CA . PRO B 1 179 ? 14.086 23.078 6.465 1 98.25 179 PRO B CA 1
ATOM 3258 C C . PRO B 1 179 ? 13.117 23.219 5.293 1 98.25 179 PRO B C 1
ATOM 3260 O O . PRO B 1 179 ? 12.094 23.891 5.41 1 98.25 179 PRO B O 1
ATOM 3263 N N . HIS B 1 180 ? 13.438 22.625 4.172 1 98.25 180 HIS B N 1
ATOM 3264 C CA . HIS B 1 180 ? 12.57 22.766 3.008 1 98.25 180 HIS B CA 1
ATOM 3265 C C . HIS B 1 180 ? 11.258 22.016 3.205 1 98.25 180 HIS B C 1
ATOM 3267 O O . HIS B 1 180 ? 10.219 22.453 2.701 1 98.25 180 HIS B O 1
ATOM 3273 N N . LEU B 1 181 ? 11.328 20.906 3.887 1 98.69 181 LEU B N 1
ATOM 3274 C CA . LEU B 1 181 ? 10.117 20.156 4.176 1 98.69 181 LEU B CA 1
ATOM 3275 C C . LEU B 1 181 ? 9.219 20.922 5.133 1 98.69 181 LEU B C 1
ATOM 3277 O O . LEU B 1 181 ? 7.992 20.938 4.969 1 98.69 181 LEU B O 1
ATOM 3281 N N . VAL B 1 182 ? 9.836 21.516 6.16 1 98.56 182 VAL B N 1
ATOM 3282 C CA . VAL B 1 182 ? 9.07 22.328 7.102 1 98.56 182 VAL B CA 1
ATOM 3283 C C . VAL B 1 182 ? 8.445 23.5 6.371 1 98.56 182 VAL B C 1
ATOM 3285 O O . VAL B 1 182 ? 7.277 23.844 6.602 1 98.56 182 VAL B O 1
ATOM 3288 N N . ALA B 1 183 ? 9.188 24.125 5.5 1 98.69 183 ALA B N 1
ATOM 3289 C CA . ALA B 1 183 ? 8.648 25.219 4.691 1 98.69 183 ALA B CA 1
ATOM 3290 C C . ALA B 1 183 ? 7.473 24.75 3.848 1 98.69 183 ALA B C 1
ATOM 3292 O O . ALA B 1 183 ? 6.473 25.453 3.715 1 98.69 183 ALA B O 1
ATOM 3293 N N . TRP B 1 184 ? 7.602 23.594 3.24 1 98.81 184 TRP B N 1
ATOM 3294 C CA . TRP B 1 184 ? 6.516 22.969 2.492 1 98.81 184 TRP B CA 1
ATOM 3295 C C . TRP B 1 184 ? 5.277 22.812 3.367 1 98.81 184 TRP B C 1
ATOM 3297 O O . TRP B 1 184 ? 4.164 23.125 2.939 1 98.81 184 TRP B O 1
ATOM 3307 N N . ALA B 1 185 ? 5.457 22.312 4.543 1 98.75 185 ALA B N 1
ATOM 3308 C CA . ALA B 1 185 ? 4.324 22.094 5.441 1 98.75 185 ALA B CA 1
ATOM 3309 C C . ALA B 1 185 ? 3.609 23.406 5.746 1 98.75 185 ALA B C 1
ATOM 3311 O O . ALA B 1 185 ? 2.377 23.469 5.75 1 98.75 185 ALA B O 1
ATOM 3312 N N . LYS B 1 186 ? 4.371 24.406 5.98 1 98.38 186 LYS B N 1
ATOM 3313 C CA . LYS B 1 186 ? 3.797 25.734 6.25 1 98.38 186 LYS B CA 1
ATOM 3314 C C . LYS B 1 186 ? 3.018 26.25 5.043 1 98.38 186 LYS B C 1
ATOM 3316 O O . LYS B 1 186 ? 1.953 26.844 5.199 1 98.38 186 LYS B O 1
ATOM 3321 N N . ARG B 1 187 ? 3.564 26.047 3.877 1 98.44 187 ARG B N 1
ATOM 3322 C CA . ARG B 1 187 ? 2.846 26.422 2.664 1 98.44 187 ARG B CA 1
ATOM 3323 C C . ARG B 1 187 ? 1.535 25.641 2.543 1 98.44 187 ARG B C 1
ATOM 3325 O O . ARG B 1 187 ? 0.507 26.203 2.166 1 98.44 187 ARG B O 1
ATOM 3332 N N . CYS B 1 188 ? 1.567 24.344 2.807 1 98.69 188 CYS B N 1
ATOM 3333 C CA . CYS B 1 188 ? 0.346 23.547 2.787 1 98.69 188 CYS B CA 1
ATOM 3334 C C . CYS B 1 188 ? -0.698 24.125 3.734 1 98.69 188 CYS B C 1
ATOM 3336 O O . CYS B 1 188 ? -1.882 24.188 3.398 1 98.69 188 CYS B O 1
ATOM 3338 N N . MET B 1 189 ? -0.268 24.578 4.879 1 98.5 189 MET B N 1
ATOM 3339 C CA . MET B 1 189 ? -1.164 25.078 5.926 1 98.5 189 MET B CA 1
ATOM 3340 C C . MET B 1 189 ? -1.816 26.391 5.512 1 98.5 189 MET B C 1
ATOM 3342 O O . MET B 1 189 ? -2.801 26.812 6.117 1 98.5 189 MET B O 1
ATOM 3346 N N . GLU B 1 190 ? -1.302 27 4.531 1 97.94 190 GLU B N 1
ATOM 3347 C CA . GLU B 1 190 ? -1.913 28.219 4.016 1 97.94 190 GLU B CA 1
ATOM 3348 C C . GLU B 1 190 ? -3.168 27.906 3.203 1 97.94 190 GLU B C 1
ATOM 3350 O O . GLU B 1 190 ? -3.975 28.797 2.93 1 97.94 190 GLU B O 1
ATOM 3355 N N . ARG B 1 191 ? -3.293 26.719 2.818 1 97 191 ARG B N 1
ATOM 3356 C CA . ARG B 1 191 ? -4.484 26.281 2.094 1 97 191 ARG B CA 1
ATOM 3357 C C . ARG B 1 191 ? -5.621 25.969 3.055 1 97 191 ARG B C 1
ATOM 3359 O O . ARG B 1 191 ? -5.438 25.203 4.012 1 97 191 ARG B O 1
ATOM 3366 N N . GLY B 1 192 ? -6.785 26.469 2.783 1 97.75 192 GLY B N 1
ATOM 3367 C CA . GLY B 1 192 ? -7.93 26.281 3.66 1 97.75 192 GLY B CA 1
ATOM 3368 C C . GLY B 1 192 ? -8.297 24.828 3.857 1 97.75 192 GLY B C 1
ATOM 3369 O O . GLY B 1 192 ? -8.641 24.406 4.969 1 97.75 192 GLY B O 1
ATOM 3370 N N . SER B 1 193 ? -8.258 24 2.803 1 98.12 193 SER B N 1
ATOM 3371 C CA . SER B 1 193 ? -8.594 22.578 2.891 1 98.12 193 SER B CA 1
ATOM 3372 C C . SER B 1 193 ? -7.695 21.859 3.898 1 98.12 193 SER B C 1
ATOM 3374 O O . SER B 1 193 ? -8.156 20.969 4.617 1 98.12 193 SER B O 1
ATOM 3376 N N . VAL B 1 194 ? -6.418 22.281 4.012 1 98.69 194 VAL B N 1
ATOM 3377 C CA . VAL B 1 194 ? -5.453 21.656 4.902 1 98.69 194 VAL B CA 1
ATOM 3378 C C . VAL B 1 194 ? -5.605 22.219 6.316 1 98.69 194 VAL B C 1
ATOM 3380 O O . VAL B 1 194 ? -5.801 21.469 7.273 1 98.69 194 VAL B O 1
ATOM 3383 N N . SER B 1 195 ? -5.621 23.516 6.461 1 98.5 195 SER B N 1
ATOM 3384 C CA . SER B 1 195 ? -5.621 24.141 7.781 1 98.5 195 SER B CA 1
ATOM 3385 C C . SER B 1 195 ? -6.887 23.797 8.555 1 98.5 195 SER B C 1
ATOM 3387 O O . SER B 1 195 ? -6.855 23.672 9.781 1 98.5 195 SER B O 1
ATOM 3389 N N . LYS B 1 196 ? -7.965 23.594 7.879 1 97.69 196 LYS B N 1
ATOM 3390 C CA . LYS B 1 196 ? -9.219 23.25 8.547 1 97.69 196 LYS B CA 1
ATOM 3391 C C . LYS B 1 196 ? -9.258 21.781 8.938 1 97.69 196 LYS B C 1
ATOM 3393 O O . LYS B 1 196 ? -10.062 21.375 9.781 1 97.69 196 LYS B O 1
ATOM 3398 N N . SER B 1 197 ? -8.406 20.984 8.305 1 98.5 197 SER B N 1
ATOM 3399 C CA . SER B 1 197 ? -8.438 19.547 8.508 1 98.5 197 SER B CA 1
ATOM 3400 C C . SER B 1 197 ? -7.422 19.109 9.562 1 98.5 197 SER B C 1
ATOM 3402 O O . SER B 1 197 ? -7.5 18 10.086 1 98.5 197 SER B O 1
ATOM 3404 N N . LEU B 1 198 ? -6.418 19.875 9.805 1 98.62 198 LEU B N 1
ATOM 3405 C CA . LEU B 1 198 ? -5.387 19.531 10.773 1 98.62 198 LEU B CA 1
ATOM 3406 C C . LEU B 1 198 ? -5.664 20.188 12.125 1 98.62 198 LEU B C 1
ATOM 3408 O O . LEU B 1 198 ? -5.941 21.391 12.188 1 98.62 198 LEU B O 1
ATOM 3412 N N . PRO B 1 199 ? -5.602 19.438 13.195 1 98.38 199 PRO B N 1
ATOM 3413 C CA . PRO B 1 199 ? -5.758 20.016 14.531 1 98.38 199 PRO B CA 1
ATOM 3414 C C . PRO B 1 199 ? -4.531 20.812 14.977 1 98.38 199 PRO B C 1
ATOM 3416 O O . PRO B 1 199 ? -3.479 20.734 14.336 1 98.38 199 PRO B O 1
ATOM 3419 N N . ASP B 1 200 ? -4.766 21.531 16.016 1 97.38 200 ASP B N 1
ATOM 3420 C CA . ASP B 1 200 ? -3.666 22.25 16.656 1 97.38 200 ASP B CA 1
ATOM 3421 C C . ASP B 1 200 ? -2.576 21.281 17.125 1 97.38 200 ASP B C 1
ATOM 3423 O O . ASP B 1 200 ? -2.873 20.25 17.719 1 97.38 200 ASP B O 1
ATOM 3427 N N . GLN B 1 201 ? -1.312 21.641 16.844 1 97.69 201 GLN B N 1
ATOM 3428 C CA . GLN B 1 201 ? -0.211 20.734 17.141 1 97.69 201 GLN B CA 1
ATOM 3429 C C . GLN B 1 201 ? -0.058 20.516 18.641 1 97.69 201 GLN B C 1
ATOM 3431 O O . GLN B 1 201 ? 0.347 19.438 19.078 1 97.69 201 GLN B O 1
ATOM 3436 N N . PHE B 1 202 ? -0.344 21.516 19.422 1 97.88 202 PHE B N 1
ATOM 3437 C CA . PHE B 1 202 ? -0.227 21.375 20.875 1 97.88 202 PHE B CA 1
ATOM 3438 C C . PHE B 1 202 ? -1.307 20.453 21.406 1 97.88 202 PHE B C 1
ATOM 3440 O O . PHE B 1 202 ? -1.058 19.672 22.328 1 97.88 202 PHE B O 1
ATOM 3447 N N . LYS B 1 203 ? -2.502 20.609 20.875 1 98.12 203 LYS B N 1
ATOM 3448 C CA . LYS B 1 203 ? -3.57 19.688 21.25 1 98.12 203 LYS B CA 1
ATOM 3449 C C . LYS B 1 203 ? -3.191 18.25 20.922 1 98.12 203 LYS B C 1
ATOM 3451 O O . LYS B 1 203 ? -3.43 17.344 21.719 1 98.12 203 LYS B O 1
ATOM 3456 N N . VAL B 1 204 ? -2.6 18.016 19.766 1 98.31 204 VAL B N 1
ATOM 3457 C CA . VAL B 1 204 ? -2.158 16.688 19.359 1 98.31 204 VAL B CA 1
ATOM 3458 C C . VAL B 1 204 ? -1.059 16.203 20.297 1 98.31 204 VAL B C 1
ATOM 3460 O O . VAL B 1 204 ? -1.063 15.031 20.703 1 98.31 204 VAL B O 1
ATOM 3463 N N . TYR B 1 205 ? -0.156 17.109 20.625 1 98 205 TYR B N 1
ATOM 3464 C CA . TYR B 1 205 ? 0.921 16.781 21.547 1 98 205 TYR B CA 1
ATOM 3465 C C . TYR B 1 205 ? 0.366 16.266 22.875 1 98 205 TYR B C 1
ATOM 3467 O O . TYR B 1 205 ? 0.778 15.219 23.359 1 98 205 TYR B O 1
ATOM 3475 N N . THR B 1 206 ? -0.565 16.984 23.422 1 97.94 206 THR B N 1
ATOM 3476 C CA . THR B 1 206 ? -1.164 16.594 24.688 1 97.94 206 THR B CA 1
ATOM 3477 C C . THR B 1 206 ? -1.856 15.234 24.562 1 97.94 206 THR B C 1
ATOM 3479 O O . THR B 1 206 ? -1.739 14.391 25.453 1 97.94 206 THR B O 1
ATOM 3482 N N . HIS B 1 207 ? -2.502 15.062 23.516 1 97.06 207 HIS B N 1
ATOM 3483 C CA . HIS B 1 207 ? -3.193 13.805 23.266 1 97.06 207 HIS B CA 1
ATOM 3484 C C . HIS B 1 207 ? -2.205 12.648 23.141 1 97.06 207 HIS B C 1
ATOM 3486 O O . HIS B 1 207 ? -2.412 11.586 23.734 1 97.06 207 HIS B O 1
ATOM 3492 N N . LEU B 1 208 ? -1.104 12.852 22.422 1 96.88 208 LEU B N 1
ATOM 3493 C CA . LEU B 1 208 ? -0.104 11.812 22.203 1 96.88 208 LEU B CA 1
ATOM 3494 C C . LEU B 1 208 ? 0.609 11.477 23.516 1 96.88 208 LEU B C 1
ATOM 3496 O O . LEU B 1 208 ? 0.984 10.32 23.734 1 96.88 208 LEU B O 1
ATOM 3500 N N . LEU B 1 209 ? 0.77 12.453 24.391 1 95.5 209 LEU B N 1
ATOM 3501 C CA . LEU B 1 209 ? 1.378 12.203 25.688 1 95.5 209 LEU B CA 1
ATOM 3502 C C . LEU B 1 209 ? 0.501 11.281 26.531 1 95.5 209 LEU B C 1
ATOM 3504 O O . LEU B 1 209 ? 1.013 10.445 27.281 1 95.5 209 LEU B O 1
ATOM 3508 N N . GLU B 1 210 ? -0.779 11.516 26.406 1 94.88 210 GLU B N 1
ATOM 3509 C CA . GLU B 1 210 ? -1.699 10.633 27.125 1 94.88 210 GLU B CA 1
ATOM 3510 C C . GLU B 1 210 ? -1.603 9.203 26.594 1 94.88 210 GLU B C 1
ATOM 3512 O O . GLU B 1 210 ? -1.609 8.25 27.375 1 94.88 210 GLU B O 1
ATOM 3517 N N . LEU B 1 211 ? -1.513 9.047 25.344 1 93.12 211 LEU B N 1
ATOM 3518 C CA . LEU B 1 211 ? -1.37 7.73 24.734 1 93.12 211 LEU B CA 1
ATOM 3519 C C . LEU B 1 211 ? -0.042 7.09 25.125 1 93.12 211 LEU B C 1
ATOM 3521 O O . LEU B 1 211 ? 0.028 5.883 25.344 1 93.12 211 LEU B O 1
ATOM 3525 N N . ARG B 1 212 ? 0.915 7.922 25.141 1 93.44 212 ARG B N 1
ATOM 3526 C CA . ARG B 1 212 ? 2.242 7.461 25.547 1 93.44 212 ARG B CA 1
ATOM 3527 C C . ARG B 1 212 ? 2.219 6.859 26.938 1 93.44 212 ARG B C 1
ATOM 3529 O O . ARG B 1 212 ? 2.809 5.805 27.188 1 93.44 212 ARG B O 1
ATOM 3536 N N . LYS B 1 213 ? 1.573 7.52 27.797 1 91.31 213 LYS B N 1
ATOM 3537 C CA . LYS B 1 213 ? 1.459 7.039 29.172 1 91.31 213 LYS B CA 1
ATOM 3538 C C . LYS B 1 213 ? 0.78 5.676 29.219 1 91.31 213 LYS B C 1
ATOM 3540 O O . LYS B 1 213 ? 1.218 4.785 29.953 1 91.31 213 LYS B O 1
ATOM 3545 N N . GLN B 1 214 ? -0.224 5.551 28.438 1 86.81 214 GLN B N 1
ATOM 3546 C CA . GLN B 1 214 ? -0.948 4.285 28.375 1 86.81 214 GLN B CA 1
ATOM 3547 C C . GLN B 1 214 ? -0.071 3.178 27.797 1 86.81 214 GLN B C 1
ATOM 3549 O O . GLN B 1 214 ? -0.072 2.053 28.297 1 86.81 214 GLN B O 1
ATOM 3554 N N . HIS B 1 215 ? 0.701 3.523 26.797 1 85.69 215 HIS B N 1
ATOM 3555 C CA . HIS B 1 215 ? 1.567 2.562 26.125 1 85.69 215 HIS B CA 1
ATOM 3556 C C . HIS B 1 215 ? 2.695 2.102 27.031 1 85.69 215 HIS B C 1
ATOM 3558 O O . HIS B 1 215 ? 2.996 0.907 27.109 1 85.69 215 HIS B O 1
ATOM 3564 N N . LEU B 1 216 ? 3.234 3.02 27.719 1 84.88 216 LEU B N 1
ATOM 3565 C CA . LEU B 1 216 ? 4.336 2.701 28.625 1 84.88 216 LEU B CA 1
ATOM 3566 C C . LEU B 1 216 ? 3.846 1.885 29.812 1 84.88 216 LEU B C 1
ATOM 3568 O O . LEU B 1 216 ? 4.566 1.017 30.312 1 84.88 216 LEU B O 1
ATOM 3572 N N . ALA B 1 217 ? 2.633 2.109 30.172 1 84.94 217 ALA B N 1
ATOM 3573 C CA . ALA B 1 217 ? 2.045 1.339 31.266 1 84.94 217 ALA B CA 1
ATOM 3574 C C . ALA B 1 217 ? 1.813 -0.112 30.844 1 84.94 217 ALA B C 1
ATOM 3576 O O . ALA B 1 217 ? 1.997 -1.03 31.656 1 84.94 217 ALA B O 1
ATOM 3577 N N . GLU B 1 218 ? 1.524 -0.285 29.625 1 78.31 218 GLU B N 1
ATOM 3578 C CA . GLU B 1 218 ? 1.267 -1.622 29.109 1 78.31 218 GLU B CA 1
ATOM 3579 C C . GLU B 1 218 ? 2.561 -2.416 28.953 1 78.31 218 GLU B C 1
ATOM 3581 O O . GLU B 1 218 ? 2.564 -3.641 29.094 1 78.31 218 GLU B O 1
ATOM 3586 N N . LEU B 1 219 ? 3.668 -1.767 28.656 1 73.56 219 LEU B N 1
ATOM 3587 C CA . LEU B 1 219 ? 4.965 -2.412 28.5 1 73.56 219 LEU B CA 1
ATOM 3588 C C . LEU B 1 219 ? 5.527 -2.846 29.844 1 73.56 219 LEU B C 1
ATOM 3590 O O . LEU B 1 219 ? 6.273 -3.826 29.922 1 73.56 219 LEU B O 1
ATOM 3594 N N . LYS B 1 220 ? 5.348 -2.16 30.906 1 73 220 LYS B N 1
ATOM 3595 C CA . LYS B 1 220 ? 5.879 -2.443 32.219 1 73 220 LYS B CA 1
ATOM 3596 C C . LYS B 1 220 ? 5.02 -3.477 32.969 1 73 220 LYS B C 1
ATOM 3598 O O . LYS B 1 220 ? 5.469 -4.105 33.906 1 73 220 LYS B O 1
ATOM 3603 N N . GLY B 1 221 ? 3.816 -3.654 32.562 1 64.38 221 GLY B N 1
ATOM 3604 C CA . GLY B 1 221 ? 2.977 -4.641 33.219 1 64.38 221 GLY B CA 1
ATOM 3605 C C . GLY B 1 221 ? 2.979 -5.988 32.531 1 64.38 221 GLY B C 1
ATOM 3606 O O . GLY B 1 221 ? 3.023 -7.031 33.188 1 64.38 221 GLY B O 1
#

Secondary structure (DSSP, 8-state):
---EEEEE-TT-HHHHHHHHHHHHTT---EEEE--TTS--HHHHHH-TTT--S-EEEETTEEEESHHHHHHHHHHHTTTS---S-SSHHHHHHHHHHHHHHHHHHHHHHHHHHH--HHHHHHHHHHHHHHHHHHHHHHTT-SBTTBTS--HHHHHHGGGGGGHHHHHHHHT--HHHH-HHHHHHHHHHHTSHHHHTTSPPHHHHHHHHHHHHHHHHHHHH-/---EEEEE-TT-HHHHHHHHHHHHTT---EEEE--TTS--HHHHHH-TTT--S-EEEETTEEEESHHHHHHHHHHHTTTS---S-SSHHHHHHHHHHHHHHHHHHHHHHHHHHH--HHHHHHHHHHHHHHHHHHHHHHTT-SBTTBTS--HHHHHHGGGGGGHHHHHHHHT--HHHH-HHHHHHHHHHHTSHHHHTTSPPHHHHHHHHHHHHHHHHHHHH-

Sequence (442 aa):
MGEVILLDYWSSPFGMRVRIALAEKNVEYEEREE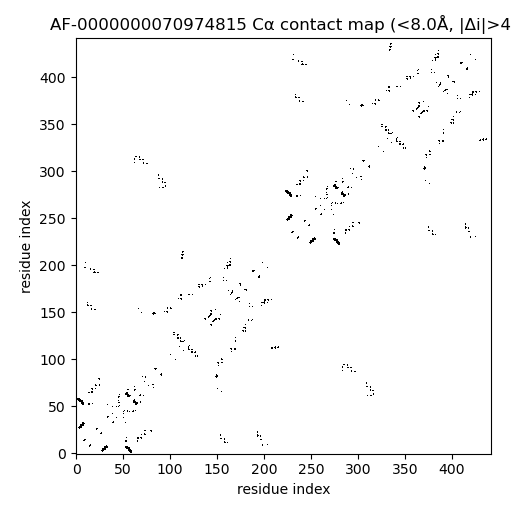NLNNKSPLLSKMNPVHKQIPVLIHEGKPVCESMIIVQYIDEVWAHKAPLLPSDPYERANARFWVDYIDKKIYNIGKLVWASEGEVQEAAKRELVMCFKLLETELGNNRFFGGENLNIVDIALIPFYSWFYALETCGNFSLVEECPHLVAWAKRCMERGSVSKSLPDQFKVYTHLLELRKQHLAELKGMGEVILLDYWSSPFGMRVRIALAEKNVEYEEREENLNNKSPLLSKMNPVHKQIPVLIHEGKPVCESMIIVQYIDEVWAHKAPLLPSDPYERANARFWVDYIDKKIYNIGKLVWASEGEVQEAAKRELVMCFKLLETELGNNRFFGGENLNIVDIALIPFYSWFYALETCGNFSLVEECPHLVAWAKRCMERGSVSKSLPDQFKVYTHLLELRKQHLAELKG

Solvent-accessible surface area (backbone atoms only — not comparable to full-atom values): 23294 Å² total; per-residue (Å²): 130,74,58,35,36,35,39,26,43,84,82,38,47,47,26,27,31,38,45,24,47,34,45,63,54,70,54,77,66,46,77,41,77,54,43,88,91,61,68,48,73,63,50,42,67,59,27,68,84,78,55,59,75,23,32,40,28,52,68,84,42,62,37,55,52,38,70,46,36,37,50,37,51,44,63,72,48,58,89,45,74,66,38,63,59,87,50,56,67,58,31,39,53,41,50,42,50,34,52,51,45,73,72,44,48,62,66,33,50,47,35,20,50,52,46,62,68,69,62,15,52,53,22,44,55,51,43,52,52,52,50,42,53,51,33,57,70,34,59,88,42,71,28,73,51,34,91,39,72,20,53,43,40,43,65,49,52,39,54,59,33,44,46,58,32,42,26,65,60,55,69,54,58,59,60,77,73,32,44,68,43,47,51,36,49,53,56,49,49,69,37,66,41,42,45,75,36,48,61,58,33,65,61,43,28,55,51,50,51,54,49,24,53,54,51,51,52,60,72,75,104,130,75,58,34,36,36,39,27,42,84,83,38,49,47,28,28,31,37,46,24,46,34,45,62,52,69,56,77,66,46,78,40,77,54,43,88,92,59,67,48,72,63,49,43,69,61,28,68,84,77,56,59,73,24,31,41,29,52,67,87,40,61,36,55,51,38,69,48,37,36,51,37,50,43,64,73,47,58,87,45,74,67,38,65,58,86,50,58,67,59,30,38,50,41,51,43,51,34,50,50,45,72,72,44,49,62,64,34,49,47,36,20,50,51,47,60,68,69,63,14,53,53,23,44,56,51,42,52,52,53,50,42,53,51,33,59,69,33,60,89,43,72,28,72,51,34,89,40,73,20,52,43,40,45,66,49,52,40,54,59,34,44,45,58,31,43,27,65,60,54,68,52,57,57,58,78,73,32,43,68,45,48,52,36,47,55,58,48,49,71,36,66,40,42,45,76,37,49,60,59,34,65,60,43,30,56,51,49,52,55,50,24,53,54,51,50,51,59,72,75,103

Radius of gyration: 22.29 Å; Cα contacts (8 Å, |Δi|>4): 639; chains: 2; bounding box: 50×58×62 Å

pLDDT: mean 96.63, std 4.92, range [62.16, 98.94]

Organism: Chenopodium quinoa (NCBI:txid63459)

Foldseek 3Di:
DFAKEWEEAQLDLLSLLLLLLCVQLVHDYHYDYADPVDGDPVLCVQCVPPSDDTWMQGNNHTDDDRLSSSVVSCVVSVPGQRQADPDPVSRVVLVVLLVLLVVQAVVLLLQCLQHDDPSNQVSLVSNLVSLVVVLVCCPPALENVRPGHHSSCSSHLLCVLQQVSNCVSNVHHNCVSRVSSVVSSVSQCVDPSNVVSHDHSVVSNVVSVVVSVVSVVVVVD/DFAKEWEEAQLDLLSLLLLLLCVQLVHDYHYDYADPVDGDPVLCVQCVPPSDDTWMQGNNHTDDDRLSSSVVSCVVSVPGQRQADPDPVSRVVLVVLLVLLVVQAVVLLLQCLQHDDPSNQVSLVRNLVSLVVVLVCCPPALENVRPGHHSSCSSHLLCVLQQVSNCVSNVHHNCVSRVSSVVSSVSQCVDPSNVVSHDHSVVSNVVSVVVSVVSVVVVVD